Protein 8GRD (pdb70)

Secondary structure (DSSP, 8-state):
-EEEEEE--STTHHHHHHHHHHHHHHTT-SEEEEE-----B---B--HHHHHHHHHH-EEEE--------HHHHHHHHHT--EEEEEEE--TTS--S--S-EEEEEEE-S-BTTS--EEEEETTEEEEEEEEEHHHHHHHHHHHHHHHHHTT--EEEEEE-TTTSTTHHHHHHHHHHHHHHT-TTSEEEEEEHHHHHHHHTT-GGG--EEEE-HHHHHHHHHHHHHHHT-GGG-EEEEE-STT-EEEEE-S---GGGTTTT----HHHHHHHHHHHHHTT-HHHHHHHHHHHHHHHHH-TT-BGGGS--B-HHHHHHHHHHHH--/-EEEEE--STTHHHHHHHHHHHHHHHT---EEEE---TT----HHHHHHHHHHHHHHH-EEEE-------HHHHHHHHTT--EEEEEEE--TTS--SS-S-EEEEEEE-SSBGGG--EEEEETTEEEEEEEEEHHHHHHHHHHHHHHHHHTT--EEEEEE-TTTSTTHHHHHHHHHHHHHHT-TTSEEEEEEHHHHHHHHHH-GGG-SEEEE-HHHHHHHHHHHHHHTT-TTT-EEEEE-SS-EEEEESS----GGGTTSS----HHHHHHHHHHHHHTT-HHHHHHHHHHHHHHHHH-SS--GGGT----HHHHHHHHHHHHHTT-

Organism: Homo sapiens (NCBI:txid9606)

Solvent-accessible surface area: 25840 Å² total; per-residue (Å²): 151,78,34,0,0,2,3,18,21,53,29,8,0,67,43,0,1,24,5,0,56,122,0,2,114,19,0,143,14,36,20,93,49,32,108,72,94,3,70,25,88,122,108,152,92,9,25,68,102,1,87,109,5,1,56,145,20,68,15,0,0,10,1,4,26,116,101,122,86,55,27,72,70,18,2,35,132,45,10,52,8,30,0,5,2,17,18,6,65,31,11,116,54,48,192,23,77,7,105,118,2,76,0,2,3,0,30,5,16,32,20,0,9,24,32,67,72,33,108,90,98,92,145,16,41,5,2,5,12,4,36,2,32,48,45,18,1,85,86,0,0,78,36,0,1,79,39,0,102,110,60,183,42,50,48,0,6,0,0,2,1,20,63,36,1,157,72,0,0,20,15,2,9,84,15,0,131,76,8,13,122,85,8,161,96,13,139,56,68,80,31,81,0,11,29,0,0,14,54,0,4,58,60,7,72,137,15,24,0,0,0,0,3,2,3,1,0,18,0,0,5,12,0,0,0,6,0,3,16,4,39,19,3,2,14,0,0,13,21,10,32,122,50,3,0,1,2,22,5,42,27,51,15,29,98,106,41,37,63,120,44,55,0,12,0,0,0,0,1,14,0,0,3,34,0,0,86,89,36,44,31,127,112,22,0,46,58,0,42,58,6,0,61,38,1,1,123,59,34,178,20,20,0,107,81,8,69,31,123,18,112,6,55,54,1,9,111,48,0,9,128,66,3,127,154,104,54,0,0,0,2,10,17,34,21,7,3,66,47,16,5,93,2,0,84,49,0,7,179,13,0,70,14,54,19,100,38,65,82,38,105,2,23,111,36,137,168,31,16,84,98,66,2,69,60,2,24,61,13,0,121,128,13,90,5,2,0,4,4,67,9,120,195,16,59,39,37,4,34,2,4,106,74,5,52,0,12,0,1,0,0,43,0,117,16,8,86,15,19,129,40,103,9,39,137,3,60,2,3,0,0,10,2,5,3,13,1,4,37,9,35,81,27,88,108,66,56,206,10,32,10,36,2,40,2,28,2,20,84,70,68,1,70,78,0,0,119,39,0,1,48,28,1,77,164,111,72,52,43,38,0,0,0,0,13,9,17,68,55,2,139,80,0,0,17,24,2,22,79,0,0,72,67,12,12,146,134,38,115,193,19,149,55,53,56,19,58,0,15,53,0,0,15,35,0,3,76,66,0,111,55,11,24,0,0,0,0,9,4,1,1,0,15,0,0,3,1,0,0,0,4,2,1,5,3,34,16,4,2,10,1,8,0,40,14,92,108,13,0,2,2,1,20,2,1,31,45,40,89,75,113,0,78,79,140,51,47,3,11,0,0,2,1,0,16,0,0,2,25,0,0,126,87,27,138,26,89,125,26,1,46,11,0,12,86,1,0,75,96,12,0,124,104,37,169,19,36,0,66,65,7,66,17,213,15,42,4,67,72,0,2,68,31,0,11,130,71,0,125,106,78,106

Radius of gyration: 26.09 Å; Cα contacts (8 Å, |Δi|>4): 1494; chains: 2; bounding box: 64×65×63 Å

Nearest PDB structures (foldseek):
  8grd-assembly1_B  TM=1.003E+00  e=4.036E-68  Homo sapiens
  8gru-assembly1_B  TM=1.001E+00  e=1.969E-63  Homo sapiens
  8gru-assembly2_D  TM=9.976E-01  e=2.449E-61  Homo sapiens
  6kdf-assembly1_C  TM=9.838E-01  e=1.512E-57  Homo sapiens
  6kdf-assembly3_F  TM=9.855E-01  e=1.265E-56  Homo sapiens

InterPro domains:
  IPR004434 Isocitrate dehydrogenase NAD-dependent [TIGR00175] (29-362)
  IPR019818 Isocitrate/isopropylmalate dehydrogenase, conserved site [PS00470] (253-272)
  IPR024084 Isopropylmalate dehydrogenase-like domain [PF00180] (33-358)
  IPR024084 Isopropylmalate dehydrogenase-like domain [SM01329] (33-358)

GO terms:
  GO:0000287 magnesium ion binding (F, IDA)
  GO:0004449 isocitrate dehydrogenase (NAD+) activity (F, IDA)
  GO:0004449 isocitrate dehydrogenase (NAD+) activity (F, EXP)
  GO:0045242 isocitrate dehydrogenase complex (NAD+) (C, IDA)
  GO:0005739 mitochondrion (C, HTP)
  GO:0005759 mitochondrial matrix (C, TAS)
  GO:0006099 tricarboxylic acid cycle (P, TAS)
  GO:0005515 protein binding (F, IPI)
  GO:0005739 mitochondrion (C, IDA)
  GO:0006099 tricarboxylic acid cycle (P, IDA)
  GO:0005634 nucleus (C, HDA)

Foldseek 3Di:
DAEEEEEQAFFCSVVLSVLLVLQCVLLVPPYDYDYDHFDADPCGAGDPVNLVRCLVRLHYFHEAYDDPVRSVVRVCVSFVQFWKKWWQAAQQQLDDVDHGFTEIEIEGAAFFQPPPDKDDPDPPDIDGDGDADLVSLLVSLLVLLVVCVVPVFAEEEEEFACVVVVPRSVSSVVSNVVVCVVRVRHHYYYDYLVVCVVVCVPHVNVHYYYYYYHVSRVPVSQVSNNRRQGQLQIKMKTAGPPSHIYIYRDDHSPNVCGPVQQGRNNHSNLSVLVSCVSVVNPPSSVLLVVLLSVLSNVPPADGVSSPDPHGNVVSSVSSSVSSVD/DEAEEEQAFACSVVLVVLLVLLCVLLVPPYDYDYAYAAPDDVCRVVSLVVVLVVCVVHQEYAYAYHACAGSVLVSCVSQVLQKKKWWLAAQVQQDFPDHGDTAIEIEGRNFFQRNPAKDDPDVPDIDGDGDADLVSLLVSLLVQLVVCVVVVHAEEEEEFACVPVVPRSVSSVVSNVVNCVVRVRHHYYYDYLVVLLVCCVPPVNVHYYYYYYDPSQLVCLQSSNVRRQGQLAIWMWTDDPRHIYIYTRNHDNPNVCRPVQQGRSNHSQLRVLVSCVVVVVPVSSCLLNVLSSVLSNVPPADGVSRPDDHGNVRSSVSSSVSSSVVD

Sequence (652 aa):
VQTVTLIPGDGIGPEISAAVMKIFDAAKAPIQWEERNVTAIQGWMIPSEAKESMDKNKMGLKGPLKTPPSMNLLLRKTFDLYANVRPCVSIEGYKTPYTDVNIVTIRENTEGEYSGIEHVIVDGVVASIKLITEGASKRIAEFAFEYARNNHRSNVTAVHKANIMRMSDGLFLQKCREVAESCKDIKFNEMYLDTVCLNMVQDPSQFDVLVMPNLYGDILSDLCAGLIGGLGVTPSGNIGANGVAIFESVHGTAPDIAGKDMANPTALLLSAVMMLRHMGLFDHAARIEAACFATIKDGKSLTKDLGGNAKCSDFTEEICRRVKDFPVTMLPGDGVGPELMHAVKEVFKAAAVPVEFQEHHLSEVQMASEEKLEQVLSSMKENKVAIIGKIHLASYDMRLRRKLDLFANVVHVKSLPGYMTRHNNLDLVIIREQTEGEYSSLEHESARGVIECLKIVTRAKSQRIAKFAFDYATKKGRGKVTAVHKANIMKLGDGLFLQCCEEVAELYPKIKFETMIIDNCCMQLVQNPYQFDVLVMPNLYGNIIDNLAAGLVGGAGVVPGESYSAEYAVFETGARHPFAQAVGRNIANPTAMLLSASNMLRHLNLEYHSSMIADAVKKVIKVGKVRTSDMGGYATCHDFTEEICRRVKDLD

B-factor: mean 50.15, std 11.95, range [25.27, 119.4]

Structure (mmCIF, N/CA/C/O backbone):
data_8GRD
#
_entry.id   8GRD
#
_cell.length_a   165.897
_cell.length_b   165.897
_cell.length_c   129.583
_cell.angle_alpha   90.000
_cell.angle_beta   90.000
_cell.angle_gamma   90.000
#
_symmetry.space_group_name_H-M   'I 4 2 2'
#
loop_
_entity.id
_entity.type
_entity.pdbx_description
1 polymer 'Isocitrate dehydrogenase [NAD] subunit alpha, mitochondrial'
2 polymer 'Isoform A of Isocitrate dehydrogenase [NAD] subunit beta, mitochondrial'
3 non-polymer 'MAGNESIUM ION'
4 non-polymer "ADENOSINE-5'-DIPHOSPHATE"
5 water water
#
loop_
_atom_site.group_PDB
_atom_site.id
_atom_site.type_symbol
_atom_site.label_atom_id
_atom_site.label_alt_id
_atom_site.label_comp_id
_atom_site.label_asym_id
_atom_site.label_entity_id
_atom_site.label_seq_id
_atom_site.pdbx_PDB_ins_code
_atom_site.Cartn_x
_atom_site.Cartn_y
_atom_site.Cartn_z
_atom_site.occupancy
_atom_site.B_iso_or_equiv
_atom_site.auth_seq_id
_atom_site.auth_comp_id
_atom_site.auth_asym_id
_atom_site.auth_atom_id
_atom_site.pdbx_PDB_model_num
ATOM 1 N N . VAL A 1 4 ? 65.931 25.232 8.180 1.00 51.77 4 VAL A N 1
ATOM 2 C CA . VAL A 1 4 ? 65.079 24.224 7.528 1.00 66.81 4 VAL A CA 1
ATOM 3 C C . VAL A 1 4 ? 65.565 22.796 7.793 1.00 63.57 4 VAL A C 1
ATOM 4 O O . VAL A 1 4 ? 66.721 22.491 7.547 1.00 62.12 4 VAL A O 1
ATOM 8 N N . GLN A 1 5 ? 64.682 21.911 8.262 1.00 56.28 5 GLN A N 1
ATOM 9 C CA . GLN A 1 5 ? 65.084 20.589 8.729 1.00 54.21 5 GLN A CA 1
ATOM 10 C C . GLN A 1 5 ? 64.280 19.471 8.069 1.00 54.21 5 GLN A C 1
ATOM 11 O O . GLN A 1 5 ? 63.137 19.659 7.646 1.00 59.97 5 GLN A O 1
ATOM 17 N N . THR A 1 6 ? 64.882 18.283 8.025 1.00 48.44 6 THR A N 1
ATOM 18 C CA . THR A 1 6 ? 64.341 17.141 7.296 1.00 52.22 6 THR A CA 1
ATOM 19 C C . THR A 1 6 ? 63.816 16.083 8.263 1.00 47.53 6 THR A C 1
ATOM 20 O O . THR A 1 6 ? 64.481 15.735 9.242 1.00 49.30 6 THR A O 1
ATOM 24 N N . VAL A 1 7 ? 62.640 15.552 7.964 1.00 44.77 7 VAL A N 1
ATOM 25 C CA . VAL A 1 7 ? 61.978 14.547 8.782 1.00 44.98 7 VAL A CA 1
ATOM 26 C C . VAL A 1 7 ? 61.714 13.318 7.918 1.00 49.18 7 VAL A C 1
ATOM 27 O O . VAL A 1 7 ? 61.289 13.437 6.760 1.00 43.15 7 VAL A O 1
ATOM 31 N N . THR A 1 8 ? 61.968 12.137 8.479 1.00 43.38 8 THR A N 1
ATOM 32 C CA . THR A 1 8 ? 61.639 10.914 7.773 1.00 44.68 8 THR A CA 1
ATOM 33 C C . THR A 1 8 ? 60.154 10.626 7.912 1.00 44.93 8 THR A C 1
ATOM 34 O O . THR A 1 8 ? 59.619 10.559 9.020 1.00 47.32 8 THR A O 1
ATOM 38 N N . LEU A 1 9 ? 59.487 10.467 6.776 1.00 49.65 9 LEU A N 1
ATOM 39 C CA . LEU A 1 9 ? 58.044 10.300 6.726 1.00 46.07 9 LEU A CA 1
ATOM 40 C C . LEU A 1 9 ? 57.750 8.931 6.142 1.00 45.19 9 LEU A C 1
ATOM 41 O O . LEU A 1 9 ? 58.214 8.614 5.044 1.00 45.02 9 LEU A O 1
ATOM 46 N N . ILE A 1 10 ? 57.011 8.119 6.890 1.00 41.54 10 ILE A N 1
ATOM 47 C CA . ILE A 1 10 ? 56.586 6.789 6.465 1.00 42.30 10 ILE A CA 1
ATOM 48 C C . ILE A 1 10 ? 55.069 6.797 6.312 1.00 45.96 10 ILE A C 1
ATOM 49 O O . ILE A 1 10 ? 54.367 6.548 7.301 1.00 45.12 10 ILE A O 1
ATOM 54 N N . PRO A 1 11 ? 54.517 7.063 5.117 1.00 45.56 11 PRO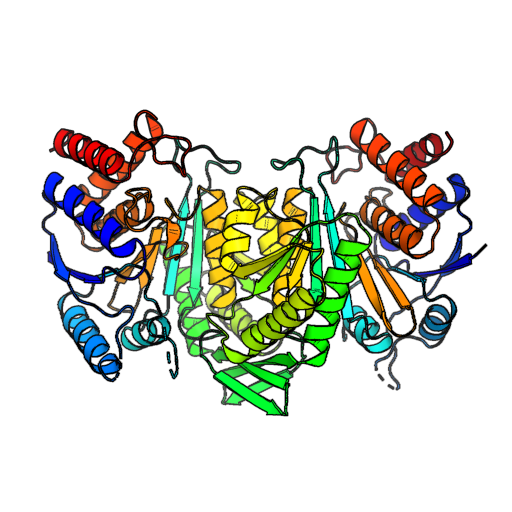 A N 1
ATOM 55 C CA . PRO A 1 11 ? 53.063 7.293 5.026 1.00 46.41 11 PRO A CA 1
ATOM 56 C C . PRO A 1 11 ? 52.244 6.109 5.502 1.00 49.38 11 PRO A C 1
ATOM 57 O O . PRO A 1 11 ? 51.223 6.291 6.175 1.00 48.09 11 PRO A O 1
ATOM 61 N N . GLY A 1 12 ? 52.674 4.892 5.189 1.00 51.45 12 GLY A N 1
ATOM 62 C CA . GLY A 1 12 ? 51.961 3.724 5.658 1.00 47.94 12 GLY A CA 1
ATOM 63 C C . GLY A 1 12 ? 50.886 3.260 4.696 1.00 53.84 12 GLY A C 1
ATOM 64 O O . GLY A 1 12 ? 50.983 3.494 3.487 1.00 58.00 12 GLY A O 1
ATOM 65 N N . ASP A 1 13 ? 49.844 2.620 5.229 1.00 52.13 13 ASP A N 1
ATOM 66 C CA . ASP A 1 13 ? 48.853 1.905 4.442 1.00 47.11 13 ASP A CA 1
ATOM 67 C C . ASP A 1 13 ? 47.447 2.431 4.729 1.00 57.10 13 ASP A C 1
ATOM 68 O O . ASP A 1 13 ? 47.195 3.070 5.758 1.00 55.31 13 ASP A O 1
ATOM 73 N N . GLY A 1 14 ? 46.528 2.163 3.797 1.00 55.00 14 GLY A N 1
ATOM 74 C CA . GLY A 1 14 ? 45.166 2.648 3.906 1.00 53.98 14 GLY A CA 1
ATOM 75 C C . GLY A 1 14 ? 45.057 4.154 3.925 1.00 56.44 14 GLY A C 1
ATOM 76 O O . GLY A 1 14 ? 45.508 4.826 2.993 1.00 57.44 14 GLY A O 1
ATOM 77 N N . ILE A 1 15 ? 44.475 4.709 4.992 1.00 54.34 15 ILE A N 1
ATOM 78 C CA . ILE A 1 15 ? 44.391 6.162 5.100 1.00 57.51 15 ILE A CA 1
ATOM 79 C C . ILE A 1 15 ? 45.740 6.830 5.306 1.00 53.07 15 ILE A C 1
ATOM 80 O O . ILE A 1 15 ? 45.806 8.060 5.345 1.00 51.40 15 ILE A O 1
ATOM 85 N N . GLY A 1 16 ? 46.817 6.060 5.448 1.00 53.32 16 GLY A N 1
ATOM 86 C CA . GLY A 1 16 ? 48.108 6.617 5.778 1.00 48.81 16 GLY A CA 1
ATOM 87 C C . GLY A 1 16 ? 48.562 7.756 4.885 1.00 48.48 16 GLY A C 1
ATOM 88 O O . GLY A 1 16 ? 48.841 8.867 5.349 1.00 44.18 16 GLY A O 1
ATOM 89 N N . PRO A 1 17 ? 48.665 7.487 3.577 1.00 53.31 17 PRO A N 1
ATOM 90 C CA . PRO A 1 17 ? 48.993 8.565 2.633 1.00 47.76 17 PRO A CA 1
ATOM 91 C C . PRO A 1 17 ? 48.125 9.790 2.818 1.00 48.76 17 PRO A C 1
ATOM 92 O O . PRO A 1 17 ? 48.651 10.902 2.920 1.00 50.14 17 PRO A O 1
ATOM 96 N N . GLU A 1 18 ? 46.802 9.611 2.893 1.00 49.12 18 GLU A N 1
ATOM 97 C CA . GLU A 1 18 ? 45.907 10.759 2.989 1.00 46.34 18 GLU A CA 1
ATOM 98 C C . GLU A 1 18 ? 46.204 11.569 4.234 1.00 48.83 18 GLU A C 1
ATOM 99 O O . GLU A 1 18 ? 46.318 12.802 4.174 1.00 50.92 18 GLU A O 1
AT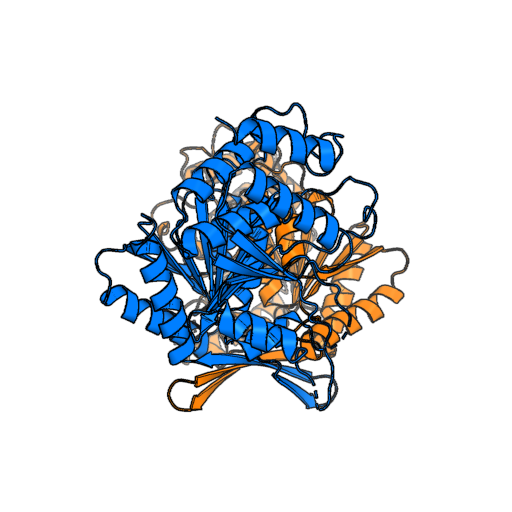OM 105 N N . ILE A 1 19 ? 46.343 10.898 5.378 1.00 46.40 19 ILE A N 1
ATOM 106 C CA . ILE A 1 19 ? 46.557 11.691 6.579 1.00 48.28 19 ILE A CA 1
ATOM 107 C C . ILE A 1 19 ? 47.992 12.213 6.634 1.00 48.38 19 ILE A C 1
ATOM 108 O O . ILE A 1 19 ? 48.234 13.297 7.172 1.00 46.95 19 ILE A O 1
ATOM 113 N N . SER A 1 20 ? 48.959 11.507 6.043 1.00 47.47 20 SER A N 1
ATOM 114 C CA . SER A 1 20 ? 50.293 12.091 5.945 1.00 46.80 20 SER A CA 1
ATOM 115 C C . SER A 1 20 ? 50.250 13.364 5.120 1.00 48.87 20 SER A C 1
ATOM 116 O O . SER A 1 20 ? 50.738 14.413 5.555 1.00 49.69 20 SER A O 1
ATOM 119 N N . ALA A 1 21 ? 49.633 13.299 3.935 1.00 50.02 21 ALA A N 1
ATOM 120 C CA . ALA A 1 21 ? 49.544 14.476 3.072 1.00 53.37 21 ALA A CA 1
ATOM 121 C C . ALA A 1 21 ? 48.812 15.612 3.772 1.00 53.99 21 ALA A C 1
ATOM 122 O O . ALA A 1 21 ? 49.190 16.785 3.638 1.00 52.09 21 ALA A O 1
ATOM 124 N N . ALA A 1 22 ? 47.781 15.279 4.552 1.00 50.92 22 ALA A N 1
ATOM 125 C CA . ALA A 1 22 ? 47.083 16.304 5.322 1.00 50.91 22 ALA A CA 1
ATOM 126 C C . ALA A 1 22 ? 48.013 16.980 6.321 1.00 50.82 22 ALA A C 1
ATOM 127 O O . ALA A 1 22 ? 47.952 18.202 6.508 1.00 57.04 22 ALA A O 1
ATOM 129 N N . VAL A 1 23 ? 48.869 16.205 6.991 1.00 50.89 23 VAL A N 1
ATOM 130 C CA . VAL A 1 23 ? 49.811 16.807 7.929 1.00 49.93 23 VAL A CA 1
ATOM 131 C C . VAL A 1 23 ? 50.834 17.644 7.172 1.00 47.33 23 VAL A C 1
ATOM 132 O O . VAL A 1 23 ? 51.230 18.725 7.623 1.00 48.45 23 VAL A O 1
ATOM 136 N N . MET A 1 24 ? 51.245 17.179 5.992 1.00 48.71 24 MET A N 1
ATOM 137 C CA . MET A 1 24 ? 52.166 17.953 5.166 1.00 50.58 24 MET A CA 1
ATOM 138 C C . MET A 1 24 ? 51.577 19.320 4.823 1.00 55.19 24 MET A C 1
ATOM 139 O O . MET A 1 24 ? 52.231 20.353 5.013 1.00 54.28 24 MET A O 1
ATOM 144 N N . LYS A 1 25 ? 50.323 19.345 4.341 1.00 56.65 25 LYS A N 1
ATOM 145 C CA . LYS A 1 25 ? 49.704 20.609 3.953 1.00 51.84 25 LYS A CA 1
ATOM 146 C C . LYS A 1 25 ? 49.547 21.542 5.145 1.00 53.60 25 LYS A C 1
ATOM 147 O O . LYS A 1 25 ? 49.716 22.762 5.015 1.00 57.82 25 LYS A O 1
ATOM 153 N N . ILE A 1 26 ? 49.226 20.999 6.314 1.00 46.97 26 ILE A N 1
ATOM 154 C CA . ILE A 1 26 ? 49.105 21.859 7.487 1.00 50.62 26 ILE A CA 1
ATOM 155 C C . ILE A 1 26 ? 50.459 22.451 7.872 1.00 53.15 26 ILE A C 1
ATOM 156 O O . ILE A 1 26 ? 50.561 23.641 8.200 1.00 53.99 26 ILE A O 1
ATOM 161 N N . PHE A 1 27 ? 51.521 21.641 7.831 1.00 52.89 27 PHE A N 1
ATOM 162 C CA . PHE A 1 27 ? 52.843 22.153 8.176 1.00 51.21 27 PHE A CA 1
ATOM 163 C C . PHE A 1 27 ? 53.270 23.257 7.225 1.00 52.23 27 PHE A C 1
ATOM 164 O O . PHE A 1 27 ? 53.820 24.281 7.650 1.00 52.31 27 PHE A O 1
ATOM 172 N N . ASP A 1 28 ? 53.026 23.066 5.931 1.00 53.90 28 ASP A N 1
ATOM 173 C CA . ASP A 1 28 ? 53.418 24.070 4.951 1.00 58.34 28 ASP A CA 1
ATOM 174 C C . ASP A 1 28 ? 52.611 25.346 5.133 1.00 58.54 28 ASP A C 1
ATOM 175 O O . ASP A 1 28 ? 53.171 26.453 5.130 1.00 61.23 28 ASP A O 1
ATOM 180 N N . ALA A 1 29 ? 51.298 25.206 5.314 1.00 53.75 29 ALA A N 1
ATOM 181 C CA . ALA A 1 29 ? 50.464 26.367 5.574 1.00 57.42 29 ALA A CA 1
ATOM 182 C C . ALA A 1 29 ? 50.976 27.138 6.777 1.00 59.03 29 ALA A C 1
ATOM 183 O O . ALA A 1 29 ? 51.106 28.366 6.731 1.00 62.30 29 ALA A O 1
ATOM 185 N N . ALA A 1 30 ? 51.314 26.438 7.835 1.00 57.73 30 ALA A N 1
ATOM 186 C CA . ALA A 1 30 ? 51.853 27.076 9.025 1.00 59.30 30 ALA A CA 1
ATOM 187 C C . ALA A 1 30 ? 53.308 27.606 8.831 1.00 56.38 30 ALA A C 1
ATOM 188 O O . ALA A 1 30 ? 53.857 28.089 9.837 1.00 52.25 30 ALA A O 1
ATOM 190 N N . LYS A 1 31 ? 53.858 27.512 7.611 1.00 54.03 31 LYS A N 1
ATOM 191 C CA . LYS A 1 31 ? 55.253 27.867 7.304 1.00 57.80 31 LYS A CA 1
ATOM 192 C C . LYS A 1 31 ? 56.240 27.172 8.258 1.00 61.32 31 LYS A C 1
ATOM 193 O O . LYS A 1 31 ? 57.244 27.744 8.693 1.00 59.08 31 LYS A O 1
ATOM 199 N N . ALA A 1 32 ? 55.977 25.898 8.554 1.00 58.55 32 ALA A N 1
ATOM 200 C CA . ALA A 1 32 ? 56.904 25.122 9.377 1.00 53.81 32 ALA A CA 1
ATOM 201 C C . ALA A 1 32 ? 58.184 24.852 8.599 1.00 49.04 32 ALA A C 1
ATOM 202 O O . ALA A 1 32 ? 58.122 24.493 7.423 1.00 50.25 32 ALA A O 1
ATOM 204 N N . PRO A 1 33 ? 59.335 25.012 9.197 1.00 51.62 33 PRO A N 1
ATOM 205 C CA . PRO A 1 33 ? 60.609 24.775 8.503 1.00 51.67 33 PRO A CA 1
ATOM 206 C C . PRO A 1 33 ? 60.964 23.294 8.369 1.00 59.79 33 PRO A C 1
ATOM 207 O O . PRO A 1 33 ? 62.076 22.868 8.697 1.00 60.49 33 PRO A O 1
ATOM 211 N N . ILE A 1 34 ? 60.021 22.509 7.851 1.00 54.04 34 ILE A N 1
ATOM 212 C CA . ILE A 1 34 ? 60.135 21.058 7.808 1.00 49.83 34 ILE A CA 1
ATOM 213 C C . ILE A 1 34 ? 60.025 20.596 6.365 1.00 53.44 34 ILE A C 1
ATOM 214 O O . ILE A 1 34 ? 59.052 20.932 5.682 1.00 52.57 34 ILE A O 1
ATOM 219 N N . GLN A 1 35 ? 61.008 19.827 5.908 1.00 54.56 35 GLN A N 1
ATOM 220 C CA . GLN A 1 35 ? 60.940 19.082 4.662 1.00 56.16 35 GLN A CA 1
ATOM 221 C C . GLN A 1 35 ? 60.770 17.594 4.998 1.00 55.32 35 GLN A C 1
ATOM 222 O O . GLN A 1 35 ? 61.067 17.161 6.118 1.00 52.82 35 GLN A O 1
ATOM 228 N N . TRP A 1 36 ? 60.226 16.825 4.044 1.00 46.43 36 TRP A N 1
ATOM 229 C CA . TRP A 1 36 ? 59.885 15.425 4.262 1.00 47.23 36 TRP A CA 1
ATOM 230 C C . TRP A 1 36 ? 60.661 14.519 3.323 1.00 52.44 36 TRP A C 1
ATOM 231 O O . TRP A 1 36 ? 60.721 14.775 2.117 1.00 53.04 36 TRP A O 1
ATOM 242 N N . GLU A 1 37 ? 61.230 13.434 3.886 1.00 51.93 37 GLU A N 1
ATOM 243 C CA . GLU A 1 37 ? 61.876 12.354 3.133 1.00 50.00 37 GLU A CA 1
ATOM 244 C C . GLU A 1 37 ? 60.967 11.134 3.231 1.00 53.71 37 GLU A C 1
ATOM 245 O O . GLU A 1 37 ? 60.898 10.487 4.284 1.00 48.39 37 GLU A O 1
ATOM 251 N N . GLU A 1 38 ? 60.258 10.829 2.147 1.00 49.68 38 GLU A N 1
ATOM 252 C CA . GLU A 1 38 ? 59.308 9.732 2.183 1.00 50.59 38 GLU A CA 1
ATOM 253 C C . GLU A 1 38 ? 60.040 8.395 2.091 1.00 52.27 38 GLU A C 1
ATOM 254 O O . GLU A 1 38 ? 60.980 8.240 1.306 1.00 55.09 38 GLU A O 1
ATOM 260 N N . ARG A 1 39 ? 59.618 7.430 2.912 1.00 47.38 39 ARG A N 1
ATOM 261 C CA . ARG A 1 39 ? 60.314 6.154 2.989 1.00 49.43 39 ARG A CA 1
ATOM 262 C C . ARG A 1 39 ? 59.325 5.035 3.263 1.00 45.82 39 ARG A C 1
ATOM 263 O O . ARG A 1 39 ? 58.281 5.244 3.875 1.00 44.70 39 ARG A O 1
ATOM 271 N N . ASN A 1 40 ? 59.684 3.839 2.816 1.00 41.81 40 ASN A N 1
ATOM 272 C CA . ASN A 1 40 ? 58.854 2.646 2.931 1.00 44.90 40 ASN A CA 1
ATOM 273 C C . ASN A 1 40 ? 59.605 1.615 3.763 1.00 52.05 40 ASN A C 1
ATOM 274 O O . ASN A 1 40 ? 60.775 1.330 3.488 1.00 53.11 40 ASN A O 1
ATOM 279 N N . VAL A 1 41 ? 58.940 1.041 4.761 1.00 52.80 41 VAL A N 1
ATOM 280 C CA . VAL A 1 41 ? 59.613 0.149 5.700 1.00 49.41 41 VAL A CA 1
ATOM 281 C C . VAL A 1 41 ? 59.119 -1.296 5.591 1.00 52.47 41 VAL A C 1
ATOM 282 O O . VAL A 1 41 ? 59.238 -2.047 6.549 1.00 52.07 41 VAL A O 1
ATOM 286 N N . THR A 1 42 ? 58.587 -1.723 4.446 1.00 54.04 42 THR A N 1
ATOM 287 C CA . THR A 1 42 ? 58.153 -3.113 4.356 1.00 61.12 42 THR A CA 1
ATOM 288 C C . THR A 1 42 ? 59.384 -4.018 4.329 1.00 58.11 42 THR A C 1
ATOM 289 O O . THR A 1 42 ? 60.318 -3.797 3.553 1.00 57.83 42 THR A O 1
ATOM 293 N N . ALA A 1 43 ? 59.398 -5.016 5.205 1.00 58.07 43 ALA A N 1
ATOM 294 C CA . ALA A 1 43 ? 60.647 -5.686 5.553 1.00 60.72 43 ALA A CA 1
ATOM 295 C C . ALA A 1 43 ? 61.166 -6.604 4.444 1.00 61.65 43 ALA A C 1
ATOM 296 O O . ALA A 1 43 ? 60.400 -7.310 3.778 1.00 63.04 43 ALA A O 1
ATOM 298 N N . ILE A 1 44 ? 62.486 -6.591 4.266 1.00 60.50 44 ILE A N 1
ATOM 299 C CA . ILE A 1 44 ? 63.197 -7.533 3.410 1.00 63.26 44 ILE A CA 1
ATOM 300 C C . ILE A 1 44 ? 63.997 -8.473 4.317 1.00 62.75 44 ILE A C 1
ATOM 301 O O . ILE A 1 44 ? 64.133 -8.238 5.516 1.00 61.82 44 ILE A O 1
ATOM 306 N N . GLN A 1 45 ? 64.547 -9.545 3.740 1.00 65.24 45 GLN A N 1
ATOM 307 C CA . GLN A 1 45 ? 65.414 -10.423 4.522 1.00 67.53 45 GLN A CA 1
ATOM 308 C C . GLN A 1 45 ? 66.742 -10.655 3.814 1.00 71.56 45 GLN A C 1
ATOM 309 O O . GLN A 1 45 ? 66.859 -10.490 2.598 1.00 71.76 45 GLN A O 1
ATOM 315 N N . GLY A 1 46 ? 67.746 -11.048 4.605 1.00 76.26 46 GLY A N 1
ATOM 316 C CA . GLY A 1 46 ? 69.096 -11.275 4.105 1.00 72.27 46 GLY A CA 1
ATOM 317 C C . GLY A 1 46 ? 69.670 -12.649 4.413 1.00 77.80 46 GLY A C 1
ATOM 318 O O . GLY A 1 46 ? 69.481 -13.205 5.503 1.00 80.12 46 GLY A O 1
ATOM 319 N N . TRP A 1 51 ? 65.597 -10.646 8.918 1.00 49.14 51 TRP A N 1
ATOM 320 C CA . TRP A 1 51 ? 64.589 -9.605 8.682 1.00 54.10 51 TRP A CA 1
ATOM 321 C C . TRP A 1 51 ? 65.019 -8.244 9.259 1.00 55.44 51 TRP A C 1
ATOM 322 O O . TRP A 1 51 ? 65.458 -8.128 10.418 1.00 49.74 51 TRP A O 1
ATOM 333 N N . MET A 1 52 ? 64.838 -7.206 8.447 1.00 55.35 52 MET A N 1
ATOM 334 C CA . MET A 1 52 ? 65.372 -5.880 8.722 1.00 56.59 52 MET A CA 1
ATOM 335 C C . MET A 1 52 ? 64.631 -4.882 7.845 1.00 50.74 52 MET A C 1
ATOM 336 O O . MET A 1 52 ? 63.916 -5.258 6.917 1.00 50.06 52 MET A O 1
ATOM 341 N N . ILE A 1 53 ? 64.812 -3.599 8.133 1.00 49.91 53 ILE A N 1
ATOM 342 C CA . ILE A 1 53 ? 64.098 -2.626 7.313 1.00 50.76 53 ILE A CA 1
ATOM 343 C C . ILE A 1 53 ? 64.987 -2.261 6.126 1.00 49.55 53 ILE A C 1
ATOM 344 O O . ILE A 1 53 ? 66.180 -2.598 6.130 1.00 51.11 53 ILE A O 1
ATOM 349 N N . PRO A 1 54 ? 64.446 -1.654 5.063 1.00 50.66 54 PRO A N 1
ATOM 350 C CA . PRO A 1 54 ? 65.281 -1.342 3.898 1.00 47.65 54 PRO A CA 1
ATOM 351 C C . PRO A 1 54 ? 66.371 -0.347 4.249 1.00 46.46 54 PRO A C 1
ATOM 352 O O . PRO A 1 54 ? 66.183 0.548 5.067 1.00 45.75 54 PRO A O 1
ATOM 356 N N . SER A 1 55 ? 67.514 -0.493 3.582 1.00 54.16 55 SER A N 1
ATOM 357 C CA . SER A 1 55 ? 68.682 0.309 3.922 1.00 54.99 55 SER A CA 1
ATOM 358 C C . SER A 1 55 ? 68.383 1.809 3.868 1.00 53.06 55 SER A C 1
ATOM 359 O O . SER A 1 55 ? 68.761 2.549 4.784 1.00 46.16 55 SER A O 1
ATOM 362 N N . GLU A 1 56 ? 67.682 2.275 2.820 1.00 50.06 56 GLU A N 1
ATOM 363 C CA . GLU A 1 56 ? 67.384 3.705 2.712 1.00 50.91 56 GLU A CA 1
ATOM 364 C C . GLU A 1 56 ? 66.480 4.202 3.839 1.00 50.17 56 GLU A C 1
ATOM 365 O O . GLU A 1 56 ? 66.534 5.386 4.184 1.00 51.36 56 GLU A O 1
ATOM 371 N N . ALA A 1 57 ? 65.639 3.338 4.410 1.00 48.66 57 ALA A N 1
ATOM 372 C CA . ALA A 1 57 ? 64.864 3.740 5.578 1.00 45.10 57 ALA A CA 1
ATOM 373 C C . ALA A 1 57 ? 65.779 3.994 6.768 1.00 49.19 57 ALA A C 1
ATOM 374 O O . ALA A 1 57 ? 65.756 5.079 7.366 1.00 48.68 57 ALA A O 1
ATOM 376 N N . LYS A 1 58 ? 66.601 2.997 7.126 1.00 50.63 58 LYS A N 1
ATOM 377 C CA . LYS A 1 58 ? 67.528 3.172 8.238 1.00 47.86 58 LYS A CA 1
ATOM 378 C C . LYS A 1 58 ? 68.448 4.365 8.002 1.00 47.17 58 LYS A C 1
ATOM 379 O O . LYS A 1 58 ? 68.591 5.220 8.883 1.00 48.76 58 LYS A O 1
ATOM 385 N N . GLU A 1 59 ? 69.071 4.449 6.811 1.00 49.99 59 GLU A N 1
ATOM 386 C CA . GLU A 1 59 ? 69.985 5.563 6.539 1.00 47.76 59 GLU A CA 1
ATOM 387 C C . GLU A 1 59 ? 69.287 6.896 6.716 1.00 50.17 59 GLU A C 1
ATOM 388 O O . GLU A 1 59 ? 69.865 7.837 7.268 1.00 49.86 59 GLU A O 1
ATOM 394 N N . SER A 1 60 ? 68.036 6.990 6.275 1.00 52.24 60 SER A N 1
ATOM 395 C CA . SER A 1 60 ? 67.291 8.229 6.437 1.00 49.54 60 SER A CA 1
ATOM 396 C C . SER A 1 60 ? 67.095 8.550 7.908 1.00 46.51 60 SER A C 1
ATOM 397 O O . SER A 1 60 ? 67.404 9.659 8.369 1.00 45.15 60 SER A O 1
ATOM 400 N N . MET A 1 61 ? 66.614 7.566 8.668 1.00 48.08 61 MET A N 1
ATOM 401 C CA . MET A 1 61 ? 66.311 7.799 10.075 1.00 49.92 61 MET A CA 1
ATOM 402 C C . MET A 1 61 ? 67.572 8.085 10.889 1.00 46.73 61 MET A C 1
ATOM 403 O O . MET A 1 61 ? 67.561 8.960 11.765 1.00 44.67 61 MET A O 1
ATOM 408 N N . ASP A 1 62 ? 68.665 7.363 10.621 1.00 45.04 62 ASP A N 1
ATOM 409 C CA . ASP A 1 62 ? 69.912 7.633 11.327 1.00 42.69 62 ASP A CA 1
ATOM 410 C C . ASP A 1 62 ? 70.377 9.065 11.098 1.00 45.27 62 ASP A C 1
ATOM 411 O O . ASP A 1 62 ? 70.986 9.670 11.984 1.00 45.33 62 ASP A O 1
ATOM 416 N N . LYS A 1 63 ? 70.088 9.630 9.927 1.00 48.21 63 LYS A N 1
ATOM 417 C CA . LYS A 1 63 ? 70.532 10.978 9.604 1.00 46.86 63 LYS A CA 1
ATOM 418 C C . LYS A 1 63 ? 69.579 12.039 10.144 1.00 46.10 63 LYS A C 1
ATOM 419 O O . LYS A 1 63 ? 70.032 13.032 10.717 1.00 45.17 63 LYS A O 1
ATOM 425 N N . ASN A 1 64 ? 68.263 11.852 9.969 1.00 47.45 64 ASN A N 1
ATOM 426 C CA . ASN A 1 64 ? 67.311 12.887 10.382 1.00 43.71 64 ASN A CA 1
ATOM 427 C C . ASN A 1 64 ? 66.908 12.788 11.854 1.00 46.66 64 ASN A C 1
ATOM 428 O O . ASN A 1 64 ? 66.448 13.782 12.429 1.00 47.36 64 ASN A O 1
ATOM 433 N N . LYS A 1 65 ? 66.990 11.598 12.453 1.00 47.49 65 LYS A N 1
ATOM 434 C CA . LYS A 1 65 ? 66.603 11.367 13.843 1.00 43.54 65 LYS A CA 1
ATOM 435 C C . LYS A 1 65 ? 65.091 11.475 14.066 1.00 45.72 65 LYS A C 1
ATOM 436 O O . LYS A 1 65 ? 64.519 10.690 14.832 1.00 46.17 65 LYS A O 1
ATOM 442 N N . MET A 1 66 ? 64.418 12.420 13.410 1.00 44.74 66 MET A N 1
ATOM 443 C CA . MET A 1 66 ? 62.971 12.573 13.572 1.00 44.72 66 MET A CA 1
ATOM 444 C C . MET A 1 66 ? 62.220 11.805 12.488 1.00 43.37 66 MET A C 1
ATOM 445 O O . MET A 1 66 ? 62.512 11.950 11.297 1.00 46.16 66 MET A O 1
ATOM 450 N N . GLY A 1 67 ? 61.243 11.021 12.902 1.00 40.04 67 GLY A N 1
ATOM 451 C CA . GLY A 1 67 ? 60.405 10.286 11.969 1.00 44.21 67 GLY A CA 1
ATOM 452 C C . GLY A 1 67 ? 58.935 10.396 12.314 1.00 40.88 67 GLY A C 1
ATOM 453 O O . GLY A 1 67 ? 58.558 10.399 13.483 1.00 42.78 67 GLY A O 1
ATOM 454 N N . LEU A 1 68 ? 58.110 10.497 11.283 1.00 36.35 68 LEU A N 1
ATOM 455 C CA . LEU A 1 68 ? 56.666 10.539 11.441 1.00 39.93 68 LEU A CA 1
ATOM 456 C C . LEU A 1 68 ? 56.099 9.350 10.686 1.00 41.20 68 LEU A C 1
ATOM 457 O O . LEU A 1 68 ? 56.408 9.172 9.503 1.00 45.19 68 LEU A O 1
ATOM 462 N N . LYS A 1 69 ? 55.287 8.536 11.366 1.00 32.28 69 LYS A N 1
ATOM 463 C CA . LYS A 1 69 ? 54.902 7.216 10.875 1.00 41.75 69 LYS A CA 1
ATOM 464 C C . LYS A 1 69 ? 53.392 7.014 10.974 1.00 41.71 69 LYS A C 1
ATOM 465 O O . LYS A 1 69 ? 52.810 7.171 12.051 1.00 44.50 69 LYS A O 1
ATOM 471 N N . GLY A 1 70 ? 52.764 6.662 9.854 1.00 39.42 70 GLY A N 1
ATOM 472 C CA . GLY A 1 70 ? 51.338 6.434 9.808 1.00 41.52 70 GLY A CA 1
ATOM 473 C C . GLY A 1 70 ? 50.975 4.997 10.141 1.00 48.12 70 GLY A C 1
ATOM 474 O O . GLY A 1 70 ? 51.839 4.184 10.489 1.00 48.74 70 GLY A O 1
ATOM 475 N N . PRO A 1 71 ? 49.689 4.654 10.037 1.00 42.88 71 PRO A N 1
ATOM 476 C CA . PRO A 1 71 ? 49.268 3.294 10.379 1.00 43.16 71 PRO A CA 1
ATOM 477 C C . PRO A 1 71 ? 49.897 2.300 9.421 1.00 47.06 71 PRO A C 1
ATOM 478 O O . PRO A 1 71 ? 49.907 2.514 8.208 1.00 46.72 71 PRO A O 1
ATOM 482 N N . LEU A 1 72 ? 50.405 1.197 9.961 1.00 48.65 72 LEU A N 1
ATOM 483 C CA . LEU A 1 72 ? 50.930 0.145 9.109 1.00 53.74 72 LEU A CA 1
ATOM 484 C C . LEU A 1 72 ? 50.016 -1.077 9.130 1.00 64.21 72 LEU A C 1
ATOM 485 O O . LEU A 1 72 ? 49.235 -1.286 10.068 1.00 60.39 72 LEU A O 1
ATOM 490 N N . LYS A 1 73 ? 50.095 -1.856 8.054 1.00 71.09 73 LYS A N 1
ATOM 491 C CA . LYS A 1 73 ? 49.379 -3.118 7.955 1.00 70.99 73 LYS A CA 1
ATOM 492 C C . LYS A 1 73 ? 50.127 -4.194 8.732 1.00 73.26 73 LYS A C 1
ATOM 493 O O . LYS A 1 73 ? 51.359 -4.178 8.826 1.00 69.69 73 LYS A O 1
ATOM 499 N N . THR A 1 74 ? 49.364 -5.127 9.305 1.00 83.11 74 THR A N 1
ATOM 500 C CA . THR A 1 74 ? 49.918 -6.233 10.078 1.00 88.91 74 THR A CA 1
ATOM 501 C C . THR A 1 74 ? 49.922 -7.504 9.231 1.00 93.38 74 THR A C 1
ATOM 502 O O . THR A 1 74 ? 48.841 -8.026 8.915 1.00 94.20 74 THR A O 1
ATOM 506 N N . PRO A 1 75 ? 51.096 -8.043 8.838 1.00 97.18 75 PRO A N 1
ATOM 507 C CA . PRO A 1 75 ? 51.273 -9.244 7.998 1.00 103.77 75 PRO A CA 1
ATOM 508 C C . PRO A 1 75 ? 50.582 -10.506 8.535 1.00 103.59 75 PRO A C 1
ATOM 509 O O . PRO A 1 75 ? 50.988 -11.626 8.196 1.00 101.82 75 PRO A O 1
ATOM 513 N N . PRO A 1 81 ? 56.926 -11.181 10.953 1.00 71.03 81 PRO A N 1
ATOM 514 C CA . PRO A 1 81 ? 57.598 -10.258 11.884 1.00 69.53 81 PRO A CA 1
ATOM 515 C C . PRO A 1 81 ? 57.048 -8.838 11.767 1.00 73.36 81 PRO A C 1
ATOM 516 O O . PRO A 1 81 ? 57.058 -8.303 10.654 1.00 79.72 81 PRO A O 1
ATOM 520 N N . SER A 1 82 ? 56.575 -8.241 12.865 1.00 64.06 82 SER A N 1
ATOM 521 C CA . SER A 1 82 ? 55.894 -6.953 12.779 1.00 62.00 82 SER A CA 1
ATOM 522 C C . SER A 1 82 ? 56.901 -5.837 12.541 1.00 61.75 82 SER A C 1
ATOM 523 O O . SER A 1 82 ? 57.972 -5.804 13.152 1.00 66.76 82 SER A O 1
ATOM 526 N N . MET A 1 83 ? 56.558 -4.924 11.631 1.00 65.53 83 MET A N 1
ATOM 527 C CA . MET A 1 83 ? 57.469 -3.834 11.299 1.00 66.22 83 MET A CA 1
ATOM 528 C C . MET A 1 83 ? 57.676 -2.887 12.470 1.00 64.17 83 MET A C 1
ATOM 529 O O . MET A 1 83 ? 58.657 -2.139 12.477 1.00 66.38 83 MET A O 1
ATOM 534 N N . ASN A 1 84 ? 56.792 -2.916 13.468 1.00 61.22 84 ASN A N 1
ATOM 535 C CA . ASN A 1 84 ? 56.981 -2.047 14.621 1.00 60.53 84 ASN A CA 1
ATOM 536 C C . ASN A 1 84 ? 57.939 -2.677 15.638 1.00 59.79 84 ASN A C 1
ATOM 537 O O . ASN A 1 84 ? 58.770 -1.973 16.233 1.00 56.02 84 ASN A O 1
ATOM 542 N N . LEU A 1 85 ? 57.881 -4.001 15.830 1.00 59.91 85 LEU A N 1
ATOM 543 C CA . LEU A 1 85 ? 58.915 -4.659 16.628 1.00 57.10 85 LEU A CA 1
ATOM 544 C C . LEU A 1 85 ? 60.290 -4.496 15.978 1.00 60.76 85 LEU A C 1
ATOM 545 O O . LEU A 1 85 ? 61.307 -4.350 16.672 1.00 57.17 85 LEU A O 1
ATOM 550 N N . LEU A 1 86 ? 60.335 -4.508 14.640 1.00 59.64 86 LEU A N 1
ATOM 551 C CA . LEU A 1 86 ? 61.585 -4.287 13.915 1.00 56.74 86 LEU A CA 1
ATOM 552 C C . LEU A 1 86 ? 62.110 -2.876 14.130 1.00 50.55 86 LEU A C 1
ATOM 553 O O . LEU A 1 86 ? 63.301 -2.673 14.406 1.00 44.04 86 LEU A O 1
ATOM 558 N N . LEU A 1 87 ? 61.235 -1.880 13.970 1.00 52.47 87 LEU A N 1
ATOM 559 C CA . LEU A 1 87 ? 61.643 -0.505 14.218 1.00 51.47 87 LEU A CA 1
ATOM 560 C C . LEU A 1 87 ? 62.152 -0.340 15.646 1.00 48.45 87 LEU A C 1
ATOM 561 O O . LEU A 1 87 ? 63.137 0.369 15.889 1.00 48.52 87 LEU A O 1
ATOM 566 N N . ARG A 1 88 ? 61.523 -1.030 16.597 1.00 49.90 88 ARG A N 1
ATOM 567 C CA . ARG A 1 88 ? 61.909 -0.868 17.992 1.00 50.92 88 ARG A CA 1
ATOM 568 C C . ARG A 1 88 ? 63.314 -1.399 18.247 1.00 47.79 88 ARG A C 1
ATOM 569 O O . ARG A 1 88 ? 64.129 -0.738 18.898 1.00 47.67 88 ARG A O 1
ATOM 577 N N . LYS A 1 89 ? 63.618 -2.597 17.756 1.00 49.84 89 LYS A N 1
ATOM 578 C CA . LYS A 1 89 ? 64.978 -3.105 17.910 1.00 46.69 89 LYS A CA 1
ATOM 579 C C . LYS A 1 89 ? 65.984 -2.285 17.098 1.00 42.08 89 LYS A C 1
ATOM 580 O O . LYS A 1 89 ? 67.097 -2.040 17.564 1.00 40.95 89 LYS A O 1
ATOM 586 N N . THR A 1 90 ? 65.605 -1.814 15.904 1.00 40.88 90 THR A N 1
ATOM 587 C CA . THR A 1 90 ? 66.573 -1.161 15.029 1.00 39.10 90 THR A CA 1
ATOM 588 C C . THR A 1 90 ? 67.091 0.148 15.616 1.00 43.79 90 THR A C 1
ATOM 589 O O . THR A 1 90 ? 68.254 0.509 15.385 1.00 46.64 90 THR A O 1
ATOM 593 N N . PHE A 1 91 ? 66.267 0.855 16.403 1.00 47.39 91 PHE A N 1
ATOM 594 C CA . PHE A 1 91 ? 66.638 2.158 16.960 1.00 44.91 91 PHE A CA 1
ATOM 595 C C . PHE A 1 91 ? 66.539 2.208 18.479 1.00 42.51 91 PHE A C 1
ATOM 596 O O . PHE A 1 91 ? 66.615 3.299 19.062 1.00 39.04 91 PHE A O 1
ATOM 604 N N . ASP A 1 92 ? 66.374 1.050 19.119 1.00 42.71 92 ASP A N 1
ATOM 605 C CA . ASP A 1 92 ? 66.281 0.898 20.566 1.00 41.54 92 ASP A CA 1
ATOM 606 C C . ASP A 1 92 ? 65.270 1.882 21.135 1.00 43.09 92 ASP A C 1
ATOM 607 O O . ASP A 1 92 ? 65.565 2.700 22.008 1.00 45.89 92 ASP A O 1
ATOM 612 N N . LEU A 1 93 ? 64.066 1.815 20.592 1.00 42.86 93 LEU A N 1
ATOM 613 C CA . LEU A 1 93 ? 62.992 2.693 21.040 1.00 46.08 93 LEU A CA 1
ATOM 614 C C . LEU A 1 93 ? 62.494 2.151 22.370 1.00 43.82 93 LEU A C 1
ATOM 615 O O . LEU A 1 93 ? 61.691 1.217 22.412 1.00 41.88 93 LEU A O 1
ATOM 620 N N . TYR A 1 94 ? 62.976 2.730 23.465 1.00 42.80 94 TYR A N 1
ATOM 621 C CA . TYR A 1 94 ? 62.740 2.152 24.772 1.00 38.01 94 TYR A CA 1
ATOM 622 C C . TYR A 1 94 ? 61.634 2.856 25.531 1.00 35.58 94 TYR A C 1
ATOM 623 O O . TYR A 1 94 ? 61.096 2.277 26.480 1.00 40.73 94 TYR A O 1
ATOM 632 N N . ALA A 1 95 ? 61.270 4.069 25.120 1.00 36.78 95 ALA A N 1
ATOM 633 C CA . ALA A 1 95 ? 60.301 4.903 25.826 1.00 40.19 95 ALA A CA 1
ATOM 634 C C . ALA A 1 95 ? 59.133 5.222 24.901 1.00 36.99 95 ALA A C 1
ATOM 635 O O . ALA A 1 95 ? 59.321 5.873 23.870 1.00 39.89 95 ALA A O 1
ATOM 637 N N . ASN A 1 96 ? 57.935 4.758 25.268 1.00 37.26 96 ASN A N 1
ATOM 638 C CA . ASN A 1 96 ? 56.690 5.036 24.549 1.00 41.96 96 ASN A CA 1
ATOM 639 C C . ASN A 1 96 ? 55.890 6.063 25.351 1.00 40.59 96 ASN A C 1
ATOM 640 O O . ASN A 1 96 ? 55.365 5.749 26.428 1.00 42.34 96 ASN A O 1
ATOM 645 N N . VAL A 1 97 ? 55.808 7.285 24.835 1.00 37.68 97 VAL A N 1
ATOM 646 C CA . VAL A 1 97 ? 55.111 8.387 25.497 1.00 39.48 97 VAL A CA 1
ATOM 647 C C . VAL A 1 97 ? 53.737 8.523 24.871 1.00 38.83 97 VAL A C 1
ATOM 648 O O . VAL A 1 97 ? 53.607 8.703 23.654 1.00 41.08 97 VAL A O 1
ATOM 652 N N . ARG A 1 98 ? 52.698 8.459 25.688 1.00 36.54 98 ARG A N 1
ATOM 653 C CA . ARG A 1 98 ? 51.348 8.618 25.164 1.00 37.49 98 ARG A CA 1
ATOM 654 C C . ARG A 1 98 ? 50.569 9.593 26.027 1.00 37.12 98 ARG A C 1
ATOM 655 O O . ARG A 1 98 ? 50.021 9.204 27.075 1.00 36.20 98 ARG A O 1
ATOM 663 N N . PRO A 1 99 ? 50.537 10.868 25.645 1.00 35.93 99 PRO A N 1
ATOM 664 C CA . PRO A 1 99 ? 49.695 11.825 26.365 1.00 41.03 99 PRO A CA 1
ATOM 665 C C . PRO A 1 99 ? 48.234 11.582 26.026 1.00 41.97 99 PRO A C 1
ATOM 666 O O . PRO A 1 99 ? 47.869 11.325 24.873 1.00 39.49 99 PRO A O 1
ATOM 670 N N . CYS A 1 100 ? 47.407 11.651 27.056 1.00 34.99 100 CYS A N 1
ATOM 671 C CA . CYS A 1 100 ? 45.973 11.455 26.947 1.00 40.52 100 CYS A CA 1
ATOM 672 C C . CYS A 1 100 ? 45.310 12.720 27.494 1.00 40.76 100 CYS A C 1
ATOM 673 O O . CYS A 1 100 ? 45.389 12.996 28.700 1.00 37.12 100 CYS A O 1
ATOM 676 N N . VAL A 1 101 ? 44.704 13.514 26.604 1.00 38.75 101 VAL A N 1
ATOM 677 C CA . VAL A 1 101 ? 44.183 14.840 26.948 1.00 42.27 101 VAL A CA 1
ATOM 678 C C . VAL A 1 101 ? 42.766 14.999 26.411 1.00 42.51 101 VAL A C 1
ATOM 679 O O . VAL A 1 101 ? 42.509 14.744 25.228 1.00 41.64 101 VAL A O 1
ATOM 683 N N . SER A 1 102 ? 41.855 15.448 27.278 1.00 47.58 102 SER A N 1
ATOM 684 C CA . SER A 1 102 ? 40.493 15.782 26.859 1.00 46.18 102 SER A CA 1
ATOM 685 C C . SER A 1 102 ? 40.511 16.831 25.751 1.00 48.45 102 SER A C 1
ATOM 686 O O . SER A 1 102 ? 41.237 17.831 25.823 1.00 43.54 102 SER A O 1
ATOM 689 N N . ILE A 1 103 ? 39.739 16.583 24.701 1.00 49.15 103 ILE A N 1
ATOM 690 C CA . ILE A 1 103 ? 39.682 17.497 23.565 1.00 53.42 103 ILE A CA 1
ATOM 691 C C . ILE A 1 103 ? 38.562 18.501 23.842 1.00 57.17 103 ILE A C 1
ATOM 692 O O . ILE A 1 103 ? 37.383 18.130 23.908 1.00 56.10 103 ILE A O 1
ATOM 697 N N . GLU A 1 104 ? 38.925 19.773 24.017 1.00 58.14 104 GLU A N 1
ATOM 698 C CA . GLU A 1 104 ? 37.929 20.793 24.347 1.00 61.07 104 GLU A CA 1
ATOM 699 C C . GLU A 1 104 ? 36.887 20.862 23.238 1.00 60.47 104 GLU A C 1
ATOM 700 O O . GLU A 1 104 ? 37.218 21.183 22.094 1.00 61.94 104 GLU A O 1
ATOM 706 N N . GLY A 1 105 ? 35.637 20.527 23.553 1.00 57.38 105 GLY A N 1
ATOM 707 C CA . GLY A 1 105 ? 34.576 20.576 22.574 1.00 58.82 105 GLY A CA 1
ATOM 708 C C . GLY A 1 105 ? 34.338 19.300 21.804 1.00 64.88 105 GLY A C 1
ATOM 709 O O . GLY A 1 105 ? 33.616 19.329 20.797 1.00 65.04 105 GLY A O 1
ATOM 710 N N . TYR A 1 106 ? 34.934 18.186 22.224 1.00 67.00 106 TYR A N 1
ATOM 711 C CA . TYR A 1 106 ? 34.571 16.854 21.741 1.00 60.74 106 TYR A CA 1
ATOM 712 C C . TYR A 1 106 ? 34.104 16.087 22.979 1.00 60.12 106 TYR A C 1
ATOM 713 O O . TYR A 1 106 ? 34.915 15.557 23.743 1.00 61.38 106 TYR A O 1
ATOM 722 N N . LYS A 1 107 ? 32.793 16.057 23.191 1.00 58.99 107 LYS A N 1
ATOM 723 C CA . LYS A 1 107 ? 32.254 15.597 24.463 1.00 60.83 107 LYS A CA 1
ATOM 724 C C . LYS A 1 107 ? 32.403 14.085 24.584 1.00 56.72 107 LYS A C 1
ATOM 725 O O . LYS A 1 107 ? 31.955 13.335 23.711 1.00 58.27 107 LYS A O 1
ATOM 731 N N . THR A 1 108 ? 33.058 13.647 25.658 1.00 51.12 108 THR A N 1
ATOM 732 C CA . THR A 1 108 ? 32.976 12.268 26.124 1.00 48.84 108 THR A CA 1
ATOM 733 C C . THR A 1 108 ? 32.387 12.365 27.523 1.00 46.99 108 THR A C 1
ATOM 734 O O . THR A 1 108 ? 32.181 13.480 28.029 1.00 44.65 108 THR A O 1
ATOM 738 N N . PRO A 1 109 ? 32.077 11.245 28.181 1.00 47.23 109 PRO A N 1
ATOM 739 C CA . PRO A 1 109 ? 31.669 11.328 29.595 1.00 43.82 109 PRO A CA 1
ATOM 740 C C . PRO A 1 109 ? 32.779 11.800 30.542 1.00 44.87 109 PRO A C 1
ATOM 741 O O . PRO A 1 109 ? 32.500 11.988 31.735 1.00 42.92 109 PRO A O 1
ATOM 745 N N . TYR A 1 110 ? 34.013 11.992 30.067 1.00 42.82 110 TYR A N 1
ATOM 746 C CA . TYR A 1 110 ? 35.122 12.402 30.918 1.00 42.96 110 TYR A CA 1
ATOM 747 C C . TYR A 1 110 ? 35.650 13.757 30.477 1.00 42.48 110 TYR A C 1
ATOM 748 O O . TYR A 1 110 ? 35.834 14.010 29.280 1.00 48.81 110 TYR A O 1
ATOM 757 N N . THR A 1 111 ? 35.922 14.616 31.450 1.00 40.13 111 THR A N 1
ATOM 758 C CA . THR A 1 111 ? 36.399 15.961 31.167 1.00 51.72 111 THR A CA 1
ATOM 759 C C . THR A 1 111 ? 37.628 16.276 32.014 1.00 54.19 111 THR A C 1
ATOM 760 O O . THR A 1 111 ? 37.814 15.734 33.114 1.00 46.46 111 THR A O 1
ATOM 764 N N . ASP A 1 112 ? 38.454 17.187 31.492 1.00 54.69 112 ASP A N 1
ATOM 765 C CA . ASP A 1 112 ? 39.689 17.612 32.160 1.00 61.08 112 ASP A CA 1
ATOM 766 C C . ASP A 1 112 ? 40.540 16.398 32.530 1.00 60.60 112 ASP A C 1
ATOM 767 O O . ASP A 1 112 ? 40.959 16.198 33.680 1.00 57.62 112 ASP A O 1
ATOM 772 N N . VAL A 1 113 ? 40.737 15.551 31.531 1.00 53.91 113 VAL A N 1
ATOM 773 C CA . VAL A 1 113 ? 41.725 14.493 31.584 1.00 45.03 113 VAL A CA 1
ATOM 774 C C . VAL A 1 113 ? 43.034 15.070 31.080 1.00 45.98 113 VAL A C 1
ATOM 775 O O . VAL A 1 113 ? 43.068 15.717 30.020 1.00 42.21 113 VAL A O 1
ATOM 779 N N . ASN A 1 114 ? 44.116 14.847 31.849 1.00 44.86 114 ASN A N 1
ATOM 780 C CA . ASN A 1 114 ? 45.469 15.243 31.437 1.00 42.85 114 ASN A CA 1
ATOM 781 C C . ASN A 1 114 ? 46.470 14.259 32.046 1.00 41.19 114 ASN A C 1
ATOM 782 O O . ASN A 1 114 ? 47.093 14.505 33.084 1.00 44.02 114 ASN A O 1
ATOM 787 N N . ILE A 1 115 ? 46.643 13.135 31.369 1.00 40.42 115 ILE A N 1
ATOM 788 C CA . ILE A 1 115 ? 47.488 12.045 31.842 1.00 42.92 115 ILE A CA 1
ATOM 789 C C . ILE A 1 115 ? 48.546 11.766 30.793 1.00 41.13 115 ILE A C 1
ATOM 790 O O . ILE A 1 115 ? 48.266 11.834 29.590 1.00 43.91 115 ILE A O 1
ATOM 795 N N . VAL A 1 116 ? 49.755 11.451 31.240 1.00 37.08 116 VAL A N 1
ATOM 796 C CA . VAL A 1 116 ? 50.800 11.000 30.335 1.00 40.40 116 VAL A CA 1
ATOM 797 C C . VAL A 1 116 ? 51.244 9.629 30.798 1.00 42.20 116 VAL A C 1
ATOM 798 O O . VAL A 1 116 ? 51.684 9.465 31.947 1.00 44.66 116 VAL A O 1
ATOM 802 N N . THR A 1 117 ? 51.143 8.657 29.904 1.00 32.49 117 THR A N 1
ATOM 803 C CA . THR A 1 117 ? 51.591 7.310 30.173 1.00 36.88 117 THR A CA 1
ATOM 804 C C . THR A 1 117 ? 52.980 7.107 29.573 1.00 39.57 117 THR A C 1
ATOM 805 O O . THR A 1 117 ? 53.200 7.387 28.387 1.00 40.49 117 THR A O 1
ATOM 809 N N . ILE A 1 118 ? 53.919 6.666 30.410 1.00 36.60 118 ILE A N 1
ATOM 810 C CA . ILE A 1 118 ? 55.291 6.374 30.013 1.00 35.99 118 ILE A CA 1
ATOM 811 C C . ILE A 1 118 ? 55.453 4.871 30.110 1.00 37.59 118 ILE A C 1
ATOM 812 O O . ILE A 1 118 ? 55.447 4.313 31.216 1.00 37.95 118 ILE A O 1
ATOM 817 N N . ARG A 1 119 ? 55.592 4.211 28.964 1.00 36.74 119 ARG A N 1
ATOM 818 C CA . ARG A 1 119 ? 55.563 2.760 28.891 1.00 32.98 119 ARG A CA 1
ATOM 819 C C . ARG A 1 119 ? 56.931 2.240 28.461 1.00 42.80 119 ARG A C 1
ATOM 820 O O . ARG A 1 119 ? 57.461 2.653 27.414 1.00 36.79 119 ARG A O 1
ATOM 828 N N . GLU A 1 120 ? 57.504 1.353 29.286 1.00 38.75 120 GLU A N 1
ATOM 829 C CA . GLU A 1 120 ? 58.744 0.677 28.928 1.00 37.16 120 GLU A CA 1
ATOM 830 C C . GLU A 1 120 ? 58.517 -0.175 27.689 1.00 40.08 120 GLU A C 1
ATOM 831 O O . GLU A 1 120 ? 57.607 -1.011 27.645 1.00 38.91 120 GLU A O 1
ATOM 837 N N . ASN A 1 121 ? 59.360 0.013 26.685 1.00 39.09 121 ASN A N 1
ATOM 838 C CA . ASN A 1 121 ? 59.022 -0.498 25.375 1.00 43.26 121 ASN A CA 1
ATOM 839 C C . ASN A 1 121 ? 59.853 -1.683 24.911 1.00 45.21 121 ASN A C 1
ATOM 840 O O . ASN A 1 121 ? 59.644 -2.138 23.784 1.00 50.84 121 ASN A O 1
ATOM 845 N N . THR A 1 122 ? 60.756 -2.227 25.743 1.00 48.77 122 THR A N 1
ATOM 846 C CA . THR A 1 122 ? 61.722 -3.230 25.290 1.00 43.05 122 THR A CA 1
ATOM 847 C C . THR A 1 122 ? 61.574 -4.608 25.913 1.00 43.79 122 THR A C 1
ATOM 848 O O . THR A 1 122 ? 62.168 -5.556 25.396 1.00 46.32 122 THR A O 1
ATOM 852 N N . GLU A 1 123 ? 60.817 -4.753 26.994 1.00 42.91 123 GLU A N 1
ATOM 853 C CA . GLU A 1 123 ? 60.990 -5.871 27.914 1.00 41.69 123 GLU A CA 1
ATOM 854 C C . GLU A 1 123 ? 59.675 -6.512 28.311 1.00 43.41 123 GLU A C 1
ATOM 855 O O . GLU A 1 123 ? 58.694 -6.453 27.573 1.00 45.56 123 GLU A O 1
ATOM 861 N N . GLY A 1 124 ? 59.639 -7.072 29.516 1.00 44.71 124 GLY A N 1
ATOM 862 C CA . GLY A 1 124 ? 58.375 -7.462 30.103 1.00 39.76 124 GLY A CA 1
ATOM 863 C C . GLY A 1 124 ? 57.871 -8.724 29.451 1.00 45.55 124 GLY A C 1
ATOM 864 O O . GLY A 1 124 ? 58.649 -9.597 29.053 1.00 47.25 124 GLY A O 1
ATOM 865 N N . GLU A 1 125 ? 56.546 -8.825 29.319 1.00 56.20 125 GLU A N 1
ATOM 866 C CA . GLU A 1 125 ? 55.991 -10.007 28.678 1.00 53.29 125 GLU A CA 1
ATOM 867 C C . GLU A 1 125 ? 56.195 -9.996 27.154 1.00 53.91 125 GLU A C 1
ATOM 868 O O . GLU A 1 125 ? 55.836 -10.979 26.497 1.00 57.84 125 GLU A O 1
ATOM 874 N N . TYR A 1 126 ? 56.814 -8.944 26.601 1.00 45.59 126 TYR A N 1
ATOM 875 C CA . TYR A 1 126 ? 57.023 -8.766 25.166 1.00 51.68 126 TYR A CA 1
ATOM 876 C C . TYR A 1 126 ? 58.374 -9.282 24.713 1.00 56.79 126 TYR A C 1
ATOM 877 O O . TYR A 1 126 ? 58.879 -8.856 23.662 1.00 57.27 126 TYR A O 1
ATOM 886 N N . SER A 1 127 ? 58.972 -10.179 25.494 1.00 59.76 127 SER A N 1
ATOM 887 C CA . SER A 1 127 ? 60.320 -10.662 25.214 1.00 57.80 127 SER A CA 1
ATOM 888 C C . SER A 1 127 ? 60.404 -11.473 23.930 1.00 55.39 127 SER A C 1
ATOM 889 O O . SER A 1 127 ? 61.507 -11.658 23.400 1.00 58.01 127 SER A O 1
ATOM 892 N N . GLY A 1 128 ? 59.275 -11.986 23.440 1.00 50.34 128 GLY A N 1
ATOM 893 C CA . GLY A 1 128 ? 59.308 -12.937 22.354 1.00 42.99 128 GLY A CA 1
ATOM 894 C C . GLY A 1 128 ? 59.717 -14.334 22.772 1.00 47.98 128 GLY A C 1
ATOM 895 O O . GLY A 1 128 ? 59.984 -15.172 21.908 1.00 49.11 128 GLY A O 1
ATOM 896 N N . ILE A 1 129 ? 59.741 -14.624 24.072 1.00 36.45 129 ILE A N 1
ATOM 897 C CA . ILE A 1 129 ? 60.317 -15.850 24.590 1.00 35.58 129 ILE A CA 1
ATOM 898 C C . ILE A 1 129 ? 59.219 -16.703 25.211 1.00 38.03 129 ILE A C 1
ATOM 899 O O . ILE A 1 129 ? 58.692 -16.375 26.283 1.00 34.99 129 ILE A O 1
ATOM 904 N N . GLU A 1 130 ? 58.901 -17.822 24.560 1.00 39.06 130 GLU A N 1
ATOM 905 C CA . GLU A 1 130 ? 57.959 -18.795 25.097 1.00 42.33 130 GLU A CA 1
ATOM 906 C C . GLU A 1 130 ? 58.484 -20.204 24.843 1.00 40.71 130 GLU A C 1
ATOM 907 O O . GLU A 1 130 ? 59.240 -20.436 23.899 1.00 41.70 130 GLU A O 1
ATOM 913 N N . HIS A 1 131 ? 58.055 -21.153 25.677 1.00 39.61 131 HIS A N 1
ATOM 914 C CA . HIS A 1 131 ? 58.423 -22.551 25.507 1.00 37.69 131 HIS A CA 1
ATOM 915 C C . HIS A 1 131 ? 57.213 -23.454 25.686 1.00 41.25 131 HIS A C 1
ATOM 916 O O . HIS A 1 131 ? 56.356 -23.205 26.544 1.00 40.26 131 HIS A O 1
ATOM 923 N N . VAL A 1 132 ? 57.147 -24.502 24.870 1.00 41.16 132 VAL A N 1
ATOM 924 C CA . VAL A 1 132 ? 56.272 -25.634 25.135 1.00 36.47 132 VAL A CA 1
ATOM 925 C C . VAL A 1 132 ? 57.041 -26.554 26.077 1.00 40.08 132 VAL A C 1
ATOM 926 O O . VAL A 1 132 ? 58.015 -27.194 25.678 1.00 40.53 132 VAL A O 1
ATOM 930 N N . ILE A 1 133 ? 56.623 -26.583 27.342 1.00 42.00 133 ILE A N 1
ATOM 931 C CA . ILE A 1 133 ? 57.360 -27.305 28.374 1.00 39.57 133 ILE A CA 1
ATOM 932 C C . ILE A 1 133 ? 57.156 -28.806 28.221 1.00 44.39 133 ILE A C 1
ATOM 933 O O . ILE A 1 133 ? 58.114 -29.591 28.237 1.00 49.61 133 ILE A O 1
ATOM 938 N N . VAL A 1 134 ? 55.889 -29.220 28.167 1.00 45.66 134 VAL A N 1
ATOM 939 C CA . VAL A 1 134 ? 55.419 -30.554 27.820 1.00 42.14 134 VAL A CA 1
ATOM 940 C C . VAL A 1 134 ? 54.101 -30.340 27.087 1.00 45.51 134 VAL A C 1
ATOM 941 O O . VAL A 1 134 ? 53.564 -29.231 27.056 1.00 44.65 134 VAL A O 1
ATOM 945 N N . ASP A 1 135 ? 53.569 -31.394 26.481 1.00 44.56 135 ASP A N 1
ATOM 946 C CA . ASP A 1 135 ? 52.456 -31.176 25.557 1.00 45.64 135 ASP A CA 1
ATOM 947 C C . ASP A 1 135 ? 51.275 -30.549 26.293 1.00 50.59 135 ASP A C 1
ATOM 948 O O . ASP A 1 135 ? 50.852 -31.042 27.350 1.00 49.31 135 ASP A O 1
ATOM 953 N N . GLY A 1 136 ? 50.767 -29.448 25.747 1.00 46.43 136 GLY A N 1
ATOM 954 C CA . GLY A 1 136 ? 49.649 -28.763 26.351 1.00 43.54 136 GLY A CA 1
ATOM 955 C C . GLY A 1 136 ? 49.998 -27.837 27.492 1.00 48.02 136 GLY A C 1
ATOM 956 O O . GLY A 1 136 ? 49.088 -27.385 28.194 1.00 48.04 136 GLY A O 1
ATOM 957 N N . VAL A 1 137 ? 51.278 -27.526 27.698 1.00 42.84 137 VAL A N 1
ATOM 958 C CA . VAL A 1 137 ? 51.689 -26.685 28.816 1.00 41.45 137 VAL A CA 1
ATOM 959 C C . VAL A 1 137 ? 52.698 -25.686 28.288 1.00 41.90 137 VAL A C 1
ATOM 960 O O . VAL A 1 137 ? 53.812 -26.072 27.917 1.00 46.67 137 VAL A O 1
ATOM 964 N N . VAL A 1 138 ? 52.325 -24.407 28.262 1.00 39.89 138 VAL A N 1
ATOM 965 C CA . VAL A 1 138 ? 53.192 -23.344 27.774 1.00 39.47 138 VAL A CA 1
ATOM 966 C C . VAL A 1 138 ? 53.604 -22.446 28.928 1.00 43.18 138 VAL A C 1
ATOM 967 O O . VAL A 1 138 ? 52.783 -22.101 29.789 1.00 42.08 138 VAL A O 1
ATOM 971 N N . ALA A 1 139 ? 54.872 -22.048 28.923 1.00 42.45 139 ALA A N 1
ATOM 972 C CA . ALA A 1 139 ? 55.376 -21.003 29.796 1.00 37.62 139 ALA A CA 1
ATOM 973 C C . ALA A 1 139 ? 55.817 -19.824 28.941 1.00 37.26 139 ALA A C 1
ATOM 974 O O . ALA A 1 139 ? 56.600 -19.998 27.997 1.00 40.29 139 ALA A O 1
ATOM 976 N N . SER A 1 140 ? 55.289 -18.641 29.241 1.00 32.18 140 SER A N 1
ATOM 977 C CA . SER A 1 140 ? 55.693 -17.419 28.562 1.00 34.79 140 SER A CA 1
ATOM 978 C C . SER A 1 140 ? 56.579 -16.614 29.505 1.00 40.33 140 SER A C 1
ATOM 979 O O . SER A 1 140 ? 56.299 -16.519 30.705 1.00 41.90 140 SER A O 1
ATOM 982 N N . ILE A 1 141 ? 57.640 -16.034 28.969 1.00 38.52 141 ILE A N 1
ATOM 983 C CA . ILE A 1 141 ? 58.729 -15.503 29.772 1.00 39.78 141 ILE A CA 1
ATOM 984 C C . ILE A 1 141 ? 58.577 -14.002 29.864 1.00 38.60 141 ILE A C 1
ATOM 985 O O . ILE A 1 141 ? 58.815 -13.289 28.883 1.00 43.72 141 ILE A O 1
ATOM 990 N N . LYS A 1 142 ? 58.229 -13.516 31.051 1.00 38.43 142 LYS A N 1
ATOM 991 C CA . LYS A 1 142 ? 58.303 -12.093 31.352 1.00 39.54 142 LYS A CA 1
ATOM 992 C C . LYS A 1 142 ? 59.695 -11.768 31.896 1.00 39.38 142 LYS A C 1
ATOM 993 O O . LYS A 1 142 ? 60.205 -12.475 32.774 1.00 39.82 142 LYS A O 1
ATOM 999 N N . LEU A 1 143 ? 60.296 -10.693 31.384 1.00 36.47 143 LEU A N 1
ATOM 1000 C CA . LEU A 1 143 ? 61.672 -10.306 31.693 1.00 40.57 143 LEU A CA 1
ATOM 1001 C C . LEU A 1 143 ? 61.719 -8.864 32.183 1.00 42.73 143 LEU A C 1
ATOM 1002 O O . LEU A 1 143 ? 61.320 -7.951 31.447 1.00 42.46 143 LEU A O 1
ATOM 1007 N N . ILE A 1 144 ? 62.242 -8.644 33.393 1.00 38.83 144 ILE A N 1
ATOM 1008 C CA . ILE A 1 144 ? 62.417 -7.296 33.932 1.00 39.66 144 ILE A CA 1
ATOM 1009 C C . ILE A 1 144 ? 63.880 -7.119 34.298 1.00 40.41 144 ILE A C 1
ATOM 1010 O O . ILE A 1 144 ? 64.435 -7.943 35.036 1.00 40.04 144 ILE A O 1
ATOM 1015 N N . THR A 1 145 ? 64.513 -6.053 33.788 1.00 38.85 145 THR A N 1
ATOM 1016 C CA . THR A 1 145 ? 65.918 -5.834 34.101 1.00 37.04 145 THR A CA 1
ATOM 1017 C C . THR A 1 145 ? 66.158 -4.516 34.816 1.00 39.65 145 THR A C 1
ATOM 1018 O O . THR A 1 145 ? 65.346 -3.586 34.776 1.00 40.67 145 THR A O 1
ATOM 1022 N N . GLU A 1 146 ? 67.321 -4.482 35.468 1.00 43.35 146 GLU A N 1
ATOM 1023 C CA . GLU A 1 146 ? 67.755 -3.338 36.260 1.00 42.60 146 GLU A CA 1
ATOM 1024 C C . GLU A 1 146 ? 67.919 -2.096 35.397 1.00 44.78 146 GLU A C 1
ATOM 1025 O O . GLU A 1 146 ? 67.489 -1.004 35.781 1.00 44.08 146 GLU A O 1
ATOM 1031 N N . GLY A 1 147 ? 68.550 -2.244 34.234 1.00 42.65 147 GLY A N 1
ATOM 1032 C CA . GLY A 1 147 ? 68.888 -1.130 33.387 1.00 34.54 147 GLY A CA 1
ATOM 1033 C C . GLY A 1 147 ? 67.679 -0.585 32.671 1.00 39.97 147 GLY A C 1
ATOM 1034 O O . GLY A 1 147 ? 67.458 0.632 32.651 1.00 45.57 147 GLY A O 1
ATOM 1035 N N . ALA A 1 148 ? 66.880 -1.470 32.080 1.00 38.89 148 ALA A N 1
ATOM 1036 C CA . ALA A 1 148 ? 65.670 -1.009 31.407 1.00 39.39 148 ALA A CA 1
ATOM 1037 C C . ALA A 1 148 ? 64.762 -0.257 32.378 1.00 39.18 148 ALA A C 1
ATOM 1038 O O . ALA A 1 148 ? 64.266 0.828 32.061 1.00 36.45 148 ALA A O 1
ATOM 1040 N N . SER A 1 149 ? 64.593 -0.787 33.590 1.00 38.60 149 SER A N 1
ATOM 1041 C CA . SER A 1 149 ? 63.753 -0.125 34.582 1.00 37.01 149 SER A CA 1
ATOM 1042 C C . SER A 1 149 ? 64.299 1.248 34.961 1.00 40.88 149 SER A C 1
ATOM 1043 O O . SER A 1 149 ? 63.553 2.235 34.978 1.00 41.07 149 SER A O 1
ATOM 1046 N N . LYS A 1 150 ? 65.592 1.328 35.298 1.00 40.10 150 LYS A N 1
ATOM 1047 C CA . LYS A 1 150 ? 66.189 2.616 35.648 1.00 37.75 150 LYS A CA 1
ATOM 1048 C C . LYS A 1 150 ? 66.059 3.594 34.492 1.00 40.98 150 LYS A C 1
ATOM 1049 O O . LYS A 1 150 ? 65.758 4.777 34.689 1.00 38.31 150 LYS A O 1
ATOM 1055 N N . ARG A 1 151 ? 66.246 3.099 33.271 1.00 38.89 151 ARG A N 1
ATOM 1056 C CA . ARG A 1 151 ? 66.163 3.955 32.101 1.00 35.02 151 ARG A CA 1
ATOM 1057 C C . ARG A 1 151 ? 64.761 4.541 31.943 1.00 41.88 151 ARG A C 1
ATOM 1058 O O . ARG A 1 151 ? 64.604 5.759 31.771 1.00 40.97 151 ARG A O 1
ATOM 1066 N N . ILE A 1 152 ? 63.722 3.695 32.008 1.00 36.60 152 ILE A N 1
ATOM 1067 C CA . ILE A 1 152 ? 62.380 4.226 31.791 1.00 37.02 152 ILE A CA 1
ATOM 1068 C C . ILE A 1 152 ? 61.997 5.181 32.918 1.00 40.41 152 ILE A C 1
ATOM 1069 O O . ILE A 1 152 ? 61.403 6.239 32.679 1.00 39.72 152 ILE A O 1
ATOM 1074 N N . ALA A 1 153 ? 62.396 4.869 34.146 1.00 39.47 153 ALA A N 1
ATOM 1075 C CA . ALA A 1 153 ? 62.062 5.745 35.258 1.00 37.36 153 ALA A CA 1
ATOM 1076 C C . ALA A 1 153 ? 62.806 7.064 35.158 1.00 38.05 153 ALA A C 1
ATOM 1077 O O . ALA A 1 153 ? 62.246 8.123 35.463 1.00 39.29 153 ALA A O 1
ATOM 1079 N N . GLU A 1 154 ? 64.068 7.028 34.733 1.00 42.70 154 GLU A N 1
ATOM 1080 C CA . GLU A 1 154 ? 64.765 8.282 34.477 1.00 39.63 154 GLU A CA 1
ATOM 1081 C C . GLU A 1 154 ? 64.078 9.061 33.372 1.00 41.89 154 GLU A C 1
ATOM 1082 O O . GLU A 1 154 ? 64.081 10.295 33.393 1.00 41.52 154 GLU A O 1
ATOM 1088 N N . PHE A 1 155 ? 63.447 8.362 32.418 1.00 41.85 155 PHE A N 1
ATOM 1089 C CA . PHE A 1 155 ? 62.758 9.071 31.349 1.00 39.06 155 PHE A CA 1
ATOM 1090 C C . PHE A 1 155 ? 61.487 9.725 31.865 1.00 41.96 155 PHE A C 1
ATOM 1091 O O . PHE A 1 155 ? 61.174 10.864 31.498 1.00 39.23 155 PHE A O 1
ATOM 1099 N N . ALA A 1 156 ? 60.737 9.015 32.706 1.00 37.81 156 ALA A N 1
ATOM 1100 C CA . ALA A 1 156 ? 59.481 9.566 33.179 1.00 36.61 156 ALA A CA 1
ATOM 1101 C C . ALA A 1 156 ? 59.724 10.753 34.093 1.00 39.67 156 ALA A C 1
ATOM 1102 O O . ALA A 1 156 ? 58.931 11.700 34.106 1.00 40.54 156 ALA A O 1
ATOM 1104 N N . PHE A 1 157 ? 60.822 10.737 34.844 1.00 41.60 157 PHE A N 1
ATOM 1105 C CA . PHE A 1 157 ? 61.121 11.871 35.707 1.00 41.41 157 PHE A CA 1
ATOM 1106 C C . PHE A 1 157 ? 61.728 13.041 34.937 1.00 45.18 157 PHE A C 1
ATOM 1107 O O . PHE A 1 157 ? 61.506 14.199 35.313 1.00 39.25 157 PHE A O 1
ATOM 1115 N N . GLU A 1 158 ? 62.486 12.786 33.865 1.00 41.29 158 GLU A N 1
ATOM 1116 C CA . GLU A 1 158 ? 62.883 13.910 33.024 1.00 46.33 158 GLU A CA 1
ATOM 1117 C C . GLU A 1 158 ? 61.668 14.518 32.341 1.00 44.09 158 GLU A C 1
ATOM 1118 O O . GLU A 1 158 ? 61.500 15.738 32.343 1.00 42.46 158 GLU A O 1
ATOM 1124 N N . TYR A 1 159 ? 60.793 13.676 31.779 1.00 40.99 159 TYR A N 1
ATOM 1125 C CA . TYR A 1 159 ? 59.579 14.179 31.150 1.00 40.99 159 TYR A CA 1
ATOM 1126 C C . TYR A 1 159 ? 58.766 15.024 32.124 1.00 44.63 159 TYR A C 1
ATOM 1127 O O . TYR A 1 159 ? 58.252 16.088 31.762 1.00 42.71 159 TYR A O 1
ATOM 1136 N N . ALA A 1 160 ? 58.630 14.574 33.367 1.00 39.97 160 ALA A N 1
ATOM 1137 C CA . ALA A 1 160 ? 57.850 15.382 34.292 1.00 42.53 160 ALA A CA 1
ATOM 1138 C C . ALA A 1 160 ? 58.543 16.715 34.568 1.00 44.37 160 ALA A C 1
ATOM 1139 O O . ALA A 1 160 ? 57.886 17.758 34.609 1.00 51.41 160 ALA A O 1
ATOM 1141 N N . ARG A 1 161 ? 59.868 16.713 34.724 1.00 44.00 161 ARG A N 1
ATOM 1142 C CA . ARG A 1 161 ? 60.579 17.958 34.994 1.00 44.00 161 ARG A CA 1
ATOM 1143 C C . ARG A 1 161 ? 60.467 18.955 33.843 1.00 48.56 161 ARG A C 1
ATOM 1144 O O . ARG A 1 161 ? 60.427 20.169 34.084 1.00 49.23 161 ARG A O 1
ATOM 1152 N N . ASN A 1 162 ? 60.420 18.474 32.595 1.00 46.22 162 ASN A N 1
ATOM 1153 C CA . ASN A 1 162 ? 60.451 19.324 31.405 1.00 45.49 162 ASN A CA 1
ATOM 1154 C C . ASN A 1 162 ? 59.073 19.757 30.930 1.00 49.30 162 ASN A C 1
ATOM 1155 O O . ASN A 1 162 ? 58.980 20.538 29.976 1.00 49.52 162 ASN A O 1
ATOM 1160 N N . ASN A 1 163 ? 58.008 19.250 31.535 1.00 51.11 163 ASN A N 1
ATOM 1161 C CA . ASN A 1 163 ? 56.661 19.489 31.041 1.00 47.95 163 ASN A CA 1
ATOM 1162 C C . ASN A 1 163 ? 55.731 19.914 32.170 1.00 51.65 163 ASN A C 1
ATOM 1163 O O . ASN A 1 163 ? 54.520 19.670 32.105 1.00 53.73 163 ASN A O 1
ATOM 1168 N N . HIS A 1 164 ? 56.274 20.542 33.215 1.00 49.68 164 HIS A N 1
ATOM 1169 C CA . HIS A 1 164 ? 55.474 21.121 34.293 1.00 58.44 164 HIS A CA 1
ATOM 1170 C C . HIS A 1 164 ? 54.674 20.081 35.073 1.00 52.76 164 HIS A C 1
ATOM 1171 O O . HIS A 1 164 ? 53.801 20.451 35.871 1.00 57.49 164 HIS A O 1
ATOM 1178 N N . ARG A 1 165 ? 54.901 18.794 34.854 1.00 46.87 165 ARG A N 1
ATOM 1179 C CA . ARG A 1 165 ? 54.135 17.807 35.601 1.00 45.67 165 ARG A CA 1
ATOM 1180 C C . ARG A 1 165 ? 54.681 17.721 37.014 1.00 41.95 165 ARG A C 1
ATOM 1181 O O . ARG A 1 165 ? 55.870 17.931 37.249 1.00 43.06 165 ARG A O 1
ATOM 1189 N N . SER A 1 166 ? 53.811 17.425 37.971 1.00 39.56 166 SER A N 1
ATOM 1190 C CA . SER A 1 166 ? 54.250 17.443 39.361 1.00 43.15 166 SER A CA 1
ATOM 1191 C C . SER A 1 166 ? 54.358 16.080 40.013 1.00 44.15 166 SER A C 1
ATOM 1192 O O . SER A 1 166 ? 55.085 15.958 41.011 1.00 44.32 166 SER A O 1
ATOM 1195 N N . ASN A 1 167 ? 53.671 15.061 39.475 1.00 45.03 167 ASN A N 1
ATOM 1196 C CA . ASN A 1 167 ? 53.547 13.739 40.098 1.00 44.49 167 ASN A CA 1
ATOM 1197 C C . ASN A 1 167 ? 53.831 12.638 39.089 1.00 43.31 167 ASN A C 1
ATOM 1198 O O . ASN A 1 167 ? 53.252 12.628 37.999 1.00 42.62 167 ASN A O 1
ATOM 1203 N N . VAL A 1 168 ? 54.711 11.714 39.470 1.00 40.08 168 VAL A N 1
ATOM 1204 C CA . VAL A 1 168 ? 54.956 10.479 38.737 1.00 34.96 168 VAL A CA 1
ATOM 1205 C C . VAL A 1 168 ? 54.404 9.345 39.594 1.00 36.91 168 VAL A C 1
ATOM 1206 O O . VAL A 1 168 ? 54.717 9.253 40.791 1.00 37.56 168 VAL A O 1
ATOM 1210 N N . THR A 1 169 ? 53.540 8.520 39.007 1.00 34.10 169 THR A N 1
ATOM 1211 C CA . THR A 1 169 ? 53.068 7.311 39.665 1.00 36.75 169 THR A CA 1
ATOM 1212 C C . THR A 1 169 ? 53.680 6.099 38.973 1.00 38.94 169 THR A C 1
ATOM 1213 O O . THR A 1 169 ? 53.669 6.011 37.738 1.00 39.02 169 THR A O 1
ATOM 1217 N N . ALA A 1 170 ? 54.215 5.166 39.760 1.00 35.57 170 ALA A N 1
ATOM 1218 C CA . ALA A 1 170 ? 54.717 3.909 39.220 1.00 34.19 170 ALA A CA 1
ATOM 1219 C C . ALA A 1 170 ? 53.614 2.875 39.382 1.00 38.03 170 ALA A C 1
ATOM 1220 O O . ALA A 1 170 ? 53.088 2.694 40.496 1.00 36.59 170 ALA A O 1
ATOM 1222 N N . VAL A 1 171 ? 53.231 2.241 38.267 1.00 33.67 171 VAL A N 1
ATOM 1223 C CA . VAL A 1 171 ? 52.100 1.315 38.218 1.00 35.18 171 VAL A CA 1
ATOM 1224 C C . VAL A 1 171 ? 52.655 -0.100 38.074 1.00 36.02 171 VAL A C 1
ATOM 1225 O O . VAL A 1 171 ? 53.442 -0.373 37.160 1.00 34.39 171 VAL A O 1
ATOM 1229 N N . HIS A 1 172 ? 52.241 -1.001 38.960 1.00 31.67 172 HIS A N 1
ATOM 1230 C CA . HIS A 1 172 ? 52.936 -2.270 39.077 1.00 37.68 172 HIS A CA 1
ATOM 1231 C C . HIS A 1 172 ? 52.000 -3.295 39.692 1.00 40.06 172 HIS A C 1
ATOM 1232 O O . HIS A 1 172 ? 50.899 -2.965 40.137 1.00 37.66 172 HIS A O 1
ATOM 1239 N N . LYS A 1 173 ? 52.474 -4.543 39.748 1.00 37.22 173 LYS A N 1
ATOM 1240 C CA . LYS A 1 173 ? 51.799 -5.623 40.460 1.00 36.82 173 LYS A CA 1
ATOM 1241 C C . LYS A 1 173 ? 52.804 -6.393 41.323 1.00 39.05 173 LYS A C 1
ATOM 1242 O O . LYS A 1 173 ? 52.829 -7.630 41.372 1.00 37.97 173 LYS A O 1
ATOM 1248 N N . ALA A 1 174 ? 53.649 -5.649 42.042 1.00 36.67 174 ALA A N 1
ATOM 1249 C CA . ALA A 1 174 ? 54.671 -6.289 42.859 1.00 38.59 174 ALA A CA 1
ATOM 1250 C C . ALA A 1 174 ? 54.087 -7.190 43.942 1.00 39.91 174 ALA A C 1
ATOM 1251 O O . ALA A 1 174 ? 54.830 -8.008 44.504 1.00 42.36 174 ALA A O 1
ATOM 1253 N N . ASN A 1 175 ? 52.790 -7.076 44.243 1.00 37.12 175 ASN A N 1
ATOM 1254 C CA . ASN A 1 175 ? 52.183 -8.015 45.182 1.00 40.73 175 ASN A CA 1
ATOM 1255 C C . ASN A 1 175 ? 51.962 -9.390 44.555 1.00 41.01 175 ASN A C 1
ATOM 1256 O O . ASN A 1 175 ? 51.979 -10.399 45.269 1.00 39.79 175 ASN A O 1
ATOM 1261 N N . ILE A 1 176 ? 51.752 -9.459 43.246 1.00 41.10 176 ILE A N 1
ATOM 1262 C CA . ILE A 1 176 ? 51.551 -10.746 42.589 1.00 41.10 176 ILE A CA 1
ATOM 1263 C C . ILE A 1 176 ? 52.854 -11.276 42.048 1.00 40.63 176 ILE A C 1
ATOM 1264 O O . ILE A 1 176 ? 53.227 -12.416 42.327 1.00 45.35 176 ILE A O 1
ATOM 1269 N N . MET A 1 177 ? 53.561 -10.443 41.280 1.00 42.76 177 MET A N 1
ATOM 1270 C CA . MET A 1 177 ? 54.863 -10.792 40.715 1.00 38.99 177 MET A CA 1
ATOM 1271 C C . MET A 1 177 ? 55.936 -10.095 41.551 1.00 42.87 177 MET A C 1
ATOM 1272 O O . MET A 1 177 ? 56.439 -9.016 41.209 1.00 39.26 177 MET A O 1
ATOM 1277 N N . ARG A 1 178 ? 56.314 -10.759 42.654 1.00 41.89 178 ARG A N 1
ATOM 1278 C CA . ARG A 1 178 ? 57.087 -10.109 43.715 1.00 44.20 178 ARG A CA 1
ATOM 1279 C C . ARG A 1 178 ? 58.504 -9.744 43.272 1.00 40.82 178 ARG A C 1
ATOM 1280 O O . ARG A 1 178 ? 59.034 -8.702 43.678 1.00 44.04 178 ARG A O 1
ATOM 1288 N N . MET A 1 179 ? 59.130 -10.569 42.436 1.00 39.04 179 MET A N 1
ATOM 1289 C CA . MET A 1 179 ? 60.536 -10.369 42.089 1.00 38.36 179 MET A CA 1
ATOM 1290 C C . MET A 1 179 ? 60.726 -9.435 40.896 1.00 38.77 179 MET A C 1
ATOM 1291 O O . MET A 1 179 ? 61.526 -8.496 40.954 1.00 36.82 179 MET A O 1
ATOM 1296 N N . SER A 1 180 ? 60.017 -9.685 39.799 1.00 39.20 180 SER A N 1
ATOM 1297 C CA . SER A 1 180 ? 60.169 -8.842 38.616 1.00 41.40 180 SER A CA 1
ATOM 1298 C C . SER A 1 180 ? 59.561 -7.453 38.829 1.00 39.53 180 SER A C 1
ATOM 1299 O O . SER A 1 180 ? 60.256 -6.432 38.748 1.00 32.84 180 SER A O 1
ATOM 1302 N N . ASP A 1 181 ? 58.254 -7.384 39.077 1.00 41.01 181 ASP A N 1
ATOM 1303 C CA . ASP A 1 181 ? 57.674 -6.068 39.326 1.00 41.35 181 ASP A CA 1
ATOM 1304 C C . ASP A 1 181 ? 58.347 -5.399 40.517 1.00 39.49 181 ASP A C 1
ATOM 1305 O O . ASP A 1 181 ? 58.525 -4.178 40.522 1.00 39.92 181 ASP A O 1
ATOM 1310 N N . GLY A 1 182 ? 58.774 -6.193 41.509 1.00 41.41 182 GLY A N 1
ATOM 1311 C CA . GLY A 1 182 ? 59.490 -5.634 42.641 1.00 32.81 182 GLY A CA 1
ATOM 1312 C C . GLY A 1 182 ? 60.753 -4.920 42.218 1.00 36.50 182 GLY A C 1
ATOM 1313 O O . GLY A 1 182 ? 61.083 -3.850 42.742 1.00 40.60 182 GLY A O 1
ATOM 1314 N N . LEU A 1 183 ? 61.474 -5.494 41.259 1.00 35.33 183 LEU A N 1
ATOM 1315 C CA . LEU A 1 183 ? 62.693 -4.857 40.797 1.00 34.21 183 LEU A CA 1
ATOM 1316 C C . LEU A 1 183 ? 62.367 -3.566 40.069 1.00 35.70 183 LEU A C 1
ATOM 1317 O O . LEU A 1 183 ? 62.979 -2.528 40.327 1.00 38.11 183 LEU A O 1
ATOM 1322 N N . PHE A 1 184 ? 61.386 -3.608 39.167 1.00 37.69 184 PHE A N 1
ATOM 1323 C CA . PHE A 1 184 ? 60.905 -2.385 38.540 1.00 37.44 184 PHE A CA 1
ATOM 1324 C C . PHE A 1 184 ? 60.595 -1.318 39.581 1.00 37.29 184 PHE A C 1
ATOM 1325 O O . PHE A 1 184 ? 61.036 -0.172 39.456 1.00 36.50 184 PHE A O 1
ATOM 1333 N N . LEU A 1 185 ? 59.830 -1.680 40.615 1.00 36.41 185 LEU A N 1
ATOM 1334 C CA . LEU A 1 185 ? 59.493 -0.722 41.665 1.00 38.51 185 LEU A CA 1
ATOM 1335 C C . LEU A 1 185 ? 60.739 -0.155 42.321 1.00 38.12 185 LEU A C 1
ATOM 1336 O O . LEU A 1 185 ? 60.866 1.061 42.490 1.00 38.67 185 LEU A O 1
ATOM 1341 N N . GLN A 1 186 ? 61.670 -1.029 42.704 1.00 40.82 186 GLN A N 1
ATOM 1342 C CA . GLN A 1 186 ? 62.887 -0.599 43.386 1.00 41.02 186 GLN A CA 1
ATOM 1343 C C . GLN A 1 186 ? 63.682 0.407 42.564 1.00 43.62 186 GLN A C 1
ATOM 1344 O O . GLN A 1 186 ? 64.236 1.357 43.132 1.00 44.10 186 GLN A O 1
ATOM 1350 N N . LYS A 1 187 ? 63.708 0.263 41.234 1.00 36.84 187 LYS A N 1
ATOM 1351 C CA . LYS A 1 187 ? 64.485 1.191 40.430 1.00 40.72 187 LYS A CA 1
ATOM 1352 C C . LYS A 1 187 ? 63.758 2.517 40.249 1.00 42.16 187 LYS A C 1
ATOM 1353 O O . LYS A 1 187 ? 64.402 3.569 40.125 1.00 38.72 187 LYS A O 1
ATOM 1359 N N . CYS A 1 188 ? 62.425 2.481 40.236 1.00 40.97 188 CYS A N 1
ATOM 1360 C CA . CYS A 1 188 ? 61.639 3.706 40.309 1.00 37.57 188 CYS A CA 1
ATOM 1361 C C . CYS A 1 188 ? 61.902 4.425 41.626 1.00 40.95 188 CYS A C 1
ATOM 1362 O O . CYS A 1 188 ? 62.199 5.626 41.650 1.00 41.07 188 CYS A O 1
ATOM 1365 N N . ARG A 1 189 ? 61.835 3.684 42.734 1.00 37.77 189 ARG A N 1
ATOM 1366 C CA . ARG A 1 189 ? 62.085 4.279 44.042 1.00 39.66 189 ARG A CA 1
ATOM 1367 C C . ARG A 1 189 ? 63.455 4.946 44.106 1.00 44.03 189 ARG A C 1
ATOM 1368 O O . ARG A 1 189 ? 63.593 6.046 44.655 1.00 41.28 189 ARG A O 1
ATOM 1376 N N . GLU A 1 190 ? 64.480 4.304 43.545 1.00 41.84 190 GLU A N 1
ATOM 1377 C CA . GLU A 1 190 ? 65.802 4.912 43.542 1.00 38.74 190 GLU A CA 1
ATOM 1378 C C . GLU A 1 190 ? 65.785 6.228 42.788 1.00 41.91 190 GLU A C 1
ATOM 1379 O O . GLU A 1 190 ? 66.182 7.267 43.328 1.00 48.17 190 GLU A O 1
ATOM 1385 N N . VAL A 1 191 ? 65.309 6.209 41.539 1.00 41.89 191 VAL A N 1
ATOM 1386 C CA . VAL A 1 191 ? 65.324 7.429 40.738 1.00 36.56 191 VAL A CA 1
ATOM 1387 C C . VAL A 1 191 ? 64.508 8.517 41.419 1.00 43.88 191 VAL A C 1
ATOM 1388 O O . VAL A 1 191 ? 64.869 9.702 41.386 1.00 46.33 191 VAL A O 1
ATOM 1392 N N . ALA A 1 192 ? 63.410 8.126 42.073 1.00 40.57 192 ALA A N 1
ATOM 1393 C CA . ALA A 1 192 ? 62.567 9.097 42.751 1.00 40.04 192 ALA A CA 1
ATOM 1394 C C . ALA A 1 192 ? 63.313 9.777 43.887 1.00 47.09 192 ALA A C 1
ATOM 1395 O O . ALA A 1 192 ? 63.155 10.983 44.107 1.00 52.17 192 ALA A O 1
ATOM 1397 N N . GLU A 1 193 ? 64.122 9.020 44.631 1.00 48.34 193 GLU A N 1
ATOM 1398 C CA . GLU A 1 193 ? 64.969 9.626 45.657 1.00 52.29 193 GLU A CA 1
ATOM 1399 C C . GLU A 1 193 ? 65.948 10.628 45.054 1.00 49.20 193 GLU A C 1
ATOM 1400 O O . GLU A 1 193 ? 66.395 11.552 45.734 1.00 56.03 193 GLU A O 1
ATOM 1406 N N . SER A 1 194 ? 66.303 10.449 43.795 1.00 47.81 194 SER A N 1
ATOM 1407 C CA . SER A 1 194 ? 67.236 11.317 43.094 1.00 52.38 194 SER A CA 1
ATOM 1408 C C . SER A 1 194 ? 66.570 12.560 42.508 1.00 52.42 194 SER A C 1
ATOM 1409 O O . SER A 1 194 ? 67.264 13.443 41.994 1.00 46.89 194 SER A O 1
ATOM 1412 N N . CYS A 1 195 ? 65.241 12.636 42.540 1.00 55.27 195 CYS A N 1
ATOM 1413 C CA . CYS A 1 195 ? 64.488 13.728 41.929 1.00 51.18 195 CYS A CA 1
ATOM 1414 C C . CYS A 1 195 ? 63.484 14.247 42.959 1.00 54.96 195 CYS A C 1
ATOM 1415 O O . CYS A 1 195 ? 62.275 14.029 42.840 1.00 54.08 195 CYS A O 1
ATOM 1418 N N . LYS A 1 196 ? 64.000 14.953 43.970 1.00 56.06 196 LYS A N 1
ATOM 1419 C CA . LYS A 1 196 ? 63.160 15.413 45.067 1.00 55.10 196 LYS A CA 1
ATOM 1420 C C . LYS A 1 196 ? 62.127 16.446 44.638 1.00 50.51 196 LYS A C 1
ATOM 1421 O O . LYS A 1 196 ? 61.159 16.661 45.372 1.00 51.81 196 LYS A O 1
ATOM 1427 N N . ASP A 1 197 ? 62.287 17.072 43.469 1.00 45.40 197 ASP A N 1
ATOM 1428 C CA . ASP A 1 197 ? 61.301 18.053 43.023 1.00 49.01 197 ASP A CA 1
ATOM 1429 C C . ASP A 1 197 ? 60.059 17.437 42.386 1.00 48.43 197 ASP A C 1
ATOM 1430 O O . ASP A 1 197 ? 59.116 18.170 42.086 1.00 46.57 197 ASP A O 1
ATOM 1435 N N . ILE A 1 198 ? 60.016 16.128 42.168 1.00 51.95 198 ILE A N 1
ATOM 1436 C CA . ILE A 1 198 ? 58.826 15.474 41.641 1.00 45.87 198 ILE A CA 1
ATOM 1437 C C . ILE A 1 198 ? 58.257 14.602 42.741 1.00 42.01 198 ILE A C 1
ATOM 1438 O O . ILE A 1 198 ? 58.963 13.748 43.285 1.00 47.77 198 ILE A O 1
ATOM 1443 N N . LYS A 1 199 ? 56.988 14.825 43.073 1.00 42.65 199 LYS A N 1
ATOM 1444 C CA . LYS A 1 199 ? 56.290 13.955 44.007 1.00 43.83 199 LYS A CA 1
ATOM 1445 C C . LYS A 1 199 ? 56.054 12.586 43.365 1.00 46.48 199 LYS A C 1
ATOM 1446 O O . LYS A 1 199 ? 55.554 12.487 42.237 1.00 46.32 199 LYS A O 1
ATOM 1452 N N . PHE A 1 200 ? 56.428 11.529 44.078 1.00 42.26 200 PHE A N 1
ATOM 1453 C CA . PHE A 1 200 ? 56.371 10.172 43.559 1.00 39.58 200 PHE A CA 1
ATOM 1454 C C . PHE A 1 200 ? 55.425 9.310 44.397 1.00 43.46 200 PHE A C 1
ATOM 1455 O O . PHE A 1 200 ? 55.356 9.449 45.628 1.00 44.61 200 PHE A O 1
ATOM 1463 N N . ASN A 1 201 ? 54.682 8.422 43.740 1.00 36.65 201 ASN A N 1
ATOM 1464 C CA . ASN A 1 201 ? 53.862 7.490 44.496 1.00 38.87 201 ASN A CA 1
ATOM 1465 C C . ASN A 1 201 ? 53.726 6.201 43.708 1.00 39.54 201 ASN A C 1
ATOM 1466 O O . ASN A 1 201 ? 54.049 6.141 42.522 1.00 39.48 201 ASN A O 1
ATOM 1471 N N . GLU A 1 202 ? 53.283 5.156 44.399 1.00 39.15 202 GLU A N 1
ATOM 1472 C CA . GLU A 1 202 ? 53.212 3.813 43.840 1.00 40.70 202 GLU A CA 1
ATOM 1473 C C . GLU A 1 202 ? 51.755 3.395 43.821 1.00 45.38 202 GLU A C 1
ATOM 1474 O O . GLU A 1 202 ? 50.994 3.789 44.708 1.00 44.33 202 GLU A O 1
ATOM 1480 N N . MET A 1 203 ? 51.355 2.585 42.836 1.00 41.58 203 MET A N 1
ATOM 1481 C CA . MET A 1 203 ? 49.970 2.119 42.832 1.00 41.68 203 MET A CA 1
ATOM 1482 C C . MET A 1 203 ? 49.803 0.836 42.022 1.00 39.46 203 MET A C 1
ATOM 1483 O O . MET A 1 203 ? 50.385 0.698 40.940 1.00 36.89 203 MET A O 1
ATOM 1488 N N . TYR A 1 204 ? 48.995 -0.093 42.544 1.00 34.56 204 TYR A N 1
ATOM 1489 C CA . TYR A 1 204 ? 48.773 -1.355 41.845 1.00 34.55 204 TYR A CA 1
ATOM 1490 C C . TYR A 1 204 ? 48.043 -1.114 40.531 1.00 36.60 204 TYR A C 1
ATOM 1491 O O . TYR A 1 204 ? 47.269 -0.166 40.398 1.00 40.20 204 TYR A O 1
ATOM 1500 N N . LEU A 1 205 ? 48.299 -1.979 39.546 1.00 35.77 205 LEU A N 1
ATOM 1501 C CA . LEU A 1 205 ? 47.679 -1.792 38.236 1.00 34.89 205 LEU A CA 1
ATOM 1502 C C . LEU A 1 205 ? 46.165 -1.937 38.323 1.00 35.54 205 LEU A C 1
ATOM 1503 O O . LEU A 1 205 ? 45.426 -1.071 37.852 1.00 36.65 205 LEU A O 1
ATOM 1508 N N . ASP A 1 206 ? 45.678 -3.007 38.948 1.00 34.98 206 ASP A N 1
ATOM 1509 C CA . ASP A 1 206 ? 44.234 -3.169 39.021 1.00 37.19 206 ASP A CA 1
ATOM 1510 C C . ASP A 1 206 ? 43.598 -1.980 39.705 1.00 35.04 206 ASP A C 1
ATOM 1511 O O . ASP A 1 206 ? 42.573 -1.474 39.244 1.00 38.86 206 ASP A O 1
ATOM 1516 N N . THR A 1 207 ? 44.219 -1.480 40.772 1.00 38.07 207 THR A N 1
ATOM 1517 C CA . THR A 1 207 ? 43.646 -0.336 41.475 1.00 35.15 207 THR A CA 1
ATOM 1518 C C . THR A 1 207 ? 43.589 0.897 40.586 1.00 37.39 207 THR A C 1
ATOM 1519 O O . THR A 1 207 ? 42.611 1.650 40.631 1.00 35.09 207 THR A O 1
ATOM 1523 N N . VAL A 1 208 ? 44.622 1.114 39.764 1.00 36.03 208 VAL A N 1
ATOM 1524 C CA . VAL A 1 208 ? 44.604 2.213 38.806 1.00 32.33 208 VAL A CA 1
ATOM 1525 C C . VAL A 1 208 ? 43.431 2.070 37.847 1.00 38.72 208 VAL A C 1
ATOM 1526 O O . VAL A 1 208 ? 42.691 3.033 37.600 1.00 38.60 208 VAL A O 1
ATOM 1530 N N . CYS A 1 209 ? 43.260 0.870 37.268 1.00 36.60 209 CYS A N 1
ATOM 1531 C CA . CYS A 1 209 ? 42.149 0.637 36.346 1.00 36.07 209 CYS A CA 1
ATOM 1532 C C . CYS A 1 209 ? 40.815 0.859 37.030 1.00 39.09 209 CYS A C 1
ATOM 1533 O O . CYS A 1 209 ? 39.865 1.354 36.411 1.00 41.78 209 CYS A O 1
ATOM 1536 N N . LEU A 1 210 ? 40.727 0.501 38.307 1.00 37.18 210 LEU A N 1
ATOM 1537 C CA . LEU A 1 210 ? 39.481 0.674 39.034 1.00 35.99 210 LEU A CA 1
ATOM 1538 C C . LEU A 1 210 ? 39.169 2.156 39.230 1.00 39.47 210 LEU A C 1
ATOM 1539 O O . LEU A 1 210 ? 38.007 2.575 39.146 1.00 39.53 210 LEU A O 1
ATOM 1544 N N . ASN A 1 211 ? 40.194 2.966 39.472 1.00 36.38 211 ASN A N 1
ATOM 1545 C CA . ASN A 1 211 ? 39.989 4.382 39.735 1.00 38.72 211 ASN A CA 1
ATOM 1546 C C . ASN A 1 211 ? 39.968 5.212 38.457 1.00 42.65 211 ASN A C 1
ATOM 1547 O O . ASN A 1 211 ? 39.234 6.207 38.385 1.00 44.97 211 ASN A O 1
ATOM 1552 N N . MET A 1 212 ? 40.750 4.822 37.446 1.00 39.43 212 MET A N 1
ATOM 1553 C CA . MET A 1 212 ? 40.875 5.640 36.244 1.00 38.51 212 MET A CA 1
ATOM 1554 C C . MET A 1 212 ? 39.517 5.872 35.601 1.00 41.87 212 MET A C 1
ATOM 1555 O O . MET A 1 212 ? 39.222 6.970 35.115 1.00 40.96 212 MET A O 1
ATOM 1560 N N . VAL A 1 213 ? 38.672 4.844 35.623 1.00 42.06 213 VAL A N 1
ATOM 1561 C CA . VAL A 1 213 ? 37.348 4.845 35.014 1.00 38.85 213 VAL A CA 1
ATOM 1562 C C . VAL A 1 213 ? 36.325 5.635 35.830 1.00 42.80 213 VAL A C 1
ATOM 1563 O O . VAL A 1 213 ? 35.254 5.984 35.311 1.00 39.17 213 VAL A O 1
ATOM 1567 N N . GLN A 1 214 ? 36.641 5.952 37.089 1.00 43.37 214 GLN A N 1
ATOM 1568 C CA . GLN A 1 214 ? 35.764 6.697 37.987 1.00 39.60 214 GLN A CA 1
ATOM 1569 C C . GLN A 1 214 ? 36.187 8.149 38.126 1.00 40.70 214 GLN A C 1
ATOM 1570 O O . GLN A 1 214 ? 35.352 9.052 38.019 1.00 38.66 214 GLN A O 1
ATOM 1576 N N . ASP A 1 215 ? 37.477 8.388 38.359 1.00 40.63 215 ASP A N 1
ATOM 1577 C CA . ASP A 1 215 ? 37.999 9.735 38.547 1.00 36.63 215 ASP A CA 1
ATOM 1578 C C . ASP A 1 215 ? 39.371 9.788 37.889 1.00 42.23 215 ASP A C 1
ATOM 1579 O O . ASP A 1 215 ? 40.400 9.573 38.540 1.00 42.23 215 ASP A O 1
ATOM 1584 N N . PRO A 1 216 ? 39.423 10.089 36.586 1.00 44.43 216 PRO A N 1
ATOM 1585 C CA . PRO A 1 216 ? 40.717 10.151 35.891 1.00 44.83 216 PRO A CA 1
ATOM 1586 C C . PRO A 1 216 ? 41.560 11.351 36.260 1.00 45.83 216 PRO A C 1
ATOM 1587 O O . PRO A 1 216 ? 42.717 11.421 35.829 1.00 50.95 216 PRO A O 1
ATOM 1591 N N . SER A 1 217 ? 41.040 12.305 37.019 1.00 47.48 217 SER A N 1
ATOM 1592 C CA . SER A 1 217 ? 41.805 13.522 37.265 1.00 47.11 217 SER A CA 1
ATOM 1593 C C . SER A 1 217 ? 42.827 13.358 38.382 1.00 44.12 217 SER A C 1
ATOM 1594 O O . SER A 1 217 ? 43.554 14.316 38.677 1.00 42.46 217 SER A O 1
ATOM 1597 N N . GLN A 1 218 ? 42.887 12.186 39.021 1.00 45.32 218 GLN A N 1
ATOM 1598 C CA . GLN A 1 218 ? 43.808 11.957 40.124 1.00 43.59 218 GLN A CA 1
ATOM 1599 C C . GLN A 1 218 ? 45.166 11.464 39.653 1.00 44.97 218 GLN A C 1
ATOM 1600 O O . GLN A 1 218 ? 46.003 11.106 40.489 1.00 43.32 218 GLN A O 1
ATOM 1606 N N . PHE A 1 219 ? 45.411 11.474 38.342 1.00 40.74 219 PHE A N 1
ATOM 1607 C CA . PHE A 1 219 ? 46.608 10.898 37.752 1.00 42.74 219 PHE A CA 1
ATOM 1608 C C . PHE A 1 219 ? 47.319 11.918 36.881 1.00 40.52 219 PHE A C 1
ATOM 1609 O O . PHE A 1 219 ? 46.691 12.637 36.100 1.00 48.15 219 PHE A O 1
ATOM 1617 N N . ASP A 1 220 ? 48.647 11.926 36.983 1.00 38.57 220 ASP A N 1
ATOM 1618 C CA . ASP A 1 220 ? 49.478 12.888 36.296 1.00 31.05 220 ASP A CA 1
ATOM 1619 C C . ASP A 1 220 ? 50.355 12.112 35.319 1.00 39.44 220 ASP A C 1
ATOM 1620 O O . ASP A 1 220 ? 49.879 11.712 34.244 1.00 41.89 220 ASP A O 1
ATOM 1625 N N . VAL A 1 221 ? 51.620 11.863 35.650 1.00 36.64 221 VAL A N 1
ATOM 1626 C CA . VAL A 1 221 ? 52.514 11.034 34.847 1.00 39.15 221 VAL A CA 1
ATOM 1627 C C . VAL A 1 221 ? 52.494 9.621 35.417 1.00 35.23 221 VAL A C 1
ATOM 1628 O O . VAL A 1 221 ? 52.551 9.434 36.640 1.00 39.27 221 VAL A O 1
ATOM 1632 N N . LEU A 1 222 ? 52.406 8.623 34.549 1.00 37.18 222 LEU A N 1
ATOM 1633 C CA . LEU A 1 222 ? 52.441 7.226 35.000 1.00 38.22 222 LEU A CA 1
ATOM 1634 C C . LEU A 1 222 ? 53.489 6.425 34.233 1.00 36.58 222 LEU A C 1
ATOM 1635 O O . LEU A 1 222 ? 53.489 6.434 33.000 1.00 39.67 222 LEU A O 1
ATOM 1640 N N . VAL A 1 223 ? 54.377 5.736 34.957 1.00 34.85 223 VAL A N 1
ATOM 1641 C CA . VAL A 1 223 ? 55.449 4.952 34.347 1.00 34.42 223 VAL A CA 1
ATOM 1642 C C . VAL A 1 223 ? 55.276 3.497 34.750 1.00 31.55 223 VAL A C 1
ATOM 1643 O O . VAL A 1 223 ? 54.966 3.201 35.910 1.00 29.63 223 VAL A O 1
ATOM 1647 N N . MET A 1 224 ? 55.416 2.590 33.785 1.00 32.40 224 MET A N 1
ATOM 1648 C CA . MET A 1 224 ? 55.073 1.204 34.061 1.00 35.78 224 MET A CA 1
ATOM 1649 C C . MET A 1 224 ? 55.768 0.299 33.048 1.00 37.00 224 MET A C 1
ATOM 1650 O O . MET A 1 224 ? 56.194 0.768 31.987 1.00 41.70 224 MET A O 1
ATOM 1655 N N . PRO A 1 225 ? 55.889 -1.007 33.343 1.00 38.08 225 PRO A N 1
ATOM 1656 C CA . PRO A 1 225 ? 56.458 -1.950 32.369 1.00 36.26 225 PRO A CA 1
ATOM 1657 C C . PRO A 1 225 ? 55.543 -2.175 31.174 1.00 37.27 225 PRO A C 1
ATOM 1658 O O . PRO A 1 225 ? 54.365 -1.802 31.158 1.00 36.24 225 PRO A O 1
ATOM 1662 N N . ASN A 1 226 ? 56.095 -2.918 30.208 1.00 38.75 226 ASN A N 1
ATOM 1663 C CA . ASN A 1 226 ? 55.590 -2.923 28.835 1.00 39.26 226 ASN A CA 1
ATOM 1664 C C . ASN A 1 226 ? 54.113 -3.323 28.752 1.00 40.58 226 ASN A C 1
ATOM 1665 O O . ASN A 1 226 ? 53.287 -2.602 28.179 1.00 36.95 226 ASN A O 1
ATOM 1670 N N . LEU A 1 227 ? 53.764 -4.491 29.285 1.00 42.18 227 LEU A N 1
ATOM 1671 C CA . LEU A 1 227 ? 52.409 -4.976 29.092 1.00 39.00 227 LEU A CA 1
ATOM 1672 C C . LEU A 1 227 ? 51.402 -4.051 29.772 1.00 41.14 227 LEU A C 1
ATOM 1673 O O . LEU A 1 227 ? 50.359 -3.732 29.199 1.00 37.02 227 LEU A O 1
ATOM 1678 N N . TYR A 1 228 ? 51.707 -3.593 30.988 1.00 37.73 228 TYR A N 1
ATOM 1679 C CA . TYR A 1 228 ? 50.791 -2.683 31.663 1.00 37.51 228 TYR A CA 1
ATOM 1680 C C . TYR A 1 228 ? 50.632 -1.393 30.875 1.00 40.37 228 TYR A C 1
ATOM 1681 O O . TYR A 1 228 ? 49.533 -0.829 30.789 1.00 35.12 228 TYR A O 1
ATOM 1690 N N . GLY A 1 229 ? 51.727 -0.903 30.302 1.00 37.16 229 GLY A N 1
ATOM 1691 C CA . GLY A 1 229 ? 51.648 0.333 29.558 1.00 38.59 229 GLY A CA 1
ATOM 1692 C C . GLY A 1 229 ? 50.873 0.170 28.273 1.00 42.98 229 GLY A C 1
ATOM 1693 O O . GLY A 1 229 ? 50.103 1.055 27.889 1.00 44.80 229 GLY A O 1
ATOM 1694 N N . ASP A 1 230 ? 51.057 -0.962 27.591 1.00 42.60 230 ASP A N 1
ATOM 1695 C CA . ASP A 1 230 ? 50.350 -1.163 26.335 1.00 46.02 230 ASP A CA 1
ATOM 1696 C C . ASP A 1 230 ? 48.842 -1.186 26.553 1.00 43.97 230 ASP A C 1
ATOM 1697 O O . ASP A 1 230 ? 48.083 -0.694 25.706 1.00 46.73 230 ASP A O 1
ATOM 1702 N N . ILE A 1 231 ? 48.404 -1.714 27.691 1.00 35.32 231 ILE A N 1
ATOM 1703 C CA . ILE A 1 231 ? 46.989 -1.829 28.021 1.00 39.92 231 ILE A CA 1
ATOM 1704 C C . ILE A 1 231 ? 46.419 -0.513 28.542 1.00 44.47 231 ILE A C 1
ATO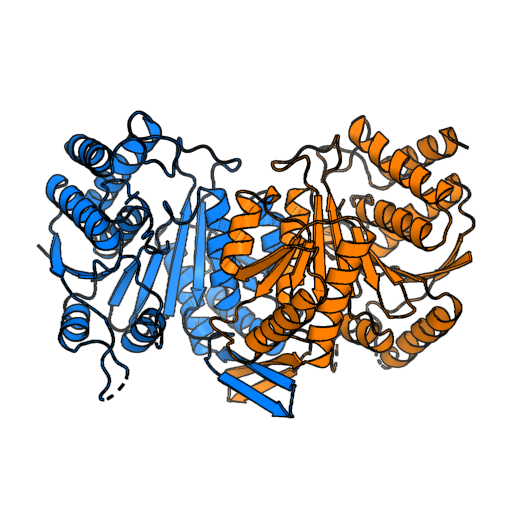M 1705 O O . ILE A 1 231 ? 45.348 -0.076 28.122 1.00 39.94 231 ILE A O 1
ATOM 1710 N N . LEU A 1 232 ? 47.110 0.146 29.470 1.00 44.95 232 LEU A N 1
ATOM 1711 C CA . LEU A 1 232 ? 46.519 1.297 30.134 1.00 38.36 232 LEU A CA 1
ATOM 1712 C C . LEU A 1 232 ? 46.497 2.528 29.233 1.00 46.32 232 LEU A C 1
ATOM 1713 O O . LEU A 1 232 ? 45.558 3.337 29.307 1.00 41.80 232 LEU A O 1
ATOM 1718 N N . SER A 1 233 ? 47.487 2.672 28.354 1.00 44.35 233 SER A N 1
ATOM 1719 C CA . SER A 1 233 ? 47.434 3.757 27.381 1.00 43.40 233 SER A CA 1
ATOM 1720 C C . SER A 1 233 ? 46.160 3.676 26.539 1.00 44.37 233 SER A C 1
ATOM 1721 O O . SER A 1 233 ? 45.514 4.698 26.270 1.00 46.62 233 SER A O 1
ATOM 1724 N N . ASP A 1 234 ? 45.761 2.472 26.137 1.00 40.42 234 ASP A N 1
ATOM 1725 C CA . ASP A 1 234 ? 44.573 2.391 25.302 1.00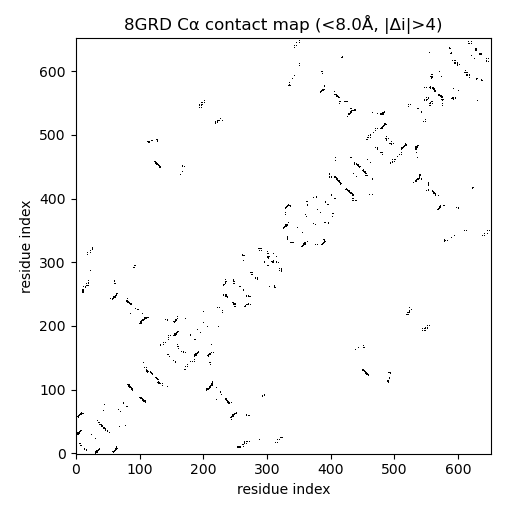 43.57 234 ASP A CA 1
ATOM 1726 C C . ASP A 1 234 ? 43.291 2.544 26.113 1.00 41.56 234 ASP A C 1
ATOM 1727 O O . ASP A 1 234 ? 42.337 3.161 25.625 1.00 45.58 234 ASP A O 1
ATOM 1732 N N . LEU A 1 235 ? 43.253 2.031 27.347 1.00 40.57 235 LEU A N 1
ATOM 1733 C CA . LEU A 1 235 ? 42.142 2.337 28.249 1.00 42.22 235 LEU A CA 1
ATOM 1734 C C . LEU A 1 235 ? 41.958 3.845 28.358 1.00 42.36 235 LEU A C 1
ATOM 1735 O O . LEU A 1 235 ? 40.871 4.376 28.106 1.00 45.56 235 LEU A O 1
ATOM 1740 N N . CYS A 1 236 ? 43.032 4.550 28.707 1.00 43.28 236 CYS A N 1
ATOM 1741 C CA . CYS A 1 236 ? 42.950 5.994 28.877 1.00 41.56 236 CYS A CA 1
ATOM 1742 C C . CYS A 1 236 ? 42.487 6.683 27.596 1.00 42.87 236 CYS A C 1
ATOM 1743 O O . CYS A 1 236 ? 41.751 7.676 27.651 1.00 45.04 236 CYS A O 1
ATOM 1746 N N . ALA A 1 237 ? 42.881 6.165 26.430 1.00 42.14 237 ALA A N 1
ATOM 1747 C CA . ALA A 1 237 ? 42.415 6.780 25.190 1.00 43.27 237 ALA A CA 1
ATOM 1748 C C . ALA A 1 237 ? 40.901 6.683 25.061 1.00 44.22 237 ALA A C 1
ATOM 1749 O O . ALA A 1 237 ? 40.273 7.538 24.434 1.00 43.12 237 ALA A O 1
ATOM 1751 N N . GLY A 1 238 ? 40.295 5.658 25.647 1.00 42.24 238 GLY A N 1
ATOM 1752 C CA . GLY A 1 238 ? 38.850 5.596 25.638 1.00 43.80 238 GLY A CA 1
ATOM 1753 C C . GLY A 1 238 ? 38.201 6.756 26.362 1.00 42.63 238 GLY A C 1
ATOM 1754 O O . GLY A 1 238 ? 37.066 7.124 26.054 1.00 51.36 238 GLY A O 1
ATOM 1755 N N . LEU A 1 239 ? 38.904 7.358 27.321 1.00 39.65 239 LEU A N 1
ATOM 1756 C CA . LEU A 1 239 ? 38.282 8.409 28.119 1.00 43.52 239 LEU A CA 1
ATOM 1757 C C . LEU A 1 239 ? 38.062 9.681 27.315 1.00 46.58 239 LEU A C 1
ATOM 1758 O O . LEU A 1 239 ? 37.155 10.461 27.633 1.00 49.32 239 LEU A O 1
ATOM 1763 N N . ILE A 1 240 ? 38.879 9.914 26.287 1.00 44.42 240 ILE A N 1
ATOM 1764 C CA . ILE A 1 240 ? 38.888 11.175 25.557 1.00 41.76 240 ILE A CA 1
ATOM 1765 C C . ILE A 1 240 ? 38.470 11.033 24.102 1.00 44.52 240 ILE A C 1
ATOM 1766 O O . ILE A 1 240 ? 38.500 12.026 23.374 1.00 47.58 240 ILE A O 1
ATOM 1771 N N . GLY A 1 241 ? 38.111 9.839 23.638 1.00 43.09 241 GLY A N 1
ATOM 1772 C CA . GLY A 1 241 ? 37.617 9.751 22.279 1.00 43.92 241 GLY A CA 1
ATOM 1773 C C . GLY A 1 241 ? 38.184 8.691 21.352 1.00 49.67 241 GLY A C 1
ATOM 1774 O O . GLY A 1 241 ? 37.690 8.547 20.231 1.00 51.33 241 GLY A O 1
ATOM 1775 N N . GLY A 1 242 ? 39.217 7.960 21.761 1.00 49.64 242 GLY A N 1
ATOM 1776 C CA . GLY A 1 242 ? 39.693 6.825 20.995 1.00 44.42 242 GLY A CA 1
ATOM 1777 C C . GLY A 1 242 ? 41.042 7.083 20.340 1.00 47.67 242 GLY A C 1
ATOM 1778 O O . GLY A 1 242 ? 41.687 8.118 20.548 1.00 47.97 242 GLY A O 1
ATOM 1779 N N . LEU A 1 243 ? 41.469 6.100 19.530 1.00 43.10 243 LEU A N 1
ATOM 1780 C CA . LEU A 1 243 ? 42.798 6.139 18.930 1.00 40.92 243 LEU A CA 1
ATOM 1781 C C . LEU A 1 243 ? 42.907 7.140 17.791 1.00 44.33 243 LEU A C 1
ATOM 1782 O O . LEU A 1 243 ? 44.030 7.438 17.362 1.00 48.56 243 LEU A O 1
ATOM 1787 N N . GLY A 1 244 ? 41.778 7.653 17.294 1.00 41.09 244 GLY A N 1
ATOM 1788 C CA . GLY A 1 244 ? 41.747 8.625 16.216 1.00 42.38 244 GLY A CA 1
ATOM 1789 C C . GLY A 1 244 ? 42.124 10.028 16.618 1.00 49.53 244 GLY A C 1
ATOM 1790 O O . GLY A 1 244 ? 42.296 10.887 15.746 1.00 48.88 244 GLY A O 1
ATOM 1791 N N . VAL A 1 245 ? 42.278 10.274 17.918 1.00 43.85 245 VAL A N 1
ATOM 1792 C CA . VAL A 1 245 ? 42.671 11.598 18.397 1.00 45.48 245 VAL A CA 1
ATOM 1793 C C . VAL A 1 245 ? 43.836 11.515 19.385 1.00 47.34 245 VAL A C 1
ATOM 1794 O O . VAL A 1 245 ? 44.135 12.498 20.075 1.00 40.88 245 VAL A O 1
ATOM 1798 N N . THR A 1 246 ? 44.498 10.342 19.472 1.00 47.62 246 THR A N 1
ATOM 1799 C CA . THR A 1 246 ? 45.558 10.131 20.464 1.00 45.51 246 THR A CA 1
ATOM 1800 C C . THR A 1 246 ? 46.911 10.099 19.783 1.00 42.00 246 THR A C 1
ATOM 1801 O O . THR A 1 246 ? 47.134 9.292 18.865 1.00 37.80 246 THR A O 1
ATOM 1805 N N . PRO A 1 247 ? 47.823 10.969 20.194 1.00 46.73 247 PRO A N 1
ATOM 1806 C CA . PRO A 1 247 ? 49.181 10.944 19.650 1.00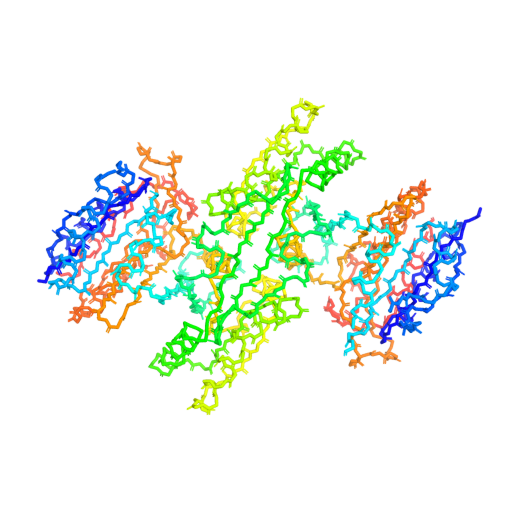 44.98 247 PRO A CA 1
ATOM 1807 C C . PRO A 1 247 ? 50.051 9.949 20.402 1.00 44.98 247 PRO A C 1
ATOM 1808 O O . PRO A 1 247 ? 49.746 9.528 21.520 1.00 43.05 247 PRO A O 1
ATOM 1812 N N . SER A 1 248 ? 51.161 9.588 19.765 1.00 45.47 248 SER A N 1
ATOM 1813 C CA . SER A 1 248 ? 52.115 8.670 20.363 1.00 43.98 248 SER A CA 1
ATOM 1814 C C . SER A 1 248 ? 53.491 8.940 19.792 1.00 42.72 248 SER A C 1
ATOM 1815 O O . SER A 1 248 ? 53.639 9.109 18.576 1.00 44.92 248 SER A O 1
ATOM 1818 N N . GLY A 1 249 ? 54.485 8.993 20.669 1.00 42.51 249 GLY A N 1
ATOM 1819 C CA . GLY A 1 249 ? 55.867 9.078 20.244 1.00 43.33 249 GLY A CA 1
ATOM 1820 C C . GLY A 1 249 ? 56.680 8.001 20.927 1.00 38.94 249 GLY A C 1
ATOM 1821 O O . GLY A 1 249 ? 56.383 7.591 22.048 1.00 41.46 249 GLY A O 1
ATOM 1822 N N . ASN A 1 250 ? 57.704 7.524 20.227 1.00 40.45 250 ASN A N 1
ATOM 1823 C CA . ASN A 1 250 ? 58.657 6.576 20.799 1.00 42.44 250 ASN A CA 1
ATOM 1824 C C . ASN A 1 250 ? 60.059 7.169 20.746 1.00 43.14 250 ASN A C 1
ATOM 1825 O O . ASN A 1 250 ? 60.510 7.617 19.684 1.00 42.55 250 ASN A O 1
ATOM 1830 N N . ILE A 1 251 ? 60.735 7.195 21.891 1.00 37.63 251 ILE A N 1
ATOM 1831 C CA . ILE A 1 251 ? 62.095 7.720 21.955 1.00 39.51 251 ILE A CA 1
ATOM 1832 C C . ILE A 1 251 ? 63.082 6.564 21.945 1.00 45.92 251 ILE A C 1
ATOM 1833 O O . ILE A 1 251 ? 62.824 5.482 22.498 1.00 45.64 251 ILE A O 1
ATOM 1838 N N . GLY A 1 252 ? 64.223 6.786 21.308 1.00 47.29 252 GLY A N 1
ATOM 1839 C CA . GLY A 1 252 ? 65.222 5.743 21.235 1.00 48.98 252 GLY A CA 1
ATOM 1840 C C . GLY A 1 252 ? 66.642 6.225 21.425 1.00 51.09 252 GLY A C 1
ATOM 1841 O O . GLY A 1 252 ? 66.885 7.249 22.079 1.00 51.99 252 GLY A O 1
ATOM 1842 N N . ALA A 1 253 ? 67.580 5.487 20.834 1.00 48.75 253 ALA A N 1
ATOM 1843 C CA . ALA A 1 253 ? 69.004 5.746 20.961 1.00 45.60 253 ALA A CA 1
ATOM 1844 C C . ALA A 1 253 ? 69.496 6.630 19.838 1.00 50.54 253 ALA A C 1
ATOM 1845 O O . ALA A 1 253 ? 68.925 6.671 18.746 1.00 49.08 253 ALA A O 1
ATOM 1847 N N . ASN A 1 254 ? 70.615 7.301 20.112 1.00 56.91 254 ASN A N 1
ATOM 1848 C CA . ASN A 1 254 ? 71.242 8.216 19.168 1.00 45.69 254 ASN A CA 1
ATOM 1849 C C . ASN A 1 254 ? 70.268 9.307 18.756 1.00 54.48 254 ASN A C 1
ATOM 1850 O O . ASN A 1 254 ? 70.138 9.636 17.574 1.00 56.62 254 ASN A O 1
ATOM 1855 N N . GLY A 1 255 ? 69.561 9.856 19.745 1.00 49.88 255 GLY A N 1
ATOM 1856 C CA . GLY A 1 255 ? 68.646 10.949 19.491 1.00 51.02 255 GLY A CA 1
ATOM 1857 C C . GLY A 1 255 ? 67.533 10.648 18.513 1.00 52.66 255 GLY A C 1
ATOM 1858 O O . GLY A 1 255 ? 66.941 11.577 17.953 1.00 54.47 255 GLY A O 1
ATOM 1859 N N . VAL A 1 256 ? 67.232 9.381 18.285 1.00 50.20 256 VAL A N 1
ATOM 1860 C CA . VAL A 1 256 ? 66.183 8.990 17.358 1.00 43.39 256 VAL A CA 1
ATOM 1861 C C . VAL A 1 256 ? 64.871 8.963 18.125 1.00 43.54 256 VAL A C 1
ATOM 1862 O O . VAL A 1 256 ? 64.823 8.568 19.292 1.00 43.01 256 VAL A O 1
ATOM 1866 N N . ALA A 1 257 ? 63.814 9.442 17.481 1.00 43.66 257 ALA A N 1
ATOM 1867 C CA . ALA A 1 257 ? 62.459 9.382 18.002 1.00 40.34 257 ALA A CA 1
ATOM 1868 C C . ALA A 1 257 ? 61.537 9.252 16.806 1.00 39.20 257 ALA A C 1
ATOM 1869 O O . ALA A 1 257 ? 61.776 9.879 15.774 1.00 41.59 257 ALA A O 1
ATOM 1871 N N . ILE A 1 258 ? 60.511 8.418 16.933 1.00 39.39 258 ILE A N 1
ATOM 1872 C CA . ILE A 1 258 ? 59.535 8.203 15.874 1.00 37.81 258 ILE A CA 1
ATOM 1873 C C . ILE A 1 258 ? 58.160 8.472 16.462 1.00 38.48 258 ILE A C 1
ATOM 1874 O O . ILE A 1 258 ? 57.776 7.841 17.456 1.00 41.17 258 ILE A O 1
ATOM 1879 N N . PHE A 1 259 ? 57.425 9.403 15.856 1.00 37.84 259 PHE A N 1
ATOM 1880 C CA . PHE A 1 259 ? 56.087 9.776 16.290 1.00 38.75 259 PHE A CA 1
ATOM 1881 C C . PHE A 1 259 ? 55.076 9.190 15.316 1.00 39.43 259 PHE A C 1
ATOM 1882 O O . PHE A 1 259 ? 55.343 9.105 14.116 1.00 44.01 259 PHE A O 1
ATOM 1890 N N . GLU A 1 260 ? 53.929 8.757 15.830 1.00 36.59 260 GLU A N 1
ATOM 1891 C CA . GLU A 1 260 ? 53.148 7.756 15.117 1.00 39.70 260 GLU A CA 1
ATOM 1892 C C . GLU A 1 260 ? 51.662 7.881 15.414 1.00 41.17 260 GLU A C 1
ATOM 1893 O O . GLU A 1 260 ? 51.253 8.339 16.481 1.00 40.82 260 GLU A O 1
ATOM 1899 N N . SER A 1 261 ? 50.857 7.445 14.471 1.00 39.21 261 SER A N 1
ATOM 1900 C CA . SER A 1 261 ? 49.474 7.175 14.797 1.00 49.77 261 SER A CA 1
ATOM 1901 C C . SER A 1 261 ? 49.383 5.730 15.273 1.00 48.78 261 SER A C 1
ATOM 1902 O O . SER A 1 261 ? 50.158 4.872 14.849 1.00 49.97 261 SER A O 1
ATOM 1905 N N . VAL A 1 262 ? 48.458 5.472 16.190 1.00 47.81 262 VAL A N 1
ATOM 1906 C CA . VAL A 1 262 ? 48.299 4.121 16.704 1.00 47.87 262 VAL A CA 1
ATOM 1907 C C . VAL A 1 262 ? 46.927 3.547 16.381 1.00 45.36 262 VAL A C 1
ATOM 1908 O O . VAL A 1 262 ? 46.521 2.554 16.979 1.00 40.06 262 VAL A O 1
ATOM 1912 N N . HIS A 1 263 ? 46.199 4.162 15.452 1.00 47.17 263 HIS A N 1
ATOM 1913 C CA . HIS A 1 263 ? 44.961 3.588 14.954 1.00 44.77 263 HIS A CA 1
ATOM 1914 C C . HIS A 1 263 ? 45.270 2.691 13.768 1.00 46.82 263 HIS A C 1
ATOM 1915 O O . HIS A 1 263 ? 46.381 2.687 13.234 1.00 50.04 263 HIS A O 1
ATOM 1922 N N . GLY A 1 264 ? 44.271 1.913 13.367 1.00 43.54 264 GLY A N 1
ATOM 1923 C CA . GLY A 1 264 ? 44.440 0.965 12.294 1.00 43.67 264 GLY A CA 1
ATOM 1924 C C . GLY A 1 264 ? 44.517 1.660 10.953 1.00 51.28 264 GLY A C 1
ATOM 1925 O O . GLY A 1 264 ? 44.396 2.880 10.831 1.00 49.01 264 GLY A O 1
ATOM 1926 N N . THR A 1 265 ? 44.725 0.853 9.911 1.00 49.46 265 THR A N 1
ATOM 1927 C CA . THR A 1 265 ? 44.831 1.449 8.587 1.00 53.53 265 THR A CA 1
ATOM 1928 C C . THR A 1 265 ? 43.489 1.928 8.048 1.00 51.89 265 THR A C 1
ATOM 1929 O O . THR A 1 265 ? 43.477 2.717 7.093 1.00 50.19 265 THR A O 1
ATOM 1933 N N . ALA A 1 266 ? 42.383 1.509 8.662 1.00 53.51 266 ALA A N 1
ATOM 1934 C CA . ALA A 1 266 ? 41.037 1.892 8.252 1.00 54.97 266 ALA A CA 1
ATOM 1935 C C . ALA A 1 266 ? 40.827 1.704 6.750 1.00 62.04 266 ALA A C 1
ATOM 1936 O O . ALA A 1 266 ? 40.544 2.669 6.029 1.00 66.23 266 ALA A O 1
ATOM 1938 N N . PRO A 1 267 ? 40.944 0.477 6.245 1.00 60.67 267 PRO A N 1
ATOM 1939 C CA . PRO A 1 267 ? 40.794 0.274 4.798 1.00 66.48 267 PRO A CA 1
ATOM 1940 C C . PRO A 1 267 ? 39.369 0.475 4.303 1.00 68.91 267 PRO A C 1
ATOM 1941 O O . PRO A 1 267 ? 39.179 0.764 3.115 1.00 68.33 267 PRO A O 1
ATOM 1945 N N . ASP A 1 268 ? 38.365 0.345 5.171 1.00 70.24 268 ASP A N 1
ATOM 1946 C CA . ASP A 1 268 ? 36.982 0.561 4.762 1.00 69.02 268 ASP A CA 1
ATOM 1947 C C . ASP A 1 268 ? 36.741 1.961 4.190 1.00 74.75 268 ASP A C 1
ATOM 1948 O O . ASP A 1 268 ? 35.740 2.163 3.493 1.00 77.68 268 ASP A O 1
ATOM 1953 N N . ILE A 1 269 ? 37.634 2.929 4.445 1.00 74.16 269 ILE A N 1
ATOM 1954 C CA . ILE A 1 269 ? 37.422 4.313 4.017 1.00 70.38 269 ILE A CA 1
ATOM 1955 C C . ILE A 1 269 ? 38.664 4.875 3.332 1.00 67.89 269 ILE A C 1
ATOM 1956 O O . ILE A 1 269 ? 38.739 6.077 3.045 1.00 68.26 269 ILE A O 1
ATOM 1961 N N . ALA A 1 270 ? 39.643 4.019 3.058 1.00 69.06 270 ALA A N 1
ATOM 1962 C CA . ALA A 1 270 ? 40.855 4.476 2.396 1.00 65.58 270 ALA A CA 1
ATOM 1963 C C . ALA A 1 270 ? 40.520 5.094 1.045 1.00 69.14 270 ALA A C 1
ATOM 1964 O O . ALA A 1 270 ? 39.751 4.531 0.261 1.00 71.05 270 ALA A O 1
ATOM 1966 N N . GLY A 1 271 ? 41.077 6.272 0.783 1.00 66.92 271 GLY A N 1
ATOM 1967 C CA . GLY A 1 271 ? 40.928 6.894 -0.512 1.00 64.00 271 GLY A CA 1
ATOM 1968 C C . GLY A 1 271 ? 39.604 7.578 -0.760 1.00 64.21 271 GLY A C 1
ATOM 1969 O O . GLY A 1 271 ? 39.422 8.169 -1.831 1.00 59.98 271 GLY A O 1
ATOM 1970 N N . LYS A 1 272 ? 38.670 7.528 0.186 1.00 68.33 272 LYS A N 1
ATOM 1971 C CA . LYS A 1 272 ? 37.369 8.150 -0.006 1.00 69.52 272 LYS A CA 1
ATOM 1972 C C . LYS A 1 272 ? 37.276 9.513 0.673 1.00 71.93 272 LYS A C 1
ATOM 1973 O O . LYS A 1 272 ? 36.168 10.021 0.882 1.00 70.37 272 LYS A O 1
ATOM 1979 N N . ASP A 1 273 ? 38.423 10.114 1.015 1.00 74.22 273 ASP A N 1
ATOM 1980 C CA . ASP A 1 273 ? 38.483 11.480 1.538 1.00 70.53 273 ASP A CA 1
ATOM 1981 C C . ASP A 1 273 ? 37.660 11.627 2.816 1.00 69.67 273 ASP A C 1
ATOM 1982 O O . ASP A 1 273 ? 36.917 12.590 3.000 1.00 67.76 273 ASP A O 1
ATOM 1987 N N . MET A 1 274 ? 37.805 10.659 3.710 1.00 68.97 274 MET A N 1
ATOM 1988 C CA . MET A 1 274 ? 36.922 10.541 4.858 1.00 74.02 274 MET A CA 1
ATOM 1989 C C . MET A 1 274 ? 37.680 10.386 6.175 1.00 70.16 274 MET A C 1
ATOM 1990 O O . MET A 1 274 ? 37.045 10.350 7.240 1.00 69.78 274 MET A O 1
ATOM 1995 N N . ALA A 1 275 ? 39.010 10.304 6.130 1.00 59.93 275 ALA A N 1
ATOM 1996 C CA . ALA A 1 275 ? 39.848 9.928 7.258 1.00 54.77 275 ALA A CA 1
ATOM 1997 C C . ALA A 1 275 ? 40.063 11.087 8.229 1.00 56.54 275 ALA A C 1
ATOM 1998 O O . ALA A 1 275 ? 40.040 12.263 7.856 1.00 59.62 275 ALA A O 1
ATOM 2000 N N . ASN A 1 276 ? 40.313 10.732 9.496 1.00 54.49 276 ASN A N 1
ATOM 2001 C CA . ASN A 1 276 ? 40.599 11.718 10.533 1.00 52.63 276 ASN A CA 1
ATOM 2002 C C . ASN A 1 276 ? 42.098 11.812 10.783 1.00 53.61 276 ASN A C 1
ATOM 2003 O O . ASN A 1 276 ? 42.693 10.837 11.271 1.00 57.20 276 ASN A O 1
ATOM 2008 N N . PRO A 1 277 ? 42.749 12.959 10.500 1.00 51.95 277 PRO A N 1
ATOM 2009 C CA . PRO A 1 277 ? 44.208 13.043 10.669 1.00 49.30 277 PRO A CA 1
ATOM 2010 C C . PRO A 1 277 ? 44.666 13.713 11.963 1.00 46.40 277 PRO A C 1
ATOM 2011 O O . PRO A 1 277 ? 45.843 14.077 12.077 1.00 46.96 277 PRO A O 1
ATOM 2015 N N . THR A 1 278 ? 43.765 13.870 12.941 1.00 41.93 278 THR A N 1
ATOM 2016 C CA . THR A 1 278 ? 44.123 14.516 14.205 1.00 42.19 278 THR A CA 1
ATOM 2017 C C . THR A 1 278 ? 45.283 13.806 14.897 1.00 43.56 278 THR A C 1
ATOM 2018 O O . THR A 1 278 ? 46.247 14.447 15.331 1.00 45.11 278 THR A O 1
ATOM 2022 N N . ALA A 1 279 ? 45.184 12.482 15.045 1.00 44.18 279 ALA A N 1
ATOM 2023 C CA . ALA A 1 279 ? 46.216 11.713 15.733 1.00 43.85 279 ALA A CA 1
ATOM 2024 C C . ALA A 1 279 ? 47.599 11.978 15.142 1.00 40.61 279 ALA A C 1
ATOM 2025 O O . ALA A 1 279 ? 48.490 12.502 15.820 1.00 42.70 279 ALA A O 1
ATOM 2027 N N . LEU A 1 280 ? 47.800 11.632 13.873 1.00 44.38 280 LEU A N 1
ATOM 2028 C CA . LEU A 1 280 ? 49.114 11.863 13.285 1.00 41.40 280 LEU A CA 1
ATOM 2029 C C . LEU A 1 280 ? 49.527 13.312 13.432 1.00 43.88 280 LEU A C 1
ATOM 2030 O O . LEU A 1 280 ? 50.708 13.602 13.648 1.00 44.18 280 LEU A O 1
ATOM 2035 N N . LEU A 1 281 ? 48.565 14.232 13.361 1.00 44.21 281 LEU A N 1
ATOM 2036 C CA . LEU A 1 281 ? 48.903 15.642 13.490 1.00 41.88 281 LEU A CA 1
ATOM 2037 C C . LEU A 1 281 ? 49.329 15.969 14.910 1.00 42.96 281 LEU A C 1
ATOM 2038 O O . LEU A 1 281 ? 50.326 16.664 15.125 1.00 46.68 281 LEU A O 1
ATOM 2043 N N . LEU A 1 282 ? 48.582 15.485 15.898 1.00 44.58 282 LEU A N 1
ATOM 2044 C CA . LEU A 1 282 ? 48.990 15.733 17.276 1.00 46.41 282 LEU A CA 1
ATOM 2045 C C . LEU A 1 282 ? 50.319 15.045 17.590 1.00 45.78 282 LEU A C 1
ATOM 2046 O O . LEU A 1 282 ? 51.130 15.587 18.354 1.00 44.56 282 LEU A O 1
ATOM 2051 N N . SER A 1 283 ? 50.588 13.887 16.973 1.00 40.07 283 SER A N 1
ATOM 2052 C CA . SER A 1 283 ? 51.915 13.293 17.099 1.00 43.07 283 SER A CA 1
ATOM 2053 C C . SER A 1 283 ? 52.968 14.175 16.447 1.00 43.72 283 SER A C 1
ATOM 2054 O O . SER A 1 283 ? 54.018 14.454 17.042 1.00 45.76 283 SER A O 1
ATOM 2057 N N . ALA A 1 284 ? 52.699 14.641 15.226 1.00 44.02 284 ALA A N 1
ATOM 2058 C CA . ALA A 1 284 ? 53.592 15.602 14.587 1.00 44.48 284 ALA A CA 1
ATOM 2059 C C . ALA A 1 284 ? 53.794 16.856 15.436 1.00 43.06 284 ALA A C 1
ATOM 2060 O O . ALA A 1 284 ? 54.820 17.537 15.305 1.00 42.54 284 ALA A O 1
ATOM 2062 N N . VAL A 1 285 ? 52.846 17.173 16.312 1.00 41.21 285 VAL A N 1
ATOM 2063 C CA . VAL A 1 285 ? 53.052 18.274 17.242 1.00 45.23 285 VAL A CA 1
ATOM 2064 C C . VAL A 1 285 ? 54.073 17.879 18.302 1.00 43.07 285 VAL A C 1
ATOM 2065 O O . VAL A 1 285 ? 55.025 18.626 18.570 1.00 41.16 285 VAL A O 1
ATOM 2069 N N . MET A 1 286 ? 53.904 16.694 18.908 1.00 40.83 286 MET A N 1
ATOM 2070 C CA . MET A 1 286 ? 54.934 16.175 19.810 1.00 42.69 286 MET A CA 1
ATOM 2071 C C . MET A 1 286 ? 56.294 16.245 19.156 1.00 42.97 286 MET A C 1
ATOM 2072 O O . MET A 1 286 ? 57.270 16.713 19.760 1.00 41.79 286 MET A O 1
ATOM 2077 N N . MET A 1 287 ? 56.369 15.765 17.912 1.00 40.47 287 MET A N 1
ATOM 2078 C CA . MET A 1 287 ? 57.606 15.837 17.154 1.00 37.71 287 MET A CA 1
ATOM 2079 C C . MET A 1 287 ? 58.123 17.263 17.096 1.00 43.31 287 MET A C 1
ATOM 2080 O O . MET A 1 287 ? 59.302 17.518 17.378 1.00 48.97 287 MET A O 1
ATOM 2085 N N . LEU A 1 288 ? 57.252 18.217 16.753 1.00 46.46 288 LEU A N 1
ATOM 2086 C CA . LEU A 1 288 ? 57.711 19.598 16.614 1.00 44.86 288 LEU A CA 1
ATOM 2087 C C . LEU A 1 288 ? 58.295 20.103 17.930 1.00 45.42 288 LEU A C 1
ATOM 2088 O O . LEU A 1 288 ? 59.363 20.733 17.949 1.00 43.13 288 LEU A O 1
ATOM 2093 N N . ARG A 1 289 ? 57.622 19.805 19.049 1.00 41.28 289 ARG A N 1
ATOM 2094 C CA . ARG A 1 289 ? 58.172 20.199 20.341 1.00 45.32 289 ARG A CA 1
ATOM 2095 C C . ARG A 1 289 ? 59.490 19.484 20.609 1.00 48.52 289 ARG A C 1
ATOM 2096 O O . ARG A 1 289 ? 60.424 20.076 21.166 1.00 49.61 289 ARG A O 1
ATOM 2104 N N . HIS A 1 290 ? 59.612 18.234 20.172 1.00 43.93 290 HIS A N 1
ATOM 2105 C CA . HIS A 1 290 ? 60.878 17.543 20.364 1.00 44.49 290 HIS A CA 1
ATOM 2106 C C . HIS A 1 290 ? 62.017 18.210 19.607 1.00 45.80 290 HIS A C 1
ATOM 2107 O O . HIS A 1 290 ? 63.176 18.035 19.987 1.00 49.76 290 HIS A O 1
ATOM 2114 N N . MET A 1 291 ? 61.724 18.980 18.562 1.00 45.41 291 MET A N 1
ATOM 2115 C CA . MET A 1 291 ? 62.757 19.576 17.720 1.00 44.13 291 MET A CA 1
ATOM 2116 C C . MET A 1 291 ? 63.062 21.018 18.078 1.00 48.50 291 MET A C 1
ATOM 2117 O O . MET A 1 291 ? 63.920 21.637 17.435 1.00 50.73 291 MET A O 1
ATOM 2122 N N . GLY A 1 292 ? 62.379 21.574 19.071 1.00 48.85 292 GLY A N 1
ATOM 2123 C CA . GLY A 1 292 ? 62.569 22.960 19.426 1.00 50.33 292 GLY A CA 1
ATOM 2124 C C . GLY A 1 292 ? 61.630 23.944 18.759 1.00 54.50 292 GLY A C 1
ATOM 2125 O O . GLY A 1 292 ? 61.668 25.129 19.107 1.00 58.75 292 GLY A O 1
ATOM 2126 N N . LEU A 1 293 ? 60.781 23.502 17.828 1.00 49.09 293 LEU A N 1
ATOM 2127 C CA . LEU A 1 293 ? 59.891 24.407 17.105 1.00 44.55 293 LEU A CA 1
ATOM 2128 C C . LEU A 1 293 ? 58.610 24.656 17.900 1.00 50.18 293 LEU A C 1
ATOM 2129 O O . LEU A 1 293 ? 57.501 24.317 17.482 1.00 50.99 293 LEU A O 1
ATOM 2134 N N . PHE A 1 294 ? 58.780 25.285 19.066 1.00 48.67 294 PHE A N 1
ATOM 2135 C CA . PHE A 1 294 ? 57.652 25.411 19.980 1.00 52.43 294 PHE A CA 1
ATOM 2136 C C . PHE A 1 294 ? 56.567 26.312 19.428 1.00 52.90 294 PHE A C 1
ATOM 2137 O O . PHE A 1 294 ? 55.389 26.127 19.759 1.00 50.98 294 PHE A O 1
ATOM 2145 N N . ASP A 1 295 ? 56.936 27.283 18.591 1.00 55.47 295 ASP A N 1
ATOM 2146 C CA . ASP A 1 295 ? 55.946 28.247 18.134 1.00 59.24 295 ASP A CA 1
ATOM 2147 C C . ASP A 1 295 ? 55.065 27.651 17.052 1.00 58.21 295 ASP A C 1
ATOM 2148 O O . ASP A 1 295 ? 53.839 27.827 17.071 1.00 58.76 295 ASP A O 1
ATOM 2153 N N . HIS A 1 296 ? 55.658 26.898 16.136 1.00 56.25 296 HIS A N 1
ATOM 2154 C CA . HIS A 1 296 ? 54.842 26.231 15.139 1.00 50.66 296 HIS A CA 1
ATOM 2155 C C . HIS A 1 296 ? 53.967 25.153 15.777 1.00 54.17 296 HIS A C 1
ATOM 2156 O O . HIS A 1 296 ? 52.793 25.000 15.411 1.00 49.67 296 HIS A O 1
ATOM 2163 N N . ALA A 1 297 ? 54.508 24.410 16.749 1.00 53.86 297 ALA A N 1
ATOM 2164 C CA . ALA A 1 297 ? 53.698 23.397 17.420 1.00 47.96 297 ALA A CA 1
ATOM 2165 C C . ALA A 1 297 ? 52.463 24.024 18.054 1.00 52.05 297 ALA A C 1
ATOM 2166 O O . ALA A 1 297 ? 51.346 23.513 17.896 1.00 52.93 297 ALA A O 1
ATOM 2168 N N . ALA A 1 298 ? 52.636 25.148 18.753 1.00 52.45 298 ALA A N 1
ATOM 2169 C CA . ALA A 1 298 ? 51.507 25.731 19.470 1.00 51.36 298 ALA A CA 1
ATOM 2170 C C . ALA A 1 298 ? 50.481 26.317 18.505 1.00 52.48 298 ALA A C 1
ATOM 2171 O O . ALA A 1 298 ? 49.275 26.241 18.762 1.00 50.34 298 ALA A O 1
ATOM 2173 N N . ARG A 1 299 ? 50.931 26.891 17.386 1.00 47.61 299 ARG A N 1
ATOM 2174 C CA . ARG A 1 299 ? 49.981 27.408 16.404 1.00 50.61 299 ARG A CA 1
ATOM 2175 C C . ARG A 1 299 ? 49.218 26.272 15.732 1.00 50.69 299 ARG A C 1
ATOM 2176 O O . ARG A 1 299 ? 47.989 26.320 15.611 1.00 50.61 299 ARG A O 1
ATOM 2184 N N . ILE A 1 300 ? 49.938 25.245 15.274 1.00 50.42 300 ILE A N 1
ATOM 2185 C CA . ILE A 1 300 ? 49.285 24.094 14.662 1.00 48.21 300 ILE A CA 1
ATOM 2186 C C . ILE A 1 300 ? 48.369 23.409 15.664 1.00 48.69 300 ILE A C 1
ATOM 2187 O O . ILE A 1 300 ? 47.235 23.041 15.344 1.00 45.31 300 ILE A O 1
ATOM 2192 N N . GLU A 1 301 ? 48.843 23.221 16.888 1.00 47.53 301 GLU A N 1
ATOM 2193 C CA . GLU A 1 301 ? 47.998 22.578 17.879 1.00 48.67 301 GLU A CA 1
ATOM 2194 C C . GLU A 1 301 ? 46.785 23.444 18.195 1.00 51.48 301 GLU A C 1
ATOM 2195 O O . GLU A 1 301 ? 45.669 22.929 18.349 1.00 48.69 301 GLU A O 1
ATOM 2201 N N . ALA A 1 302 ? 46.984 24.766 18.277 1.00 50.33 302 ALA A N 1
ATOM 2202 C CA . ALA A 1 302 ? 45.873 25.681 18.541 1.00 51.66 302 ALA A CA 1
ATOM 2203 C C . ALA A 1 302 ? 44.884 25.678 17.384 1.00 51.79 302 ALA A C 1
ATOM 2204 O O . ALA A 1 302 ? 43.662 25.680 17.592 1.00 50.13 302 ALA A O 1
ATOM 2206 N N . ALA A 1 303 ? 45.402 25.684 16.156 1.00 44.11 303 ALA A N 1
ATOM 2207 C CA . ALA A 1 303 ? 44.543 25.636 14.988 1.00 45.83 303 ALA A CA 1
ATOM 2208 C C . ALA A 1 303 ? 43.750 24.339 14.953 1.00 53.32 303 ALA A C 1
ATOM 2209 O O . ALA A 1 303 ? 42.583 24.319 14.539 1.00 56.69 303 ALA A O 1
ATOM 2211 N N . CYS A 1 304 ? 44.359 23.243 15.396 1.00 53.64 304 CYS A N 1
ATOM 2212 C CA . CYS A 1 304 ? 43.650 21.973 15.384 1.00 51.54 304 CYS A CA 1
ATOM 2213 C C . CYS A 1 304 ? 42.509 21.977 16.391 1.00 49.84 304 CYS A C 1
ATOM 2214 O O . CYS A 1 304 ? 41.364 21.674 16.047 1.00 45.15 304 CYS A O 1
ATOM 2217 N N . PHE A 1 305 ? 42.807 22.322 17.645 1.00 54.58 305 PHE A N 1
ATOM 2218 C CA . PHE A 1 305 ? 41.794 22.256 18.695 1.00 53.33 305 PHE A CA 1
ATOM 2219 C C . PHE A 1 305 ? 40.642 23.205 18.402 1.00 60.21 305 PHE A C 1
ATOM 2220 O O . PHE A 1 305 ? 39.471 22.866 18.623 1.00 60.45 305 PHE A O 1
ATOM 2228 N N . ALA A 1 306 ? 40.959 24.392 17.874 1.00 59.17 306 ALA A N 1
ATOM 2229 C CA . ALA A 1 306 ? 39.935 25.377 17.549 1.00 56.46 306 ALA A CA 1
ATOM 2230 C C . ALA A 1 306 ? 38.987 24.861 16.472 1.00 58.63 306 ALA A C 1
ATOM 2231 O O . ALA A 1 306 ? 37.773 25.084 16.553 1.00 62.55 306 ALA A O 1
ATOM 2233 N N . THR A 1 307 ? 39.517 24.183 15.450 1.00 58.64 307 THR A N 1
ATOM 2234 C CA . THR A 1 307 ? 38.643 23.586 14.444 1.00 57.09 307 THR A CA 1
ATOM 2235 C C . THR A 1 307 ? 37.657 22.621 15.087 1.00 61.63 307 THR A C 1
ATOM 2236 O O . THR A 1 307 ? 36.479 22.585 14.715 1.00 66.43 307 THR A O 1
ATOM 2240 N N . ILE A 1 308 ? 38.112 21.854 16.078 1.00 59.62 308 ILE A N 1
ATOM 2241 C CA . ILE A 1 308 ? 37.255 20.835 16.680 1.00 66.60 308 ILE A CA 1
ATOM 2242 C C . ILE A 1 308 ? 36.235 21.470 17.630 1.00 69.03 308 ILE A C 1
ATOM 2243 O O . ILE A 1 308 ? 35.064 21.062 17.667 1.00 68.09 308 ILE A O 1
ATOM 2248 N N . LYS A 1 309 ? 36.659 22.479 18.402 1.00 65.31 309 LYS A N 1
ATOM 2249 C CA . LYS A 1 309 ? 35.739 23.188 19.290 1.00 61.59 309 LYS A CA 1
ATOM 2250 C C . LYS A 1 309 ? 34.605 23.832 18.498 1.00 67.17 309 LYS A C 1
ATOM 2251 O O . LYS A 1 309 ? 33.455 23.864 18.953 1.00 67.58 309 LYS A O 1
ATOM 2257 N N . ASP A 1 310 ? 34.912 24.328 17.292 1.00 67.66 310 ASP A N 1
ATOM 2258 C CA . ASP A 1 310 ? 33.922 25.016 16.466 1.00 70.21 310 ASP A CA 1
ATOM 2259 C C . ASP A 1 310 ? 32.832 24.073 15.977 1.00 70.46 310 ASP A C 1
ATOM 2260 O O . ASP A 1 310 ? 31.680 24.491 15.820 1.00 75.46 310 ASP A O 1
ATOM 2265 N N . GLY A 1 311 ? 33.175 22.820 15.703 1.00 67.55 311 GLY A N 1
ATOM 2266 C CA . GLY A 1 311 ? 32.177 21.810 15.407 1.00 69.09 311 GLY A CA 1
ATOM 2267 C C . GLY A 1 311 ? 31.713 21.768 13.970 1.00 70.87 311 GLY A C 1
ATOM 2268 O O . GLY A 1 311 ? 31.312 20.712 13.468 1.00 69.38 311 GLY A O 1
ATOM 2269 N N . LYS A 1 312 ? 31.769 22.897 13.286 1.00 75.33 312 LYS A N 1
ATOM 2270 C CA . LYS A 1 312 ? 31.113 22.937 11.981 1.00 80.41 312 LYS A CA 1
ATOM 2271 C C . LYS A 1 312 ? 31.793 22.008 10.909 1.00 77.50 312 LYS A C 1
ATOM 2272 O O . LYS A 1 312 ? 31.322 22.009 9.769 1.00 80.05 312 LYS A O 1
ATOM 2278 N N . SER A 1 313 ? 32.818 21.200 11.171 1.00 74.63 313 SER A N 1
ATOM 2279 C CA . SER A 1 313 ? 33.443 20.454 10.080 1.00 73.76 313 SER A CA 1
ATOM 2280 C C . SER A 1 313 ? 34.185 19.201 10.535 1.00 69.58 313 SER A C 1
ATOM 2281 O O . SER A 1 313 ? 35.308 18.951 10.095 1.00 66.28 313 SER A O 1
ATOM 2284 N N . LEU A 1 314 ? 33.567 18.388 11.384 1.00 67.32 314 LEU A N 1
ATOM 2285 C CA . LEU A 1 314 ? 34.233 17.196 11.892 1.00 65.62 314 LEU A CA 1
ATOM 2286 C C . LEU A 1 314 ? 34.093 16.009 10.946 1.00 70.45 314 LEU A C 1
ATOM 2287 O O . LEU A 1 314 ? 33.082 15.847 10.256 1.00 76.95 314 LEU A O 1
ATOM 2292 N N . THR A 1 315 ? 35.127 15.173 10.919 1.00 66.37 315 THR A N 1
ATOM 2293 C CA . THR A 1 315 ? 35.115 13.946 10.135 1.00 69.20 315 THR A CA 1
ATOM 2294 C C . THR A 1 315 ? 34.148 12.924 10.741 1.00 73.56 315 THR A C 1
ATOM 2295 O O . THR A 1 315 ? 33.817 12.976 11.931 1.00 72.09 315 THR A O 1
ATOM 2299 N N . LYS A 1 316 ? 33.726 11.969 9.900 1.00 75.76 316 LYS A N 1
ATOM 2300 C CA . LYS A 1 316 ? 32.667 11.028 10.259 1.00 77.61 316 LYS A CA 1
ATOM 2301 C C . LYS A 1 316 ? 32.852 10.435 11.647 1.00 70.91 316 LYS A C 1
ATOM 2302 O O . LYS A 1 316 ? 31.888 10.282 12.406 1.00 71.48 316 LYS A O 1
ATOM 2308 N N . ASP A 1 317 ? 34.083 10.066 11.983 1.00 68.93 317 ASP A N 1
ATOM 2309 C CA . ASP A 1 317 ? 34.329 9.274 13.182 1.00 70.58 317 ASP A CA 1
ATOM 2310 C C . ASP A 1 317 ? 34.111 10.069 14.460 1.00 69.37 317 ASP A C 1
ATOM 2311 O O . ASP A 1 317 ? 33.936 9.472 15.527 1.00 67.94 317 ASP A O 1
ATOM 2316 N N . LEU A 1 318 ? 34.118 11.398 14.376 1.00 65.77 318 LEU A N 1
ATOM 2317 C CA . LEU A 1 318 ? 33.863 12.244 15.531 1.00 64.78 318 LEU A CA 1
ATOM 2318 C C . LEU A 1 318 ? 32.507 12.941 15.456 1.00 71.72 318 LEU A C 1
ATOM 2319 O O . LEU A 1 318 ? 32.321 14.006 16.056 1.00 75.57 318 LEU A O 1
ATOM 2324 N N . GLY A 1 319 ? 31.546 12.343 14.754 1.00 69.92 319 GLY A N 1
ATOM 2325 C CA . GLY A 1 319 ? 30.195 12.872 14.704 1.00 72.82 319 GLY A CA 1
ATOM 2326 C C . GLY A 1 319 ? 30.007 14.069 13.791 1.00 76.17 319 GLY A C 1
ATOM 2327 O O . GLY A 1 319 ? 29.496 15.107 14.220 1.00 81.15 319 GLY A O 1
ATOM 2328 N N . GLY A 1 320 ? 30.413 13.940 12.535 1.00 72.51 320 GLY A N 1
ATOM 2329 C CA . GLY A 1 320 ? 30.174 14.955 11.531 1.00 71.70 320 GLY A CA 1
ATOM 2330 C C . GLY A 1 320 ? 30.085 14.260 10.194 1.00 79.46 320 GLY A C 1
ATOM 2331 O O . GLY A 1 320 ? 29.923 13.038 10.143 1.00 82.73 320 GLY A O 1
ATOM 2332 N N . ASN A 1 321 ? 30.205 15.000 9.097 1.00 80.12 321 ASN A N 1
ATOM 2333 C CA . ASN A 1 321 ? 30.332 14.341 7.799 1.00 91.08 321 ASN A CA 1
ATOM 2334 C C . ASN A 1 321 ? 31.144 15.171 6.812 1.00 88.62 321 ASN A C 1
ATOM 2335 O O . ASN A 1 321 ? 30.923 15.082 5.600 1.00 87.38 321 ASN A O 1
ATOM 2340 N N . ALA A 1 322 ? 32.067 15.986 7.304 1.00 82.12 322 ALA A N 1
ATOM 2341 C CA . ALA A 1 322 ? 32.977 16.675 6.409 1.00 76.94 322 ALA A CA 1
ATOM 2342 C C . ALA A 1 322 ? 34.005 15.698 5.847 1.00 74.47 322 ALA A C 1
ATOM 2343 O O . ALA A 1 322 ? 34.350 14.688 6.473 1.00 71.66 322 ALA A O 1
ATOM 2345 N N . LYS A 1 323 ? 34.472 15.992 4.638 1.00 71.74 323 LYS A N 1
ATOM 2346 C CA . LYS A 1 323 ? 35.552 15.211 4.076 1.00 68.74 323 LYS A CA 1
ATOM 2347 C C . LYS A 1 323 ? 36.831 15.467 4.871 1.00 72.56 323 LYS A C 1
ATOM 2348 O O . LYS A 1 323 ? 36.954 16.455 5.608 1.00 70.06 323 LYS A O 1
ATOM 2354 N N . CYS A 1 324 ? 37.794 14.553 4.721 1.00 70.15 324 CYS A N 1
ATOM 2355 C CA . CYS A 1 324 ? 39.120 14.822 5.263 1.00 64.22 324 CYS A CA 1
ATOM 2356 C C . CYS A 1 324 ? 39.709 16.108 4.686 1.00 63.28 324 CYS A C 1
ATOM 2357 O O . CYS A 1 324 ? 40.441 16.814 5.384 1.00 62.58 324 CYS A O 1
ATOM 2360 N N . SER A 1 325 ? 39.386 16.440 3.429 1.00 66.17 325 SER A N 1
ATOM 2361 C CA . SER A 1 325 ? 39.879 17.676 2.824 1.00 61.04 325 SER A CA 1
ATOM 2362 C C . SER A 1 325 ? 39.293 18.902 3.501 1.00 63.20 325 SER A C 1
ATOM 2363 O O . SER A 1 325 ? 40.005 19.882 3.745 1.00 62.22 325 SER A O 1
ATOM 2366 N N . ASP A 1 326 ? 37.984 18.892 3.763 1.00 69.97 326 ASP A N 1
ATOM 2367 C CA . ASP A 1 326 ? 37.356 20.069 4.353 1.00 67.16 326 ASP A CA 1
ATOM 2368 C C . ASP A 1 326 ? 37.879 20.301 5.755 1.00 64.15 326 ASP A C 1
ATOM 2369 O O . ASP A 1 326 ? 38.166 21.444 6.135 1.00 65.52 326 ASP A O 1
ATOM 2374 N N . PHE A 1 327 ? 38.020 19.221 6.534 1.00 67.12 327 PHE A N 1
ATOM 2375 C CA . PHE A 1 327 ? 38.606 19.331 7.868 1.00 62.18 327 PHE A CA 1
ATOM 2376 C C . PHE A 1 327 ? 40.039 19.834 7.787 1.00 60.06 327 PHE A C 1
ATOM 2377 O O . PHE A 1 327 ? 40.424 20.747 8.525 1.00 58.70 327 PHE A O 1
ATOM 2385 N N . THR A 1 328 ? 40.839 19.263 6.876 1.00 57.11 328 THR A N 1
ATOM 2386 C CA . THR A 1 328 ? 42.203 19.740 6.686 1.00 54.83 328 THR A CA 1
ATOM 2387 C C . THR A 1 328 ? 42.234 21.193 6.219 1.00 63.26 328 THR A C 1
ATOM 2388 O O . THR A 1 328 ? 43.145 21.943 6.598 1.00 63.46 328 THR A O 1
ATOM 2392 N N . GLU A 1 329 ? 41.246 21.619 5.419 1.00 65.41 329 GLU A N 1
ATOM 2393 C CA . GLU A 1 329 ? 41.276 22.978 4.881 1.00 64.22 329 GLU A CA 1
ATOM 2394 C C . GLU A 1 329 ? 40.959 24.015 5.961 1.00 61.27 329 GLU A C 1
ATOM 2395 O O . GLU A 1 329 ? 41.607 25.068 6.016 1.00 60.53 329 GLU A O 1
ATOM 2401 N N . GLU A 1 330 ? 39.995 23.735 6.850 1.00 59.60 330 GLU A N 1
ATOM 2402 C CA . GLU A 1 330 ? 39.665 24.715 7.890 1.00 63.01 330 GLU A CA 1
ATOM 2403 C C . GLU A 1 330 ? 40.859 24.967 8.816 1.00 63.85 330 GLU A C 1
ATOM 2404 O O . GLU A 1 330 ? 41.110 26.112 9.225 1.00 60.06 330 GLU A O 1
ATOM 2410 N N . ILE A 1 331 ? 41.622 23.911 9.132 1.00 65.87 331 ILE A N 1
ATOM 2411 C CA . ILE A 1 331 ? 42.818 24.056 9.967 1.00 63.16 331 ILE A CA 1
ATOM 2412 C C . ILE A 1 331 ? 43.835 24.964 9.285 1.00 58.87 331 ILE A C 1
ATOM 2413 O O . ILE A 1 331 ? 44.406 25.863 9.914 1.00 57.87 331 ILE A O 1
ATOM 2418 N N . CYS A 1 332 ? 44.067 24.747 7.986 1.00 59.86 332 CYS A N 1
ATOM 2419 C CA . CYS A 1 332 ? 45.035 25.551 7.244 1.00 62.34 332 CYS A CA 1
ATOM 2420 C C . CYS A 1 332 ? 44.688 27.044 7.277 1.00 68.54 332 CYS A C 1
ATOM 2421 O O . CYS A 1 332 ? 45.569 27.883 7.510 1.00 70.90 332 CYS A O 1
ATOM 2424 N N . ARG A 1 333 ? 43.413 27.410 7.041 1.00 66.15 333 ARG A N 1
ATOM 2425 C CA . ARG A 1 333 ? 43.081 28.837 7.074 1.00 67.98 333 ARG A CA 1
ATOM 2426 C C . ARG A 1 333 ? 43.110 29.378 8.497 1.00 65.25 333 ARG A C 1
ATOM 2427 O O . ARG A 1 333 ? 43.384 30.568 8.696 1.00 66.71 333 ARG A O 1
ATOM 2435 N N . ARG A 1 334 ? 42.872 28.524 9.497 1.00 61.90 334 ARG A N 1
ATOM 2436 C CA . ARG A 1 334 ? 42.939 28.989 10.879 1.00 63.51 334 ARG A CA 1
ATOM 2437 C C . ARG A 1 334 ? 44.370 29.278 11.302 1.00 64.29 334 ARG A C 1
ATOM 2438 O O . ARG A 1 334 ? 44.638 30.302 11.944 1.00 69.27 334 ARG A O 1
ATOM 2446 N N . VAL A 1 335 ? 45.305 28.391 10.948 1.00 65.19 335 VAL A N 1
ATOM 2447 C CA . VAL A 1 335 ? 46.680 28.533 11.409 1.00 69.09 335 VAL A CA 1
ATOM 2448 C C . VAL A 1 335 ? 47.375 29.725 10.756 1.00 66.59 335 VAL A C 1
ATOM 2449 O O . VAL A 1 335 ? 48.431 30.160 11.234 1.00 66.63 335 VAL A O 1
ATOM 2453 N N . LYS A 1 336 ? 46.814 30.268 9.676 1.00 66.56 336 LYS A N 1
ATOM 2454 C CA . LYS A 1 336 ? 47.222 31.583 9.178 1.00 72.08 336 LYS A CA 1
ATOM 2455 C C . LYS A 1 336 ? 46.477 32.624 10.016 1.00 79.08 336 LYS A C 1
ATOM 2456 O O . LYS A 1 336 ? 45.317 32.966 9.756 1.00 76.58 336 LYS A O 1
ATOM 2462 N N . ASP A 1 337 ? 47.146 33.093 11.070 1.00 82.30 337 ASP A N 1
ATOM 2463 C CA . ASP A 1 337 ? 46.561 34.025 12.032 1.00 84.01 337 ASP A CA 1
ATOM 2464 C C . ASP A 1 337 ? 47.110 35.438 11.807 1.00 91.25 337 ASP A C 1
ATOM 2465 O O . ASP A 1 337 ? 46.482 36.433 12.172 1.00 86.68 337 ASP A O 1
ATOM 2470 N N . PHE B 2 15 ? 21.407 -24.931 57.334 1.00 61.86 15 PHE B N 1
ATOM 2471 C CA . PHE B 2 15 ? 22.370 -24.732 56.245 1.00 63.58 15 PHE B CA 1
ATOM 2472 C C . PHE B 2 15 ? 23.716 -24.175 56.741 1.00 58.24 15 PHE B C 1
ATOM 2473 O O . PHE B 2 15 ? 23.837 -22.980 56.978 1.00 61.00 15 PHE B O 1
ATOM 2481 N N . PRO B 2 16 ? 24.733 -25.022 56.876 1.00 58.86 16 PRO B N 1
ATOM 2482 C CA . PRO B 2 16 ? 26.045 -24.528 57.323 1.00 59.67 16 PRO B CA 1
ATOM 2483 C C . PRO B 2 16 ? 26.829 -23.898 56.178 1.00 55.96 16 PRO B C 1
ATOM 2484 O O . PRO B 2 16 ? 26.782 -24.373 55.041 1.00 59.04 16 PRO B O 1
ATOM 2488 N N . VAL B 2 17 ? 27.564 -22.823 56.488 1.00 56.46 17 VAL B N 1
ATOM 2489 C CA . VAL B 2 17 ? 28.312 -22.046 55.493 1.00 53.41 17 VAL B CA 1
ATOM 2490 C C . VAL B 2 17 ? 29.661 -21.637 56.086 1.00 48.99 17 VAL B C 1
ATOM 2491 O O . VAL B 2 17 ? 29.716 -21.002 57.143 1.00 54.34 17 VAL B O 1
ATOM 2495 N N . THR B 2 18 ? 30.741 -21.970 55.394 1.00 49.03 18 THR B N 1
ATOM 2496 C CA . THR B 2 18 ? 32.077 -21.584 55.823 1.00 52.08 18 THR B CA 1
ATOM 2497 C C . THR B 2 18 ? 32.297 -20.092 55.611 1.00 50.52 18 THR B C 1
ATOM 2498 O O . THR B 2 18 ? 31.977 -19.557 54.546 1.00 51.65 18 THR B O 1
ATOM 2502 N N . MET B 2 19 ? 32.860 -19.416 56.610 1.00 51.86 19 MET B N 1
ATOM 2503 C CA . MET B 2 19 ? 33.116 -17.983 56.520 1.00 49.20 19 MET B CA 1
ATOM 2504 C C . MET B 2 19 ? 34.582 -17.716 56.802 1.00 50.17 19 MET B C 1
ATOM 2505 O O . MET B 2 19 ? 35.147 -18.274 57.744 1.00 56.56 19 MET B O 1
ATOM 2510 N N . LEU B 2 20 ? 35.194 -16.868 55.985 1.00 51.05 20 LEU B N 1
ATOM 2511 C CA . LEU B 2 20 ? 36.576 -16.436 56.185 1.00 51.61 20 LEU B CA 1
ATOM 2512 C C . LEU B 2 20 ? 36.600 -14.912 56.155 1.00 49.18 20 LEU B C 1
ATOM 2513 O O . LEU B 2 20 ? 36.601 -14.318 55.064 1.00 45.97 20 LEU B O 1
ATOM 2518 N N . PRO B 2 21 ? 36.645 -14.246 57.316 1.00 53.97 21 PRO B N 1
ATOM 2519 C CA . PRO B 2 21 ? 36.512 -12.774 57.324 1.00 53.26 21 PRO B CA 1
ATOM 2520 C C . PRO B 2 21 ? 37.505 -12.047 56.418 1.00 51.99 21 PRO B C 1
ATOM 2521 O O . PRO B 2 21 ? 37.150 -11.016 55.829 1.00 47.86 21 PRO B O 1
ATOM 2525 N N . GLY B 2 22 ? 38.739 -12.537 56.295 1.00 50.04 22 GLY B N 1
ATOM 2526 C CA . GLY B 2 22 ? 39.664 -11.943 55.343 1.00 51.35 22 GLY B CA 1
ATOM 2527 C C . GLY B 2 22 ? 40.349 -10.673 55.830 1.00 53.61 22 GLY B C 1
ATOM 2528 O O . GLY B 2 22 ? 40.318 -10.306 57.013 1.00 56.75 22 GLY B O 1
ATOM 2529 N N . ASP B 2 23 ? 40.975 -9.987 54.877 1.00 49.40 23 ASP B N 1
ATOM 2530 C CA . ASP B 2 23 ? 41.876 -8.878 55.168 1.00 54.08 23 ASP B CA 1
ATOM 2531 C C . ASP B 2 23 ? 41.169 -7.520 55.103 1.00 52.24 23 ASP B C 1
ATOM 2532 O O . ASP B 2 23 ? 40.116 -7.362 54.478 1.00 51.55 23 ASP B O 1
ATOM 2537 N N . GLY B 2 24 ? 41.781 -6.530 55.758 1.00 48.16 24 GLY B N 1
ATOM 2538 C CA . GLY B 2 24 ? 41.267 -5.171 55.709 1.00 44.52 24 GLY B CA 1
ATOM 2539 C C . GLY B 2 24 ? 39.892 -5.070 56.331 1.00 49.48 24 GLY B C 1
ATOM 2540 O O . GLY B 2 24 ? 39.657 -5.533 57.454 1.00 51.67 24 GLY B O 1
ATOM 2541 N N . VAL B 2 25 ? 38.960 -4.460 55.585 1.00 49.48 25 VAL B N 1
ATOM 2542 C CA . VAL B 2 25 ? 37.575 -4.298 56.034 1.00 45.13 25 VAL B CA 1
ATOM 2543 C C . VAL B 2 25 ? 36.747 -5.564 55.910 1.00 51.17 25 VAL B C 1
ATOM 2544 O O . VAL B 2 25 ? 35.533 -5.519 56.167 1.00 49.06 25 VAL B O 1
ATOM 2548 N N . GLY B 2 26 ? 37.346 -6.683 55.496 1.00 48.43 26 GLY B N 1
ATOM 2549 C CA . GLY B 2 26 ? 36.648 -7.946 55.441 1.00 42.06 26 GLY B CA 1
ATOM 2550 C C . GLY B 2 26 ? 35.809 -8.267 56.671 1.00 46.39 26 GLY B C 1
ATOM 2551 O O . GLY B 2 26 ? 34.614 -8.561 56.564 1.00 50.24 26 GLY B O 1
ATOM 2552 N N . PRO B 2 27 ? 36.413 -8.255 57.865 1.00 50.14 27 PRO B N 1
ATOM 2553 C CA . PRO B 2 27 ? 35.611 -8.557 59.063 1.00 47.56 27 PRO B CA 1
ATOM 2554 C C . PRO B 2 27 ? 34.427 -7.637 59.226 1.00 43.52 27 PRO B C 1
ATOM 2555 O O . PRO B 2 27 ? 33.334 -8.090 59.589 1.00 41.48 27 PRO B O 1
ATOM 2559 N N . GLU B 2 28 ? 34.603 -6.353 58.926 1.00 44.88 28 GLU B N 1
ATOM 2560 C CA . GLU B 2 28 ? 33.473 -5.439 59.009 1.00 44.25 28 GLU B CA 1
ATOM 2561 C C . GLU B 2 28 ? 32.352 -5.851 58.048 1.00 43.65 28 GLU B C 1
ATOM 2562 O O . GLU B 2 28 ? 31.176 -5.849 58.425 1.00 42.96 28 GLU B O 1
ATOM 2568 N N . LEU B 2 29 ? 32.701 -6.238 56.813 1.00 43.83 29 LEU B N 1
ATOM 2569 C CA . LEU B 2 29 ? 31.692 -6.635 55.834 1.00 41.03 29 LEU B CA 1
ATOM 2570 C C . LEU B 2 29 ? 30.947 -7.890 56.278 1.00 49.92 29 LEU B C 1
ATOM 2571 O O . LEU B 2 29 ? 29.713 -7.962 56.158 1.00 48.97 29 LEU B O 1
ATOM 2576 N N . MET B 2 30 ? 31.667 -8.894 56.798 1.00 44.57 30 MET B N 1
ATOM 2577 C CA . MET B 2 30 ? 30.959 -10.063 57.315 1.00 48.69 30 MET B CA 1
ATOM 2578 C C . MET B 2 30 ? 30.007 -9.678 58.442 1.00 49.60 30 MET B C 1
ATOM 2579 O O . MET B 2 30 ? 28.916 -10.258 58.570 1.00 49.61 30 MET B O 1
ATOM 2584 N N . HIS B 2 31 ? 30.396 -8.700 59.258 1.00 49.20 31 HIS B N 1
ATOM 2585 C CA . HIS B 2 31 ? 29.504 -8.209 60.297 1.00 50.48 31 HIS B CA 1
ATOM 2586 C C . HIS B 2 31 ? 28.189 -7.725 59.689 1.00 52.52 31 HIS B C 1
ATOM 2587 O O . HIS B 2 31 ? 27.106 -8.027 60.206 1.00 53.29 31 HIS B O 1
ATOM 2594 N N . ALA B 2 32 ? 28.253 -7.032 58.550 1.00 46.41 32 ALA B N 1
ATOM 2595 C CA . ALA B 2 32 ? 27.013 -6.559 57.938 1.00 48.61 32 ALA B CA 1
ATOM 2596 C C . ALA B 2 32 ? 26.196 -7.716 57.361 1.00 46.76 32 ALA B C 1
ATOM 2597 O O . ALA B 2 32 ? 24.971 -7.757 57.525 1.00 45.12 32 ALA B O 1
ATOM 2599 N N . VAL B 2 33 ? 26.848 -8.662 56.682 1.00 46.24 33 VAL B N 1
ATOM 2600 C CA . VAL B 2 33 ? 26.137 -9.857 56.233 1.00 48.36 33 VAL B CA 1
ATOM 2601 C C . VAL B 2 33 ? 25.448 -10.522 57.417 1.00 47.49 33 VAL B C 1
ATOM 2602 O O . VAL B 2 33 ? 24.243 -10.811 57.379 1.00 43.42 33 VAL B O 1
ATOM 2606 N N . LYS B 2 34 ? 26.206 -10.736 58.503 1.00 49.43 34 LYS B N 1
ATOM 2607 C CA . LYS B 2 34 ? 25.679 -11.445 59.664 1.00 46.19 34 LYS B CA 1
ATOM 2608 C C . LYS B 2 34 ? 24.469 -10.731 60.244 1.00 48.24 34 LYS B C 1
ATOM 2609 O O . LYS B 2 34 ? 23.509 -11.382 60.666 1.00 49.08 34 LYS B O 1
ATOM 2615 N N . GLU B 2 35 ? 24.486 -9.390 60.254 1.00 48.29 35 GLU B N 1
ATOM 2616 C CA . GLU B 2 35 ? 23.374 -8.635 60.827 1.00 49.12 35 GLU B CA 1
ATOM 2617 C C . GLU B 2 35 ? 22.142 -8.691 59.934 1.00 48.20 35 GLU B C 1
ATOM 2618 O O . GLU B 2 35 ? 21.024 -8.914 60.414 1.00 46.47 35 GLU B O 1
ATOM 2624 N N . VAL B 2 36 ? 22.331 -8.507 58.630 1.00 51.19 36 VAL B N 1
ATOM 2625 C CA . VAL B 2 36 ? 21.211 -8.564 57.696 1.00 48.05 36 VAL B CA 1
ATOM 2626 C C . VAL B 2 36 ? 20.606 -9.961 57.666 1.00 48.18 36 VAL B C 1
ATOM 2627 O O . VAL B 2 36 ? 19.387 -10.126 57.528 1.00 49.42 36 VAL B O 1
ATOM 2631 N N . PHE B 2 37 ? 21.443 -10.989 57.781 1.00 44.75 37 PHE B N 1
ATOM 2632 C CA . PHE B 2 37 ? 20.906 -12.342 57.815 1.00 48.18 37 PHE B CA 1
ATOM 2633 C C . PHE B 2 37 ? 20.013 -12.544 59.030 1.00 53.44 37 PHE B C 1
ATOM 2634 O O . PHE B 2 37 ? 18.924 -13.124 58.918 1.00 54.57 37 PHE B O 1
ATOM 2642 N N . LYS B 2 38 ? 20.444 -12.056 60.198 1.00 54.19 38 LYS B N 1
ATOM 2643 C CA . LYS B 2 38 ? 19.620 -12.185 61.396 1.00 52.35 38 LYS B CA 1
ATOM 2644 C C . LYS B 2 38 ? 18.276 -11.490 61.219 1.00 52.67 38 LYS B C 1
ATOM 2645 O O . LYS B 2 38 ? 17.232 -12.046 61.575 1.00 51.53 38 LYS B O 1
ATOM 2651 N N . ALA B 2 39 ? 18.275 -10.289 60.640 1.00 52.51 39 ALA B N 1
ATOM 2652 C CA . ALA B 2 39 ? 17.028 -9.543 60.525 1.00 51.76 39 ALA B CA 1
ATOM 2653 C C . ALA B 2 39 ? 16.093 -10.145 59.493 1.00 51.51 39 ALA B C 1
ATOM 2654 O O . ALA B 2 39 ? 14.886 -9.888 59.541 1.00 57.40 39 ALA B O 1
ATOM 2656 N N . ALA B 2 40 ? 16.621 -10.916 58.550 1.00 51.47 40 ALA B N 1
ATOM 2657 C CA . ALA B 2 40 ? 15.795 -11.599 57.568 1.00 55.53 40 ALA B CA 1
ATOM 2658 C C . ALA B 2 40 ? 15.495 -13.038 57.961 1.00 56.63 40 ALA B C 1
ATOM 2659 O O . ALA B 2 40 ? 14.799 -13.743 57.214 1.00 59.06 40 ALA B O 1
ATOM 2661 N N . ALA B 2 41 ? 15.997 -13.485 59.113 1.00 52.29 41 ALA B N 1
ATOM 2662 C CA . ALA B 2 41 ? 15.758 -14.840 59.607 1.00 52.68 41 ALA B CA 1
ATOM 2663 C C . ALA B 2 41 ? 16.262 -15.877 58.601 1.00 55.27 41 ALA B C 1
ATOM 2664 O O . ALA B 2 41 ? 15.573 -16.834 58.243 1.00 59.50 41 ALA B O 1
ATOM 2666 N N . VAL B 2 42 ? 17.478 -15.660 58.120 1.00 54.97 42 VAL B N 1
ATOM 2667 C CA . VAL B 2 42 ? 18.063 -16.526 57.113 1.00 51.29 42 VAL B CA 1
ATOM 2668 C C . VAL B 2 42 ? 18.463 -17.821 57.800 1.00 55.25 42 VAL B C 1
ATOM 2669 O O . VAL B 2 42 ? 19.289 -17.803 58.722 1.00 53.97 42 VAL B O 1
ATOM 2673 N N . PRO B 2 43 ? 17.914 -18.957 57.393 1.00 59.65 43 PRO B N 1
ATOM 2674 C CA . PRO B 2 43 ? 18.282 -20.219 58.041 1.00 54.67 43 PRO B CA 1
ATOM 2675 C C . PRO B 2 43 ? 19.689 -20.634 57.682 1.00 57.45 43 PRO B C 1
ATOM 2676 O O . PRO B 2 43 ? 19.901 -21.700 57.099 1.00 63.70 43 PRO B O 1
ATOM 2680 N N . VAL B 2 44 ? 20.664 -19.802 58.019 1.00 55.91 44 VAL B N 1
ATOM 2681 C CA . VAL B 2 44 ? 22.052 -20.067 57.677 1.00 56.34 44 VAL B CA 1
ATOM 2682 C C . VAL B 2 44 ? 22.894 -19.905 58.928 1.00 53.72 44 VAL B C 1
ATOM 2683 O O . VAL B 2 44 ? 22.690 -18.978 59.717 1.00 55.03 44 VAL B O 1
ATOM 2687 N N . GLU B 2 45 ? 23.825 -20.824 59.121 1.00 57.45 45 GLU B N 1
ATOM 2688 C CA . GLU B 2 45 ? 24.688 -20.839 60.290 1.00 54.70 45 GLU B CA 1
ATOM 2689 C C . GLU B 2 45 ? 26.121 -20.790 59.788 1.00 59.26 45 GLU B C 1
ATOM 2690 O O . GLU B 2 45 ? 26.601 -21.748 59.172 1.00 56.21 45 GLU B O 1
ATOM 2696 N N . PHE B 2 46 ? 26.782 -19.655 60.020 1.00 59.93 46 PHE B N 1
ATOM 2697 C CA . PHE B 2 46 ? 28.159 -19.467 59.591 1.00 56.50 46 PHE B CA 1
ATOM 2698 C C . PHE B 2 46 ? 29.097 -20.164 60.559 1.00 58.65 46 PHE B C 1
ATOM 2699 O O . PHE B 2 46 ? 28.874 -20.139 61.775 1.00 63.18 46 PHE B O 1
ATOM 2707 N N . GLN B 2 47 ? 30.135 -20.805 60.013 1.00 57.87 47 GLN B N 1
ATOM 2708 C CA . GLN B 2 47 ? 31.225 -21.367 60.803 1.00 58.95 47 GLN B CA 1
ATOM 2709 C C . GLN B 2 47 ? 32.517 -20.686 60.369 1.00 60.32 47 GLN B C 1
ATOM 2710 O O . GLN B 2 47 ? 32.961 -20.855 59.224 1.00 51.97 47 GLN B O 1
ATOM 2716 N N . GLU B 2 48 ? 33.140 -19.971 61.305 1.00 59.17 48 GLU B N 1
ATOM 2717 C CA . GLU B 2 48 ? 34.226 -19.049 61.014 1.00 58.42 48 GLU B CA 1
ATOM 2718 C C . GLU B 2 48 ? 35.589 -19.732 61.035 1.00 60.80 48 GLU B C 1
ATOM 2719 O O . GLU B 2 48 ? 35.924 -20.433 61.995 1.00 65.90 48 GLU B O 1
ATOM 2725 N N . HIS B 2 49 ? 36.376 -19.509 59.982 1.00 59.34 49 HIS B N 1
ATOM 2726 C CA . HIS B 2 49 ? 37.763 -19.959 59.900 1.00 56.90 49 HIS B CA 1
ATOM 2727 C C . HIS B 2 49 ? 38.637 -18.796 59.435 1.00 61.73 49 HIS B C 1
ATOM 2728 O O . HIS B 2 49 ? 38.149 -17.813 58.861 1.00 60.40 49 HIS B O 1
ATOM 2735 N N . HIS B 2 50 ? 39.944 -18.913 59.686 1.00 61.92 50 HIS B N 1
ATOM 2736 C CA . HIS B 2 50 ? 40.895 -17.828 59.439 1.00 58.21 50 HIS B CA 1
ATOM 2737 C C . HIS B 2 50 ? 42.066 -18.320 58.606 1.00 57.94 50 HIS B C 1
ATOM 2738 O O . HIS B 2 50 ? 42.815 -19.207 59.028 1.00 60.05 50 HIS B O 1
ATOM 2745 N N . LEU B 2 51 ? 42.231 -17.736 57.438 1.00 62.05 51 LEU B N 1
ATOM 2746 C CA . LEU B 2 51 ? 43.393 -18.014 56.611 1.00 62.46 51 LEU B CA 1
ATOM 2747 C C . LEU B 2 51 ? 44.240 -16.780 56.344 1.00 64.86 51 LEU B C 1
ATOM 2748 O O . LEU B 2 51 ? 45.460 -16.905 56.260 1.00 69.10 51 LEU B O 1
ATOM 2753 N N . SER B 2 52 ? 43.635 -15.593 56.252 1.00 68.05 52 SER B N 1
ATOM 2754 C CA . SER B 2 52 ? 44.375 -14.392 55.879 1.00 67.07 52 SER B CA 1
ATOM 2755 C C . SER B 2 52 ? 45.374 -13.993 56.968 1.00 70.27 52 SER B C 1
ATOM 2756 O O . SER B 2 52 ? 45.012 -13.877 58.144 1.00 66.87 52 SER B O 1
ATOM 2759 N N . GLU B 2 53 ? 46.641 -13.807 56.560 1.00 73.19 53 GLU B N 1
ATOM 2760 C CA . GLU B 2 53 ? 47.733 -13.249 57.378 1.00 75.22 53 GLU B CA 1
ATOM 2761 C C . GLU B 2 53 ? 48.196 -14.185 58.495 1.00 75.41 53 GLU B C 1
ATOM 2762 O O . GLU B 2 53 ? 48.599 -13.716 59.562 1.00 80.90 53 GLU B O 1
ATOM 2768 N N . VAL B 2 54 ? 48.179 -15.502 58.276 1.00 70.35 54 VAL B N 1
ATOM 2769 C CA . VAL B 2 54 ? 48.707 -16.424 59.279 1.00 78.87 54 VAL B CA 1
ATOM 2770 C C . VAL B 2 54 ? 50.203 -16.584 59.037 1.00 80.23 54 VAL B C 1
ATOM 2771 O O . VAL B 2 54 ? 50.733 -16.089 58.038 1.00 80.32 54 VAL B O 1
ATOM 2775 N N . GLN B 2 55 ? 50.894 -17.269 59.943 1.00 82.63 55 GLN B N 1
ATOM 2776 C CA . GLN B 2 55 ? 52.315 -17.526 59.765 1.00 80.69 55 GLN B CA 1
ATOM 2777 C C . GLN B 2 55 ? 52.538 -18.945 59.232 1.00 77.44 55 GLN B C 1
ATOM 2778 O O . GLN B 2 55 ? 53.142 -19.148 58.173 1.00 70.42 55 GLN B O 1
ATOM 2784 N N . MET B 2 57 ? 54.013 -21.506 58.937 1.00 79.49 57 MET B N 1
ATOM 2785 C CA . MET B 2 57 ? 54.043 -22.914 59.320 1.00 89.63 57 MET B CA 1
ATOM 2786 C C . MET B 2 57 ? 52.638 -23.386 59.713 1.00 91.14 57 MET B C 1
ATOM 2787 O O . MET B 2 57 ? 52.291 -24.563 59.550 1.00 87.04 57 MET B O 1
ATOM 2792 N N . ALA B 2 58 ? 51.832 -22.458 60.243 1.00 91.88 58 ALA B N 1
ATOM 2793 C CA . ALA B 2 58 ? 50.409 -22.684 60.455 1.00 83.63 58 ALA B CA 1
ATOM 2794 C C . ALA B 2 58 ? 49.621 -22.557 59.162 1.00 82.86 58 ALA B C 1
ATOM 2795 O O . ALA B 2 58 ? 48.391 -22.642 59.183 1.00 87.15 58 ALA B O 1
ATOM 2797 N N . SER B 2 59 ? 50.326 -22.357 58.047 1.00 84.23 59 SER B N 1
ATOM 2798 C CA . SER B 2 59 ? 49.771 -22.192 56.710 1.00 78.70 59 SER B CA 1
ATOM 2799 C C . SER B 2 59 ? 49.016 -23.427 56.224 1.00 81.32 59 SER B C 1
ATOM 2800 O O . SER B 2 59 ? 47.789 -23.386 56.072 1.00 77.24 59 SER B O 1
ATOM 2803 N N . GLU B 2 60 ? 49.739 -24.528 55.964 1.00 84.03 60 GLU B N 1
ATOM 2804 C CA . GLU B 2 60 ? 49.115 -25.721 55.391 1.00 83.57 60 GLU B CA 1
ATOM 2805 C C . GLU B 2 60 ? 48.086 -26.338 56.337 1.00 82.74 60 GLU B C 1
ATOM 2806 O O . GLU B 2 60 ? 47.148 -27.014 55.886 1.00 74.21 60 GLU B O 1
ATOM 2812 N N . GLU B 2 61 ? 48.242 -26.112 57.645 1.00 84.53 61 GLU B N 1
ATOM 2813 C CA . GLU B 2 61 ? 47.248 -26.568 58.611 1.00 83.18 61 GLU B CA 1
ATOM 2814 C C . GLU B 2 61 ? 45.912 -25.855 58.408 1.00 83.92 61 GLU B C 1
ATOM 2815 O O . GLU B 2 61 ? 44.864 -26.500 58.259 1.00 79.40 61 GLU B O 1
ATOM 2821 N N . LYS B 2 62 ? 45.929 -24.517 58.396 1.00 81.64 62 LYS B N 1
ATOM 2822 C CA . LYS B 2 62 ? 44.679 -23.771 58.280 1.00 75.23 62 LYS B CA 1
ATOM 2823 C C . LYS B 2 62 ? 43.988 -24.064 56.954 1.00 69.98 62 LYS B C 1
ATOM 2824 O O . LYS B 2 62 ? 42.760 -24.175 56.898 1.00 68.79 62 LYS B O 1
ATOM 2830 N N . LEU B 2 63 ? 44.766 -24.231 55.883 1.00 71.09 63 LEU B N 1
ATOM 2831 C CA . LEU B 2 63 ? 44.186 -24.566 54.587 1.00 68.64 63 LEU B CA 1
ATOM 2832 C C . LEU B 2 63 ? 43.423 -25.888 54.625 1.00 73.81 63 LEU B C 1
ATOM 2833 O O . LEU B 2 63 ? 42.397 -26.036 53.945 1.00 66.67 63 LEU B O 1
ATOM 2838 N N . GLU B 2 64 ? 43.903 -26.857 55.409 1.00 74.83 64 GLU B N 1
ATOM 2839 C CA . GLU B 2 64 ? 43.216 -28.140 55.476 1.00 68.78 64 GLU B CA 1
ATOM 2840 C C . GLU B 2 64 ? 41.884 -28.017 56.215 1.00 66.58 64 GLU B C 1
ATOM 2841 O O . GLU B 2 64 ? 40.888 -28.624 55.804 1.00 65.09 64 GLU B O 1
ATOM 2847 N N . GLN B 2 65 ? 41.835 -27.218 57.292 1.00 69.39 65 GLN B N 1
ATOM 2848 C CA . GLN B 2 65 ? 40.576 -27.011 58.013 1.00 68.96 65 GLN B CA 1
ATOM 2849 C C . GLN B 2 65 ? 39.510 -26.407 57.111 1.00 67.41 65 GLN B C 1
ATOM 2850 O O . GLN B 2 65 ? 38.316 -26.707 57.263 1.00 65.55 65 GLN B O 1
ATOM 2856 N N . VAL B 2 66 ? 39.924 -25.551 56.175 1.00 65.57 66 VAL B N 1
ATOM 2857 C CA . VAL B 2 66 ? 38.991 -24.980 55.210 1.00 63.66 66 VAL B CA 1
ATOM 2858 C C . VAL B 2 66 ? 38.493 -26.062 54.256 1.00 63.00 66 VAL B C 1
ATOM 2859 O O . VAL B 2 66 ? 37.282 -26.258 54.085 1.00 63.47 66 VAL B O 1
ATOM 2863 N N . LEU B 2 67 ? 39.422 -26.796 53.635 1.00 60.75 67 LEU B N 1
ATOM 2864 C CA . LEU B 2 67 ? 39.042 -27.888 52.742 1.00 60.35 67 LEU B CA 1
ATOM 2865 C C . LEU B 2 67 ? 38.133 -28.890 53.448 1.00 67.05 67 LEU B C 1
ATOM 2866 O O . LEU B 2 67 ? 37.177 -29.407 52.854 1.00 68.37 67 LEU B O 1
ATOM 2871 N N . SER B 2 68 ? 38.404 -29.158 54.729 1.00 64.90 68 SER B N 1
ATOM 2872 C CA . SER B 2 68 ? 37.602 -30.125 55.468 1.00 64.15 68 SER B CA 1
ATOM 2873 C C . SER B 2 68 ? 36.188 -29.604 55.699 1.00 63.54 68 SER B C 1
ATOM 2874 O O . SER B 2 68 ? 35.203 -30.291 55.402 1.00 63.92 68 SER B O 1
ATOM 2877 N N . SER B 2 69 ? 36.063 -28.385 56.220 1.00 60.69 69 SER B N 1
ATOM 2878 C CA . SER B 2 69 ? 34.737 -27.799 56.346 1.00 63.86 69 SER B CA 1
ATOM 2879 C C . SER B 2 69 ? 34.093 -27.582 54.983 1.00 65.10 69 SER B C 1
ATOM 2880 O O . SER B 2 69 ? 32.860 -27.646 54.864 1.00 63.44 69 SER B O 1
ATOM 2883 N N . MET B 2 70 ? 34.902 -27.347 53.941 1.00 59.47 70 MET B N 1
ATOM 2884 C CA . MET B 2 70 ? 34.331 -27.191 52.607 1.00 61.46 70 MET B CA 1
ATOM 2885 C C . MET B 2 70 ? 33.736 -28.498 52.098 1.00 64.58 70 MET B C 1
ATOM 2886 O O . MET B 2 70 ? 32.676 -28.488 51.457 1.00 64.18 70 MET B O 1
ATOM 2891 N N . LYS B 2 71 ? 34.390 -29.634 52.377 1.00 63.03 71 LYS B N 1
ATOM 2892 C CA . LYS B 2 71 ? 33.807 -30.923 52.001 1.00 62.67 71 LYS B CA 1
ATOM 2893 C C . LYS B 2 71 ? 32.438 -31.122 52.628 1.00 55.67 71 LYS B C 1
ATOM 2894 O O . LYS B 2 71 ? 31.569 -31.766 52.031 1.00 52.66 71 LYS B O 1
ATOM 2900 N N . GLU B 2 72 ? 32.229 -30.562 53.820 1.00 59.15 72 GLU B N 1
ATOM 2901 C CA . GLU B 2 72 ? 31.000 -30.700 54.591 1.00 63.42 72 GLU B CA 1
ATOM 2902 C C . GLU B 2 72 ? 29.966 -29.636 54.221 1.00 64.66 72 GLU B C 1
ATOM 2903 O O . GLU B 2 72 ? 28.777 -29.950 54.083 1.00 60.25 72 GLU B O 1
ATOM 2909 N N . ASN B 2 73 ? 30.395 -28.389 54.014 1.00 63.51 73 ASN B N 1
ATOM 2910 C CA . ASN B 2 73 ? 29.466 -27.300 53.723 1.00 62.58 73 ASN B CA 1
ATOM 2911 C C . ASN B 2 73 ? 29.307 -26.992 52.231 1.00 59.91 73 ASN B C 1
ATOM 2912 O O . ASN B 2 73 ? 28.221 -26.571 51.820 1.00 55.46 73 ASN B O 1
ATOM 2917 N N . LYS B 2 74 ? 30.355 -27.176 51.419 1.00 54.68 74 LYS B N 1
ATOM 2918 C CA . LYS B 2 74 ? 30.339 -27.033 49.961 1.00 57.63 74 LYS B CA 1
ATOM 2919 C C . LYS B 2 74 ? 30.031 -25.615 49.482 1.00 57.55 74 LYS B C 1
ATOM 2920 O O . LYS B 2 74 ? 29.831 -25.404 48.279 1.00 61.18 74 LYS B O 1
ATOM 2926 N N . VAL B 2 75 ? 30.040 -24.631 50.380 1.00 55.89 75 VAL B N 1
ATOM 2927 C CA . VAL B 2 75 ? 29.697 -23.246 50.063 1.00 50.30 75 VAL B CA 1
ATOM 2928 C C . VAL B 2 75 ? 30.359 -22.328 51.088 1.00 49.82 75 VAL B C 1
ATOM 2929 O O . VAL B 2 75 ? 30.242 -22.553 52.298 1.00 46.33 75 VAL B O 1
ATOM 2933 N N . ALA B 2 76 ? 31.039 -21.276 50.627 1.00 50.86 76 ALA B N 1
ATOM 2934 C CA . ALA B 2 76 ? 31.680 -20.342 51.545 1.00 52.62 76 ALA B CA 1
ATOM 2935 C C . ALA B 2 76 ? 31.405 -18.906 51.121 1.00 47.92 76 ALA B C 1
ATOM 2936 O O . ALA B 2 76 ? 30.997 -18.641 49.986 1.00 46.78 76 ALA B O 1
ATOM 2938 N N . ILE B 2 77 ? 31.638 -17.980 52.058 1.00 43.38 77 ILE B N 1
ATOM 2939 C CA . ILE B 2 77 ? 31.686 -16.543 51.787 1.00 41.95 77 ILE B CA 1
ATOM 2940 C C . ILE B 2 77 ? 32.935 -15.974 52.462 1.00 47.25 77 ILE B C 1
ATOM 2941 O O . ILE B 2 77 ? 33.131 -16.147 53.672 1.00 47.80 77 ILE B O 1
ATOM 2946 N N . ILE B 2 78 ? 33.787 -15.307 51.684 1.00 45.92 78 ILE B N 1
ATOM 2947 C CA . ILE B 2 78 ? 35.117 -14.941 52.148 1.00 45.58 78 ILE B CA 1
ATOM 2948 C C . ILE B 2 78 ? 35.468 -13.511 51.749 1.00 50.13 78 ILE B C 1
ATOM 2949 O O . ILE B 2 78 ? 35.075 -13.016 50.684 1.00 49.98 78 ILE B O 1
ATOM 2954 N N . GLY B 2 79 ? 36.237 -12.851 52.615 1.00 42.70 79 GLY B N 1
ATOM 2955 C CA . GLY B 2 79 ? 36.870 -11.597 52.282 1.00 40.75 79 GLY B CA 1
ATOM 2956 C C . GLY B 2 79 ? 38.136 -11.819 51.471 1.00 48.62 79 GLY B C 1
ATOM 2957 O O . GLY B 2 79 ? 38.416 -12.913 50.976 1.00 51.39 79 GLY B O 1
ATOM 2958 N N . LYS B 2 80 ? 38.916 -10.749 51.328 1.00 43.05 80 LYS B N 1
ATOM 2959 C CA . LYS B 2 80 ? 40.173 -10.874 50.607 1.00 50.33 80 LYS B CA 1
ATOM 2960 C C . LYS B 2 80 ? 41.191 -11.588 51.475 1.00 51.31 80 LYS B C 1
ATOM 2961 O O . LYS B 2 80 ? 41.276 -11.351 52.682 1.00 51.82 80 LYS B O 1
ATOM 2967 N N . ILE B 2 81 ? 41.958 -12.470 50.851 1.00 52.07 81 ILE B N 1
ATOM 2968 C CA . ILE B 2 81 ? 42.964 -13.268 51.538 1.00 58.62 81 ILE B CA 1
ATOM 2969 C C . ILE B 2 81 ? 44.347 -12.705 51.220 1.00 58.62 81 ILE B C 1
ATOM 2970 O O . ILE B 2 81 ? 44.830 -12.818 50.085 1.00 54.91 81 ILE B O 1
ATOM 2975 N N . HIS B 2 82 ? 44.998 -12.132 52.224 1.00 61.16 82 HIS B N 1
ATOM 2976 C CA . HIS B 2 82 ? 46.279 -11.484 52.020 1.00 65.77 82 HIS B CA 1
ATOM 2977 C C . HIS B 2 82 ? 47.403 -12.490 52.122 1.00 61.64 82 HIS B C 1
ATOM 2978 O O . HIS B 2 82 ? 47.585 -13.096 53.163 1.00 63.52 82 HIS B O 1
ATOM 2985 N N . LEU B 2 91 ? 57.022 -20.965 46.860 1.00 60.64 91 LEU B N 1
ATOM 2986 C CA . LEU B 2 91 ? 55.601 -21.215 47.142 1.00 68.53 91 LEU B CA 1
ATOM 2987 C C . LEU B 2 91 ? 54.683 -20.054 46.739 1.00 67.35 91 LEU B C 1
ATOM 2988 O O . LEU B 2 91 ? 55.083 -18.891 46.796 1.00 72.47 91 LEU B O 1
ATOM 2993 N N . ALA B 2 92 ? 53.444 -20.376 46.357 1.00 70.15 92 ALA B N 1
ATOM 2994 C CA . ALA B 2 92 ? 52.468 -19.393 45.893 1.00 69.06 92 ALA B CA 1
ATOM 2995 C C . ALA B 2 92 ? 51.757 -18.709 47.068 1.00 68.86 92 ALA B C 1
ATOM 2996 O O . ALA B 2 92 ? 51.868 -19.121 48.232 1.00 65.04 92 ALA B O 1
ATOM 2998 N N . SER B 2 93 ? 51.005 -17.651 46.737 1.00 65.52 93 SER B N 1
ATOM 2999 C CA . SER B 2 93 ? 50.288 -16.850 47.727 1.00 56.87 93 SER B CA 1
ATOM 3000 C C . SER B 2 93 ? 49.177 -17.663 48.397 1.00 61.71 93 SER B C 1
ATOM 3001 O O . SER B 2 93 ? 48.702 -18.676 47.869 1.00 61.04 93 SER B O 1
ATOM 3004 N N . TYR B 2 94 ? 48.765 -17.204 49.587 1.00 60.12 94 TYR B N 1
ATOM 3005 C CA . TYR B 2 94 ? 47.675 -17.870 50.299 1.00 58.94 94 TYR B CA 1
ATOM 3006 C C . TYR B 2 94 ? 46.416 -17.957 49.448 1.00 62.61 94 TYR B C 1
ATOM 3007 O O . TYR B 2 94 ? 45.639 -18.911 49.585 1.00 63.53 94 TYR B O 1
ATOM 3016 N N . ASP B 2 95 ? 46.185 -16.965 48.584 1.00 57.26 95 ASP B N 1
ATOM 3017 C CA . ASP B 2 95 ? 44.993 -16.985 47.747 1.00 59.58 95 ASP B CA 1
ATOM 3018 C C . ASP B 2 95 ? 45.096 -18.074 46.679 1.00 60.93 95 ASP B C 1
ATOM 3019 O O . ASP B 2 95 ? 44.192 -18.908 46.531 1.00 54.99 95 ASP B O 1
ATOM 3024 N N . MET B 2 96 ? 46.210 -18.097 45.945 1.00 60.89 96 MET B N 1
ATOM 3025 C CA . MET B 2 96 ? 46.413 -19.127 44.932 1.00 59.42 96 MET B CA 1
ATOM 3026 C C . MET B 2 96 ? 46.418 -20.526 45.541 1.00 58.60 96 MET B C 1
ATOM 3027 O O . MET B 2 96 ? 45.982 -21.485 44.893 1.00 55.85 96 MET B O 1
ATOM 3032 N N . ARG B 2 97 ? 46.901 -20.661 46.780 1.00 59.57 97 ARG B N 1
ATOM 3033 C CA . ARG B 2 97 ? 46.951 -21.970 47.426 1.00 59.94 97 ARG B CA 1
ATOM 3034 C C . ARG B 2 97 ? 45.556 -22.442 47.790 1.00 62.80 97 ARG B C 1
ATOM 3035 O O . ARG B 2 97 ? 45.185 -23.595 47.531 1.00 62.46 97 ARG B O 1
ATOM 3043 N N . LEU B 2 98 ? 44.774 -21.560 48.410 1.00 62.74 98 LEU B N 1
ATOM 3044 C CA . LEU B 2 98 ? 43.380 -21.878 48.682 1.00 59.85 98 LEU B CA 1
ATOM 3045 C C . LEU B 2 98 ? 42.663 -22.282 47.406 1.00 54.88 98 LEU B C 1
ATOM 3046 O O . LEU B 2 98 ? 41.996 -23.321 47.360 1.00 57.83 98 LEU B O 1
ATOM 3051 N N . ARG B 2 99 ? 42.840 -21.494 46.341 1.00 54.86 99 ARG B N 1
ATOM 3052 C CA . ARG B 2 99 ? 42.096 -21.715 45.100 1.00 57.38 99 ARG B CA 1
ATOM 3053 C C . ARG B 2 99 ? 42.491 -23.019 44.424 1.00 56.59 99 ARG B C 1
ATOM 3054 O O . ARG B 2 99 ? 41.634 -23.687 43.831 1.00 53.37 99 ARG B O 1
ATOM 3062 N N . ARG B 2 100 ? 43.768 -23.408 44.520 1.00 60.57 100 ARG B N 1
ATOM 3063 C CA . ARG B 2 100 ? 44.147 -24.742 44.073 1.00 60.31 100 ARG B CA 1
ATOM 3064 C C . ARG B 2 100 ? 43.643 -25.818 45.033 1.00 58.13 100 ARG B C 1
ATOM 3065 O O . ARG B 2 100 ? 43.055 -26.811 44.591 1.00 52.95 100 ARG B O 1
ATOM 3073 N N . LYS B 2 101 ? 43.818 -25.623 46.345 1.00 54.16 101 LYS B N 1
ATOM 3074 C CA . LYS B 2 101 ? 43.344 -26.607 47.320 1.00 53.07 101 LYS B CA 1
ATOM 3075 C C . LYS B 2 101 ? 41.852 -26.876 47.183 1.00 58.29 101 LYS B C 1
ATOM 3076 O O . LYS B 2 101 ? 41.400 -28.008 47.403 1.00 58.57 101 LYS B O 1
ATOM 3082 N N . LEU B 2 102 ? 41.075 -25.857 46.817 1.00 57.87 102 LEU B N 1
ATOM 3083 C CA . LEU B 2 102 ? 39.645 -26.000 46.598 1.00 52.57 102 LEU B CA 1
ATOM 3084 C C . LEU B 2 102 ? 39.273 -26.157 45.124 1.00 52.34 102 LEU B C 1
ATOM 3085 O O . LEU B 2 102 ? 38.096 -26.378 44.819 1.00 56.26 102 LEU B O 1
ATOM 3090 N N . ASP B 2 103 ? 40.240 -26.056 44.211 1.00 48.86 103 ASP B N 1
ATOM 3091 C CA . ASP B 2 103 ? 39.993 -26.125 42.766 1.00 52.03 103 ASP B CA 1
ATOM 3092 C C . ASP B 2 103 ? 38.968 -25.080 42.316 1.00 53.40 103 ASP B C 1
ATOM 3093 O O . ASP B 2 103 ? 38.012 -25.377 41.594 1.00 54.30 103 ASP B O 1
ATOM 3098 N N . LEU B 2 104 ? 39.176 -23.836 42.743 1.00 51.13 104 LEU B N 1
ATOM 3099 C CA . LEU B 2 104 ? 38.300 -22.739 42.337 1.00 45.68 104 LEU B CA 1
ATOM 3100 C C . LEU B 2 104 ? 38.862 -22.108 41.062 1.00 46.80 104 LEU B C 1
ATOM 3101 O O . LEU B 2 104 ? 39.375 -20.989 41.038 1.00 53.23 104 LEU B O 1
ATOM 3106 N N . PHE B 2 105 ? 38.755 -22.870 39.975 1.00 45.19 105 PHE B N 1
ATOM 3107 C CA . PHE B 2 105 ? 39.350 -22.448 38.710 1.00 43.02 105 PHE B CA 1
ATOM 3108 C C . PHE B 2 105 ? 38.577 -21.302 38.071 1.00 45.24 105 PHE B C 1
ATOM 3109 O O . PHE B 2 105 ? 39.143 -20.543 37.268 1.00 42.61 105 PHE B O 1
ATOM 3117 N N . ALA B 2 106 ? 37.287 -21.175 38.384 1.00 44.53 106 ALA B N 1
ATOM 3118 C CA . ALA B 2 106 ? 36.401 -20.234 37.709 1.00 42.09 106 ALA B CA 1
ATOM 3119 C C . ALA B 2 106 ? 35.967 -19.139 38.674 1.00 44.82 106 ALA B C 1
ATOM 3120 O O . ALA B 2 106 ? 35.545 -19.423 39.801 1.00 49.01 106 ALA B O 1
ATOM 3122 N N . ASN B 2 107 ? 36.075 -17.891 38.229 1.00 44.36 107 ASN B N 1
ATOM 3123 C CA . ASN B 2 107 ? 35.626 -16.740 38.999 1.00 43.06 107 ASN B CA 1
ATOM 3124 C C . ASN B 2 107 ? 34.701 -15.908 38.125 1.00 39.34 107 ASN B C 1
ATOM 3125 O O . ASN B 2 107 ? 35.025 -15.626 36.966 1.00 36.92 107 ASN B O 1
ATOM 3130 N N . VAL B 2 108 ? 33.550 -15.537 38.671 1.00 40.54 108 VAL B N 1
ATOM 3131 C CA . VAL B 2 108 ? 32.497 -14.863 37.922 1.00 42.20 108 VAL B CA 1
ATOM 3132 C C . VAL B 2 108 ? 32.209 -13.543 38.629 1.00 41.63 108 VAL B C 1
ATOM 3133 O O . VAL B 2 108 ? 31.910 -13.537 39.830 1.00 49.28 108 VAL B O 1
ATOM 3137 N N . VAL B 2 109 ? 32.300 -12.431 37.905 1.00 40.41 109 VAL B N 1
ATOM 3138 C CA . VAL B 2 109 ? 31.932 -11.120 38.437 1.00 39.19 109 VAL B CA 1
ATOM 3139 C C . VAL B 2 109 ? 30.766 -10.571 37.634 1.00 43.97 109 VAL B C 1
ATOM 3140 O O . VAL B 2 109 ? 30.892 -10.352 36.421 1.00 42.66 109 VAL B O 1
ATOM 3144 N N . HIS B 2 110 ? 29.644 -10.324 38.313 1.00 50.98 110 HIS B N 1
ATOM 3145 C CA . HIS B 2 110 ? 28.451 -9.717 37.710 1.00 48.39 110 HIS B CA 1
ATOM 3146 C C . HIS B 2 110 ? 28.572 -8.194 37.759 1.00 43.89 110 HIS B C 1
ATOM 3147 O O . HIS B 2 110 ? 28.438 -7.583 38.830 1.00 44.89 110 HIS B O 1
ATOM 3154 N N . VAL B 2 111 ? 28.811 -7.585 36.599 1.00 39.64 111 VAL B N 1
ATOM 3155 C CA . VAL B 2 111 ? 28.951 -6.137 36.478 1.00 39.70 111 VAL B CA 1
ATOM 3156 C C . VAL B 2 111 ? 27.568 -5.607 36.110 1.00 39.51 111 VAL B C 1
ATOM 3157 O O . VAL B 2 111 ? 27.119 -5.738 34.972 1.00 40.59 111 VAL B O 1
ATOM 3161 N N . LYS B 2 112 ? 26.868 -5.039 37.088 1.00 44.65 112 LYS B N 1
ATOM 3162 C CA . LYS B 2 112 ? 25.492 -4.607 36.867 1.00 45.57 112 LYS B CA 1
ATOM 3163 C C . LYS B 2 112 ? 25.223 -3.285 37.565 1.00 40.88 112 LYS B C 1
ATOM 3164 O O . LYS B 2 112 ? 25.526 -3.126 38.756 1.00 39.34 112 LYS B O 1
ATOM 3170 N N . SER B 2 113 ? 24.644 -2.348 36.811 1.00 40.41 113 SER B N 1
ATOM 3171 C CA . SER B 2 113 ? 24.248 -1.061 37.370 1.00 37.76 113 SER B CA 1
ATOM 3172 C C . SER B 2 113 ? 23.230 -1.233 38.487 1.00 38.89 113 SER B C 1
ATOM 3173 O O . SER B 2 113 ? 22.429 -2.169 38.496 1.00 41.99 113 SER B O 1
ATOM 3176 N N . LEU B 2 114 ? 23.304 -0.347 39.470 1.00 43.29 114 LEU B N 1
ATOM 3177 C CA . LEU B 2 114 ? 22.285 -0.282 40.506 1.00 42.14 114 LEU B CA 1
ATOM 3178 C C . LEU B 2 114 ? 21.344 0.867 40.173 1.00 42.41 114 LEU B C 1
ATOM 3179 O O . LEU B 2 114 ? 21.806 2.021 40.116 1.00 43.77 114 LEU B O 1
ATOM 3184 N N . PRO B 2 115 ? 20.049 0.615 39.940 1.00 41.01 115 PRO B N 1
ATOM 3185 C CA . PRO B 2 115 ? 19.168 1.631 39.343 1.00 46.30 115 PRO B CA 1
ATOM 3186 C C . PRO B 2 115 ? 19.246 3.035 39.946 1.00 47.60 115 PRO B C 1
ATOM 3187 O O . PRO B 2 115 ? 19.228 4.021 39.183 1.00 54.90 115 PRO B O 1
ATOM 3191 N N . GLY B 2 116 ? 19.364 3.195 41.251 1.00 40.49 116 GLY B N 1
ATOM 3192 C CA . GLY B 2 116 ? 19.414 4.584 41.672 1.00 47.05 116 GLY B CA 1
ATOM 3193 C C . GLY B 2 116 ? 20.784 5.217 41.730 1.00 48.10 116 GLY B C 1
ATOM 3194 O O . GLY B 2 116 ? 20.906 6.431 41.912 1.00 44.40 116 GLY B O 1
ATOM 3195 N N . TYR B 2 117 ? 21.830 4.405 41.597 1.00 51.02 117 TYR B N 1
ATOM 3196 C CA . TYR B 2 117 ? 23.204 4.828 41.850 1.00 44.83 117 TYR B CA 1
ATOM 3197 C C . TYR B 2 117 ? 23.810 5.183 40.500 1.00 45.58 117 TYR B C 1
ATOM 3198 O O . TYR B 2 117 ? 24.183 4.302 39.729 1.00 51.17 117 TYR B O 1
ATOM 3207 N N . MET B 2 118 ? 23.877 6.473 4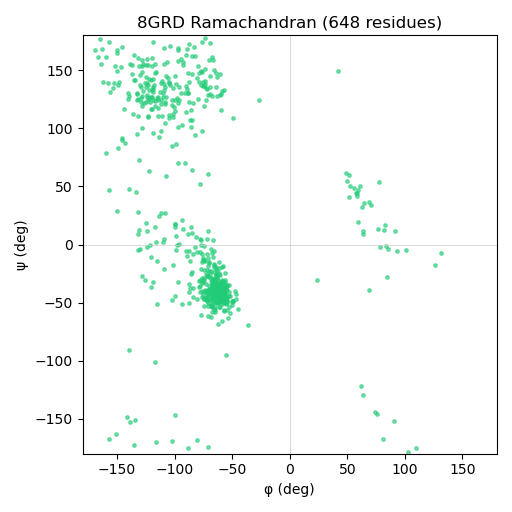0.199 1.00 53.96 118 MET B N 1
ATOM 3208 C CA . MET B 2 118 ? 24.150 6.911 38.835 1.00 52.91 118 MET B CA 1
ATOM 3209 C C . MET B 2 118 ? 25.648 7.075 38.605 1.00 46.51 118 MET B C 1
ATOM 3210 O O . MET B 2 118 ? 26.373 7.586 39.463 1.00 46.61 118 MET B O 1
ATOM 3215 N N . THR B 2 119 ? 26.104 6.597 37.452 1.00 38.70 119 THR B N 1
ATOM 3216 C CA . THR B 2 119 ? 27.493 6.710 37.027 1.00 42.27 119 THR B CA 1
ATOM 3217 C C . THR B 2 119 ? 27.489 7.145 35.568 1.00 46.47 119 THR B C 1
ATOM 3218 O O . THR B 2 119 ? 26.423 7.447 35.020 1.00 50.19 119 THR B O 1
ATOM 3222 N N . ARG B 2 120 ? 28.657 7.167 34.923 1.00 42.15 120 ARG B N 1
ATOM 3223 C CA . ARG B 2 120 ? 28.757 7.460 33.497 1.00 36.47 120 ARG B CA 1
ATOM 3224 C C . ARG B 2 120 ? 28.354 6.284 32.604 1.00 41.14 120 ARG B C 1
ATOM 3225 O O . ARG B 2 120 ? 28.434 6.395 31.377 1.00 42.23 120 ARG B O 1
ATOM 3233 N N . HIS B 2 121 ? 27.974 5.141 33.162 1.00 38.99 121 HIS B N 1
ATOM 3234 C CA . HIS B 2 121 ? 27.568 4.000 32.336 1.00 40.90 121 HIS B CA 1
ATOM 3235 C C . HIS B 2 121 ? 26.465 3.273 33.094 1.00 48.92 121 HIS B C 1
ATOM 3236 O O . HIS B 2 121 ? 26.741 2.356 33.881 1.00 47.17 121 HIS B O 1
ATOM 3243 N N . ASN B 2 122 ? 25.222 3.674 32.852 1.00 49.58 122 ASN B N 1
ATOM 3244 C CA . ASN B 2 122 ? 24.110 3.053 33.548 1.00 44.28 122 ASN B CA 1
ATOM 3245 C C . ASN B 2 122 ? 23.515 1.976 32.665 1.00 39.01 122 ASN B C 1
ATOM 3246 O O . ASN B 2 122 ? 23.880 1.824 31.501 1.00 42.77 122 ASN B O 1
ATOM 3251 N N . ASN B 2 123 ? 22.643 1.178 33.257 1.00 41.66 123 ASN B N 1
ATOM 3252 C CA . ASN B 2 123 ? 21.935 0.122 32.532 1.00 44.28 123 ASN B CA 1
ATOM 3253 C C . ASN B 2 123 ? 22.900 -0.869 31.885 1.00 43.21 123 ASN B C 1
ATOM 3254 O O . ASN B 2 123 ? 22.693 -1.330 30.757 1.00 47.31 123 ASN B O 1
ATOM 3259 N N . LEU B 2 124 ? 23.948 -1.222 32.623 1.00 41.24 124 LEU B N 1
ATOM 3260 C CA . LEU B 2 124 ? 25.010 -2.084 32.131 1.00 40.73 124 LEU B CA 1
ATOM 3261 C C . LEU B 2 124 ? 24.927 -3.428 32.823 1.00 42.40 124 LEU B C 1
ATOM 3262 O O . LEU B 2 124 ? 24.688 -3.495 34.033 1.00 44.90 124 LEU B O 1
ATOM 3267 N N . ASP B 2 125 ? 25.123 -4.492 32.043 1.00 43.63 125 ASP B N 1
ATOM 3268 C CA . ASP B 2 125 ? 24.942 -5.869 32.507 1.00 45.67 125 ASP B CA 1
ATOM 3269 C C . ASP B 2 125 ? 25.962 -6.772 31.806 1.00 48.41 125 ASP B C 1
ATOM 3270 O O . ASP B 2 125 ? 25.688 -7.313 30.727 1.00 47.50 125 ASP B O 1
ATOM 3275 N N . LEU B 2 126 ? 27.121 -6.957 32.439 1.00 42.35 126 LEU B N 1
ATOM 3276 C CA . LEU B 2 126 ? 28.181 -7.804 31.908 1.00 42.12 126 LEU B CA 1
ATOM 3277 C C . LEU B 2 126 ? 28.555 -8.889 32.907 1.00 42.82 126 LEU B C 1
ATOM 3278 O O . LEU B 2 126 ? 28.421 -8.732 34.122 1.00 42.32 126 LEU B O 1
ATOM 3283 N N . VAL B 2 127 ? 29.078 -9.985 32.379 1.00 44.62 127 VAL B N 1
ATOM 3284 C CA . VAL B 2 127 ? 29.656 -11.048 33.188 1.00 44.42 127 VAL B CA 1
ATOM 3285 C C . VAL B 2 127 ? 31.115 -11.186 32.794 1.00 41.28 127 VAL B C 1
ATOM 3286 O O . VAL B 2 127 ? 31.433 -11.216 31.599 1.00 44.56 127 VAL B O 1
ATOM 3290 N N . ILE B 2 128 ? 31.996 -11.251 33.792 1.00 42.47 128 ILE B N 1
ATOM 3291 C CA . ILE B 2 128 ? 33.434 -11.427 33.583 1.00 37.17 128 ILE B CA 1
ATOM 3292 C C . ILE B 2 128 ? 33.834 -12.771 34.158 1.00 36.60 128 ILE B C 1
ATOM 3293 O O . ILE B 2 128 ? 33.740 -12.984 35.374 1.00 40.27 128 ILE B O 1
ATOM 3298 N N . ILE B 2 129 ? 34.315 -13.665 33.305 1.00 37.03 129 ILE B N 1
ATOM 3299 C CA . ILE B 2 129 ? 34.777 -14.977 33.739 1.00 39.75 129 ILE B CA 1
ATOM 3300 C C . ILE B 2 129 ? 36.289 -15.056 33.555 1.00 37.83 129 ILE B C 1
ATOM 3301 O O . ILE B 2 129 ? 36.799 -14.898 32.437 1.00 34.93 129 ILE B O 1
ATOM 3306 N N . ARG B 2 130 ? 37.012 -15.293 34.656 1.00 35.97 130 ARG B N 1
ATOM 3307 C CA . ARG B 2 130 ? 38.466 -15.373 34.616 1.00 41.30 130 ARG B CA 1
ATOM 3308 C C . ARG B 2 130 ? 38.944 -16.702 35.181 1.00 41.24 130 ARG B C 1
ATOM 3309 O O . ARG B 2 130 ? 38.402 -17.204 36.175 1.00 40.69 130 ARG B O 1
ATOM 3317 N N . GLU B 2 131 ? 39.950 -17.273 34.511 1.00 43.04 131 GLU B N 1
ATOM 3318 C CA . GLU B 2 131 ? 40.693 -18.424 35.023 1.00 41.09 131 GLU B CA 1
ATOM 3319 C C . GLU B 2 131 ? 41.597 -17.992 36.179 1.00 39.31 131 GLU B C 1
ATOM 3320 O O . GLU B 2 131 ? 42.316 -16.997 36.077 1.00 40.34 131 GLU B O 1
ATOM 3326 N N . GLN B 2 132 ? 41.590 -18.755 37.268 1.00 46.19 132 GLN B N 1
ATOM 3327 C CA . GLN B 2 132 ? 42.174 -18.314 38.536 1.00 47.88 132 GLN B CA 1
ATOM 3328 C C . GLN B 2 132 ? 43.222 -19.259 39.120 1.00 47.53 132 GLN B C 1
ATOM 3329 O O . GLN B 2 132 ? 43.496 -19.173 40.325 1.00 46.33 132 GLN B O 1
ATOM 3335 N N . THR B 2 133 ? 43.805 -20.175 38.336 1.00 41.93 133 THR B N 1
ATOM 3336 C CA . THR B 2 133 ? 44.791 -21.075 38.919 1.00 43.86 133 THR B CA 1
ATOM 3337 C C . THR B 2 133 ? 46.143 -21.063 38.230 1.00 44.14 133 THR B C 1
ATOM 3338 O O . THR B 2 133 ? 47.046 -21.767 38.689 1.00 55.03 133 THR B O 1
ATOM 3342 N N . GLU B 2 134 ? 46.320 -20.301 37.160 1.00 41.32 134 GLU B N 1
ATOM 3343 C CA . GLU B 2 134 ? 47.606 -20.274 36.473 1.00 46.32 134 GLU B CA 1
ATOM 3344 C C . GLU B 2 134 ? 47.938 -18.865 36.002 1.00 41.58 134 GLU B C 1
ATOM 3345 O O . GLU B 2 134 ? 47.555 -17.887 36.644 1.00 45.61 134 GLU B O 1
ATOM 3351 N N . GLY B 2 135 ? 48.649 -18.757 34.887 1.00 38.81 135 GLY B N 1
ATOM 3352 C CA . GLY B 2 135 ? 49.122 -17.475 34.417 1.00 43.40 135 GLY B CA 1
ATOM 3353 C C . GLY B 2 135 ? 50.276 -16.925 35.227 1.00 48.69 135 GLY B C 1
ATOM 3354 O O . GLY B 2 135 ? 51.143 -17.672 35.699 1.00 50.42 135 GLY B O 1
ATOM 3355 N N . GLU B 2 136 ? 50.281 -15.603 35.395 1.00 52.29 136 GLU B N 1
ATOM 3356 C CA . GLU B 2 136 ? 51.322 -14.881 36.114 1.00 52.78 136 GLU B CA 1
ATOM 3357 C C . GLU B 2 136 ? 51.174 -14.997 37.627 1.00 55.75 136 GLU B C 1
ATOM 3358 O O . GLU B 2 136 ? 52.052 -14.531 38.365 1.00 56.14 136 GLU B O 1
ATOM 3364 N N . TYR B 2 137 ? 50.090 -15.601 38.108 1.00 51.28 137 TYR B N 1
ATOM 3365 C CA . TYR B 2 137 ? 49.838 -15.729 39.533 1.00 48.45 137 TYR B CA 1
ATOM 3366 C C . TYR B 2 137 ? 50.507 -16.960 40.129 1.00 52.48 137 TYR B C 1
ATOM 3367 O O . TYR B 2 137 ? 50.180 -17.361 41.254 1.00 53.14 137 TYR B O 1
ATOM 3376 N N . SER B 2 138 ? 51.451 -17.561 39.413 1.00 54.98 138 SER B N 1
ATOM 3377 C CA . SER B 2 138 ? 52.030 -18.816 39.863 1.00 54.65 138 SER B CA 1
ATOM 3378 C C . SER B 2 138 ? 53.206 -18.623 40.811 1.00 55.40 138 SER B C 1
ATOM 3379 O O . SER B 2 138 ? 53.598 -19.584 41.488 1.00 61.99 138 SER B O 1
ATOM 3382 N N . SER B 2 139 ? 53.757 -17.406 40.890 1.00 52.43 139 SER B N 1
ATOM 3383 C CA . SER B 2 139 ? 54.945 -17.109 41.705 1.00 54.29 139 SER B CA 1
ATOM 3384 C C . SER B 2 139 ? 56.175 -17.855 41.187 1.00 52.49 139 SER B C 1
ATOM 3385 O O . SER B 2 139 ? 57.048 -18.269 41.957 1.00 58.18 139 SER B O 1
ATOM 3388 N N . LEU B 2 140 ? 56.262 -18.005 39.866 1.00 47.42 140 LEU B N 1
ATOM 3389 C CA . LEU B 2 140 ? 57.373 -18.705 39.222 1.00 39.59 140 LEU B CA 1
ATOM 3390 C C . LEU B 2 140 ? 58.366 -17.663 38.720 1.00 39.91 140 LEU B C 1
ATOM 3391 O O . LEU B 2 140 ? 58.314 -17.228 37.567 1.00 40.33 140 LEU B O 1
ATOM 3396 N N . GLU B 2 141 ? 59.279 -17.255 39.599 1.00 44.46 141 GLU B N 1
ATOM 3397 C CA . GLU B 2 141 ? 60.262 -16.230 39.274 1.00 42.72 141 GLU B CA 1
ATOM 3398 C C . GLU B 2 141 ? 61.628 -16.640 39.800 1.00 40.50 141 GLU B C 1
ATOM 3399 O O . GLU B 2 141 ? 61.744 -17.402 40.764 1.00 38.92 141 GLU B O 1
ATOM 3405 N N . HIS B 2 142 ? 62.670 -16.110 39.162 1.00 37.73 142 HIS B N 1
ATOM 3406 C CA . HIS B 2 142 ? 64.028 -16.415 39.581 1.00 36.55 142 HIS B CA 1
ATOM 3407 C C . HIS B 2 142 ? 64.965 -15.404 38.956 1.00 38.44 142 HIS B C 1
ATOM 3408 O O . HIS B 2 142 ? 64.684 -14.846 37.890 1.00 38.10 142 HIS B O 1
ATOM 3415 N N . GLU B 2 143 ? 66.106 -15.211 39.612 1.00 37.68 143 GLU B N 1
ATOM 3416 C CA . GLU B 2 143 ? 67.122 -14.303 39.114 1.00 37.88 143 GLU B CA 1
ATOM 3417 C C . GLU B 2 143 ? 68.010 -15.035 38.119 1.00 40.66 143 GLU B C 1
ATOM 3418 O O . GLU B 2 143 ? 68.729 -15.976 38.477 1.00 46.48 143 GLU B O 1
ATOM 3424 N N . SER B 2 144 ? 67.966 -14.587 36.879 1.00 40.17 144 SER B N 1
ATOM 3425 C CA . SER B 2 144 ? 68.698 -15.205 35.791 1.00 37.51 144 SER B CA 1
ATOM 3426 C C . SER B 2 144 ? 70.126 -14.695 35.705 1.00 39.52 144 SER B C 1
ATOM 3427 O O . SER B 2 144 ? 70.994 -15.398 35.176 1.00 43.40 144 SER B O 1
ATOM 3430 N N . ALA B 2 145 ? 70.375 -13.497 36.225 1.00 38.81 145 ALA B N 1
ATOM 3431 C CA . ALA B 2 145 ? 71.688 -12.877 36.390 1.00 35.79 145 ALA B CA 1
ATOM 3432 C C . ALA B 2 145 ? 71.479 -11.650 37.261 1.00 41.51 145 ALA B C 1
ATOM 3433 O O . ALA B 2 145 ? 70.346 -11.220 37.491 1.00 40.20 145 ALA B O 1
ATOM 3435 N N . ARG B 2 146 ? 72.583 -11.095 37.749 1.00 46.28 146 ARG B N 1
ATOM 3436 C CA . ARG B 2 146 ? 72.506 -9.898 38.573 1.00 53.86 146 ARG B CA 1
ATOM 3437 C C . ARG B 2 146 ? 71.631 -8.844 37.887 1.00 48.49 146 ARG B C 1
ATOM 3438 O O . ARG B 2 146 ? 71.979 -8.298 36.834 1.00 40.68 146 ARG B O 1
ATOM 3446 N N . GLY B 2 147 ? 70.448 -8.615 38.446 1.00 46.03 147 GLY B N 1
ATOM 3447 C CA . GLY B 2 147 ? 69.589 -7.562 37.948 1.00 45.05 147 GLY B CA 1
ATOM 3448 C C . GLY B 2 147 ? 68.740 -7.905 36.752 1.00 41.11 147 GLY B C 1
ATOM 3449 O O . GLY B 2 147 ? 68.238 -6.996 36.093 1.00 42.17 147 GLY B O 1
ATOM 3450 N N . VAL B 2 148 ? 68.561 -9.181 36.435 1.00 42.48 148 VAL B N 1
ATOM 3451 C CA . VAL B 2 148 ? 67.664 -9.589 35.364 1.00 44.70 148 VAL B CA 1
ATOM 3452 C C . VAL B 2 148 ? 66.797 -10.700 35.933 1.00 40.63 148 VAL B C 1
ATOM 3453 O O . VAL B 2 148 ? 67.298 -11.785 36.253 1.00 39.08 148 VAL B O 1
ATOM 3457 N N . ILE B 2 149 ? 65.511 -10.407 36.120 1.00 39.53 149 ILE B N 1
ATOM 3458 C CA . ILE B 2 149 ? 64.564 -11.329 36.733 1.00 36.52 149 ILE B CA 1
ATOM 3459 C C . ILE B 2 149 ? 63.716 -11.914 35.628 1.00 39.22 149 ILE B C 1
ATOM 3460 O O . ILE B 2 149 ? 63.302 -11.201 34.705 1.00 40.84 149 ILE B O 1
ATOM 3465 N N . GLU B 2 150 ? 63.478 -13.214 35.716 1.00 35.10 150 GLU B N 1
ATOM 3466 C CA . GLU B 2 150 ? 62.602 -13.929 34.812 1.00 34.61 150 GLU B CA 1
ATOM 3467 C C . GLU B 2 150 ? 61.360 -14.374 35.569 1.00 37.85 150 GLU B C 1
ATOM 3468 O O . GLU B 2 150 ? 61.448 -14.779 36.736 1.00 37.82 150 GLU B O 1
ATOM 3474 N N . CYS B 2 151 ? 60.202 -14.292 34.909 1.00 38.81 151 CYS B N 1
ATOM 3475 C CA . CYS B 2 151 ? 58.927 -14.639 35.538 1.00 39.95 151 CYS B CA 1
ATOM 3476 C C . CYS B 2 151 ? 58.072 -15.405 34.541 1.00 40.22 151 CYS B C 1
ATOM 3477 O O . CYS B 2 151 ? 57.874 -14.940 33.416 1.00 43.57 151 CYS B O 1
ATOM 3480 N N . LEU B 2 152 ? 57.574 -16.575 34.937 1.00 39.40 152 LEU B N 1
ATOM 3481 C CA . LEU B 2 152 ? 56.925 -17.485 33.997 1.00 40.10 152 LEU B CA 1
ATOM 3482 C C . LEU B 2 152 ? 55.411 -17.397 34.137 1.00 36.95 152 LEU B C 1
ATOM 3483 O O . LEU B 2 152 ? 54.870 -17.683 35.202 1.00 40.95 152 LEU B O 1
ATOM 3488 N N . LYS B 2 153 ? 54.736 -17.025 33.054 1.00 41.34 153 LYS B N 1
ATOM 3489 C CA . LYS B 2 153 ? 53.285 -17.134 32.946 1.00 43.00 153 LYS B CA 1
ATOM 3490 C C . LYS B 2 153 ? 52.934 -18.493 32.341 1.00 40.63 153 LYS B C 1
ATOM 3491 O O . LYS B 2 153 ? 53.507 -18.896 31.323 1.00 38.51 153 LYS B O 1
ATOM 3497 N N . ILE B 2 154 ? 52.013 -19.205 32.977 1.00 41.46 154 ILE B N 1
ATOM 3498 C CA . ILE B 2 154 ? 51.689 -20.580 32.616 1.00 38.89 154 ILE B CA 1
ATOM 3499 C C . ILE B 2 154 ? 50.300 -20.620 32.000 1.00 40.65 154 ILE B C 1
ATOM 3500 O O . ILE B 2 154 ? 49.343 -20.077 32.567 1.00 43.74 154 ILE B O 1
ATOM 3505 N N . VAL B 2 155 ? 50.189 -21.261 30.841 1.00 40.28 155 VAL B N 1
ATOM 3506 C CA . VAL B 2 155 ? 48.902 -21.564 30.223 1.00 41.84 155 VAL B CA 1
ATOM 3507 C C . VAL B 2 155 ? 48.882 -23.038 29.857 1.00 42.29 155 VAL B C 1
ATOM 3508 O O . VAL B 2 155 ? 49.772 -23.519 29.148 1.00 44.68 155 VAL B O 1
ATOM 3512 N N . THR B 2 156 ? 47.871 -23.750 30.311 1.00 44.23 156 THR B N 1
ATOM 3513 C CA . THR B 2 156 ? 47.756 -25.156 29.970 1.00 41.86 156 THR B CA 1
ATOM 3514 C C . THR B 2 156 ? 46.462 -25.415 29.211 1.00 42.87 156 THR B C 1
ATOM 3515 O O . THR B 2 156 ? 45.478 -24.679 29.346 1.00 42.84 156 THR B O 1
ATOM 3519 N N . ARG B 2 157 ? 46.481 -26.470 28.395 1.00 44.53 157 ARG B N 1
ATOM 3520 C CA . ARG B 2 157 ? 45.291 -26.830 27.632 1.00 46.95 157 ARG B CA 1
ATOM 3521 C C . ARG B 2 157 ? 44.138 -27.206 28.560 1.00 44.82 157 ARG B C 1
ATOM 3522 O O . ARG B 2 157 ? 42.987 -26.810 28.335 1.00 45.72 157 ARG B O 1
ATOM 3530 N N . ALA B 2 158 ? 44.438 -27.936 29.634 1.00 39.71 158 ALA B N 1
ATOM 3531 C CA . ALA B 2 158 ? 43.381 -28.431 30.507 1.00 44.43 158 ALA B CA 1
ATOM 3532 C C . ALA B 2 158 ? 42.601 -27.285 31.156 1.00 42.58 158 ALA B C 1
ATOM 3533 O O . ALA B 2 158 ? 41.366 -27.318 31.197 1.00 42.47 158 ALA B O 1
ATOM 3535 N N . LYS B 2 159 ? 43.301 -26.264 31.668 1.00 43.57 159 LYS B N 1
ATOM 3536 C CA . LYS B 2 159 ? 42.630 -25.161 32.355 1.00 43.78 159 LYS B CA 1
ATOM 3537 C C . LYS B 2 159 ? 41.960 -24.189 31.380 1.00 43.17 159 LYS B C 1
ATOM 3538 O O . LYS B 2 159 ? 40.906 -23.630 31.696 1.00 38.96 159 LYS B O 1
ATOM 3544 N N . SER B 2 160 ? 42.533 -23.989 30.193 1.00 41.15 160 SER B N 1
ATOM 3545 C CA . SER B 2 160 ? 41.897 -23.120 29.211 1.00 39.48 160 SER B CA 1
ATOM 3546 C C . SER B 2 160 ? 40.601 -23.731 28.701 1.00 47.35 160 SER B C 1
ATOM 3547 O O . SER B 2 160 ? 39.584 -23.037 28.584 1.00 46.33 160 SER B O 1
ATOM 3550 N N . GLN B 2 161 ? 40.628 -25.035 28.378 1.00 49.62 161 GLN B N 1
ATOM 3551 C CA . GLN B 2 161 ? 39.416 -25.768 28.009 1.00 47.36 161 GLN B CA 1
ATOM 3552 C C . GLN B 2 161 ? 38.347 -25.648 29.094 1.00 48.57 161 GLN B C 1
ATOM 3553 O O . GLN B 2 161 ? 37.180 -25.347 28.814 1.00 45.41 161 GLN B O 1
ATOM 3559 N N . ARG B 2 162 ? 38.735 -25.883 30.347 1.00 46.53 162 ARG B N 1
ATOM 3560 C CA . ARG B 2 162 ? 37.755 -25.931 31.421 1.00 46.51 162 ARG B CA 1
ATOM 3561 C C . ARG B 2 162 ? 37.100 -24.570 31.641 1.00 49.27 162 ARG B C 1
ATOM 3562 O O . ARG B 2 162 ? 35.881 -24.491 31.824 1.00 50.65 162 ARG B O 1
ATOM 3570 N N . ILE B 2 163 ? 37.882 -23.487 31.609 1.00 43.74 163 ILE B N 1
ATOM 3571 C CA . ILE B 2 163 ? 37.283 -22.173 31.821 1.00 46.88 163 ILE B CA 1
ATOM 3572 C C . ILE B 2 163 ? 36.443 -21.785 30.619 1.00 45.73 163 ILE B C 1
ATOM 3573 O O . ILE B 2 163 ? 35.477 -21.025 30.747 1.00 46.61 163 ILE B O 1
ATOM 3578 N N . ALA B 2 164 ? 36.777 -22.305 29.439 1.00 46.68 164 ALA B N 1
ATOM 3579 C CA . ALA B 2 164 ? 35.966 -22.014 28.261 1.00 44.96 164 ALA B CA 1
ATOM 3580 C C . ALA B 2 164 ? 34.647 -22.774 28.294 1.00 48.65 164 ALA B C 1
ATOM 3581 O O . ALA B 2 164 ? 33.610 -22.240 27.887 1.00 48.38 164 ALA B O 1
ATOM 3583 N N . LYS B 2 165 ? 34.660 -24.027 28.756 1.00 49.85 165 LYS B N 1
ATOM 3584 C CA . LYS B 2 165 ? 33.394 -24.737 28.881 1.00 51.88 165 LYS B CA 1
ATOM 3585 C C . LYS B 2 165 ? 32.520 -24.071 29.939 1.00 53.04 165 LYS B C 1
ATOM 3586 O O . LYS B 2 165 ? 31.314 -23.889 29.731 1.00 52.18 165 LYS B O 1
ATOM 3592 N N . PHE B 2 166 ? 33.124 -23.660 31.060 1.00 51.24 166 PHE B N 1
ATOM 3593 C CA . PHE B 2 166 ? 32.366 -22.988 32.110 1.00 48.73 166 PHE B CA 1
ATOM 3594 C C . PHE B 2 166 ? 31.661 -21.752 31.562 1.00 51.44 166 PHE B C 1
ATOM 3595 O O . PHE B 2 166 ? 30.455 -21.569 31.768 1.00 53.81 166 PHE B O 1
ATOM 3603 N N . ALA B 2 167 ? 32.397 -20.899 30.848 1.00 44.55 167 ALA B N 1
ATOM 3604 C CA . ALA B 2 167 ? 31.796 -19.686 30.305 1.00 46.33 167 ALA B CA 1
ATOM 3605 C C . ALA B 2 167 ? 30.627 -20.015 29.385 1.00 49.41 167 ALA B C 1
ATOM 3606 O O . ALA B 2 167 ? 29.564 -19.388 29.467 1.00 48.82 167 ALA B O 1
ATOM 3608 N N . PHE B 2 168 ? 30.793 -21.011 28.508 1.00 50.50 168 PHE B N 1
ATOM 3609 C CA . PHE B 2 168 ? 29.728 -21.309 27.558 1.00 47.06 168 PHE B CA 1
ATOM 3610 C C . PHE B 2 168 ? 28.545 -21.986 28.228 1.00 50.52 168 PHE B C 1
ATOM 3611 O O . PHE B 2 168 ? 27.404 -21.749 27.823 1.00 52.08 168 PHE B O 1
ATOM 3619 N N . ASP B 2 169 ? 28.785 -22.822 29.244 1.00 49.10 169 ASP B N 1
ATOM 3620 C CA . ASP B 2 169 ? 27.674 -23.356 30.021 1.00 47.35 169 ASP B CA 1
ATOM 3621 C C . ASP B 2 169 ? 26.990 -22.250 30.807 1.00 53.62 169 ASP B C 1
ATOM 3622 O O . ASP B 2 169 ? 25.760 -22.236 30.934 1.00 55.62 169 ASP B O 1
ATOM 3627 N N . TYR B 2 170 ? 27.769 -21.312 31.343 1.00 51.10 170 TYR B N 1
ATOM 3628 C CA . TYR B 2 170 ? 27.168 -20.156 31.991 1.00 51.07 170 TYR B CA 1
ATOM 3629 C C . TYR B 2 170 ? 26.255 -19.416 31.019 1.00 50.71 170 TYR B C 1
ATOM 3630 O O . TYR B 2 170 ? 25.056 -19.258 31.273 1.00 51.60 170 TYR B O 1
ATOM 3639 N N . ALA B 2 171 ? 26.791 -18.988 29.874 1.00 48.73 171 ALA B N 1
ATOM 3640 C CA . ALA B 2 171 ? 25.965 -18.210 28.950 1.00 55.88 171 ALA B CA 1
ATOM 3641 C C . ALA B 2 171 ? 24.794 -19.014 28.387 1.00 58.43 171 ALA B C 1
ATOM 3642 O O . ALA B 2 171 ? 23.771 -18.425 28.011 1.00 56.41 171 ALA B O 1
ATOM 3644 N N . THR B 2 172 ? 24.923 -20.339 28.316 1.00 56.47 172 THR B N 1
ATOM 3645 C CA . THR B 2 172 ? 23.788 -21.182 27.959 1.00 55.12 172 THR B CA 1
ATOM 3646 C C . THR B 2 172 ? 22.726 -21.141 29.058 1.00 55.33 172 THR B C 1
ATOM 3647 O O . THR B 2 172 ? 21.560 -20.814 28.795 1.00 50.12 172 THR B O 1
ATOM 3651 N N . LYS B 2 173 ? 23.130 -21.434 30.306 1.00 57.10 173 LYS B N 1
ATOM 3652 C CA . LYS B 2 173 ? 22.188 -21.513 31.424 1.00 55.91 173 LYS B CA 1
ATOM 3653 C C . LYS B 2 173 ? 21.442 -20.200 31.629 1.00 58.00 173 LYS B C 1
ATOM 3654 O O . LYS B 2 173 ? 20.207 -20.178 31.710 1.00 60.60 173 LYS B O 1
ATOM 3660 N N . LYS B 2 174 ? 22.177 -19.096 31.720 1.00 58.68 174 LYS B N 1
ATOM 3661 C CA . LYS B 2 174 ? 21.628 -17.807 32.115 1.00 55.46 174 LYS B CA 1
ATOM 3662 C C . LYS B 2 174 ? 21.010 -17.027 30.946 1.00 52.26 174 LYS B C 1
ATOM 3663 O O . LYS B 2 174 ? 20.663 -15.854 31.116 1.00 51.38 174 LYS B O 1
ATOM 3669 N N . GLY B 2 175 ? 20.855 -17.650 29.777 1.00 49.03 175 GLY B N 1
ATOM 3670 C CA . GLY B 2 175 ? 20.229 -16.994 28.635 1.00 51.18 175 GLY B CA 1
ATOM 3671 C C . GLY B 2 175 ? 21.006 -15.855 28.003 1.00 57.57 175 GLY B C 1
ATOM 3672 O O . GLY B 2 175 ? 20.398 -14.876 27.556 1.00 60.16 175 GLY B O 1
ATOM 3673 N N . ARG B 2 176 ? 22.332 -15.962 27.937 1.00 57.20 176 ARG B N 1
ATOM 3674 C CA . ARG B 2 176 ? 23.193 -14.927 27.385 1.00 50.69 176 ARG B CA 1
ATOM 3675 C C . ARG B 2 176 ? 23.544 -15.241 25.937 1.00 53.28 176 ARG B C 1
ATOM 3676 O O . ARG B 2 176 ? 23.498 -16.393 25.502 1.00 65.14 176 ARG B O 1
ATOM 3684 N N . GLY B 2 177 ? 23.922 -14.201 25.193 1.00 50.11 177 GLY B N 1
ATOM 3685 C CA . GLY B 2 177 ? 24.049 -14.329 23.752 1.00 51.95 177 GLY B CA 1
ATOM 3686 C C . GLY B 2 177 ? 25.460 -14.524 23.227 1.00 59.42 177 GLY B C 1
ATOM 3687 O O . GLY B 2 177 ? 25.711 -15.369 22.358 1.00 63.05 177 GLY B O 1
ATOM 3688 N N . LYS B 2 178 ? 26.395 -13.742 23.755 1.00 59.68 178 LYS B N 1
ATOM 3689 C CA . LYS B 2 178 ? 27.745 -13.664 23.227 1.00 49.76 178 LYS B CA 1
ATOM 3690 C C . LYS B 2 178 ? 28.743 -13.965 24.331 1.00 48.51 178 LYS B C 1
ATOM 3691 O O . LYS B 2 178 ? 28.536 -13.606 25.494 1.00 45.53 178 LYS B O 1
ATOM 3697 N N . VAL B 2 179 ? 29.821 -14.635 23.957 1.00 53.37 179 VAL B N 1
ATOM 3698 C CA . VAL B 2 179 ? 30.968 -14.849 24.825 1.00 48.72 179 VAL B CA 1
ATOM 3699 C C . VAL B 2 179 ? 32.180 -14.298 24.093 1.00 47.66 179 VAL B C 1
ATOM 3700 O O . VAL B 2 179 ? 32.382 -14.600 22.911 1.00 48.73 179 VAL B O 1
ATOM 3704 N N . THR B 2 180 ? 32.951 -13.449 24.769 1.00 45.86 180 THR B N 1
ATOM 3705 C CA . THR B 2 180 ? 34.117 -12.807 24.173 1.00 46.34 180 THR B CA 1
ATOM 3706 C C . THR B 2 180 ? 35.374 -13.294 24.877 1.00 46.17 180 THR B C 1
ATOM 3707 O O . THR B 2 180 ? 35.469 -13.210 26.110 1.00 50.48 180 THR B O 1
ATOM 3711 N N . ALA B 2 181 ? 36.333 -13.792 24.094 1.00 40.34 181 ALA B N 1
ATOM 3712 C CA . ALA B 2 181 ? 37.622 -14.235 24.611 1.00 40.29 181 ALA B CA 1
ATOM 3713 C C . ALA B 2 181 ? 38.647 -13.121 24.434 1.00 43.68 181 ALA B C 1
ATOM 3714 O O . ALA B 2 181 ? 38.898 -12.667 23.308 1.00 47.05 181 ALA B O 1
ATOM 3716 N N . VAL B 2 182 ? 39.242 -12.698 25.543 1.00 39.77 182 VAL B N 1
ATOM 3717 C CA . VAL B 2 182 ? 40.179 -11.580 25.590 1.00 41.55 182 VAL B CA 1
ATOM 3718 C C . VAL B 2 182 ? 41.588 -12.135 25.748 1.00 41.83 182 VAL B C 1
ATOM 3719 O O . VAL B 2 182 ? 41.803 -13.101 26.495 1.00 42.42 182 VAL B O 1
ATOM 3723 N N . HIS B 2 183 ? 42.553 -11.550 25.049 1.00 37.83 183 HIS B N 1
ATOM 3724 C CA . HIS B 2 183 ? 43.844 -12.222 24.914 1.00 41.61 183 HIS B CA 1
ATOM 3725 C C . HIS B 2 183 ? 44.897 -11.244 24.415 1.00 40.57 183 HIS B C 1
ATOM 3726 O O . HIS B 2 183 ? 44.606 -10.090 24.082 1.00 40.88 183 HIS B O 1
ATOM 3733 N N . LYS B 2 184 ? 46.126 -11.747 24.318 1.00 38.93 184 LYS B N 1
ATOM 3734 C CA . LYS B 2 184 ? 47.241 -11.043 23.694 1.00 40.92 184 LYS B CA 1
ATOM 3735 C C . LYS B 2 184 ? 48.062 -12.044 22.863 1.00 46.54 184 LYS B C 1
ATOM 3736 O O . LYS B 2 184 ? 49.296 -12.101 22.930 1.00 44.60 184 LYS B O 1
ATOM 3742 N N . ALA B 2 185 ? 47.359 -12.844 22.048 1.00 45.80 185 ALA B N 1
ATOM 3743 C CA . ALA B 2 185 ? 48.000 -13.868 21.228 1.00 44.06 185 ALA B CA 1
ATOM 3744 C C . ALA B 2 185 ? 48.806 -13.298 20.077 1.00 42.68 185 ALA B C 1
ATOM 3745 O O . ALA B 2 185 ? 49.540 -14.059 19.436 1.00 43.24 185 ALA B O 1
ATOM 3747 N N . ASN B 2 186 ? 48.678 -12.001 19.777 1.00 39.63 186 ASN B N 1
ATOM 3748 C CA . ASN B 2 186 ? 49.518 -11.411 18.736 1.00 40.91 186 ASN B CA 1
ATOM 3749 C C . ASN B 2 186 ? 50.936 -11.198 19.213 1.00 47.82 186 ASN B C 1
ATOM 3750 O O . ASN B 2 186 ? 51.823 -10.938 18.402 1.00 52.5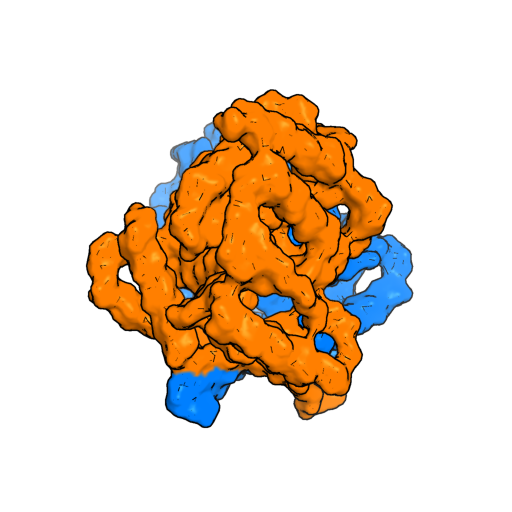1 186 ASN B O 1
ATOM 3755 N N . ILE B 2 187 ? 51.152 -11.304 20.522 1.00 51.27 187 ILE B N 1
ATOM 3756 C CA . ILE B 2 187 ? 52.470 -11.173 21.137 1.00 50.22 187 ILE B CA 1
ATOM 3757 C C . ILE B 2 187 ? 52.913 -12.477 21.791 1.00 46.53 187 ILE B C 1
ATOM 3758 O O . ILE B 2 187 ? 54.018 -12.970 21.534 1.00 50.16 187 ILE B O 1
ATOM 3763 N N . MET B 2 188 ? 52.058 -13.060 22.624 1.00 42.33 188 MET B N 1
ATOM 3764 C CA . MET B 2 188 ? 52.342 -14.358 23.241 1.00 43.04 188 MET B CA 1
ATOM 3765 C C . MET B 2 188 ? 51.658 -15.453 22.417 1.00 41.42 188 MET B C 1
ATOM 3766 O O . MET B 2 188 ? 50.689 -16.099 22.836 1.00 39.80 188 MET B O 1
ATOM 3771 N N . LYS B 2 189 ? 52.214 -15.657 21.213 1.00 38.71 189 LYS B N 1
ATOM 3772 C CA . LYS B 2 189 ? 51.579 -16.509 20.205 1.00 38.63 189 LYS B CA 1
ATOM 3773 C C . LYS B 2 189 ? 51.412 -17.947 20.683 1.00 40.12 189 LYS B C 1
ATOM 3774 O O . LYS B 2 189 ? 50.428 -18.611 20.329 1.00 39.88 189 LYS B O 1
ATOM 3780 N N . LEU B 2 190 ? 52.365 -18.458 21.467 1.00 39.58 190 LEU B N 1
ATOM 3781 C CA . LEU B 2 190 ? 52.235 -19.826 21.951 1.00 41.99 190 LEU B CA 1
ATOM 3782 C C . LEU B 2 190 ? 51.246 -19.916 23.101 1.00 43.15 190 LEU B C 1
ATOM 3783 O O . LEU B 2 190 ? 50.245 -20.642 23.016 1.00 39.71 190 LEU B O 1
ATOM 3788 N N . GLY B 2 191 ? 51.532 -19.206 24.197 1.00 38.01 191 GLY B N 1
ATOM 3789 C CA . GLY B 2 191 ? 50.736 -19.314 25.404 1.00 39.78 191 GLY B CA 1
ATOM 3790 C C . GLY B 2 191 ? 49.327 -18.752 25.299 1.00 43.20 191 GLY B C 1
ATOM 3791 O O . GLY B 2 191 ? 48.342 -19.489 25.481 1.00 38.66 191 GLY B O 1
ATOM 3792 N N . ASP B 2 192 ? 49.207 -17.444 25.049 1.00 35.90 192 ASP B N 1
ATOM 3793 C CA . ASP B 2 192 ? 47.876 -16.895 24.816 1.00 41.96 192 ASP B CA 1
ATOM 3794 C C . ASP B 2 192 ? 47.233 -17.564 23.607 1.00 46.29 192 ASP B C 1
ATOM 3795 O O . ASP B 2 192 ? 46.010 -17.767 23.579 1.00 42.16 192 ASP B O 1
ATOM 3800 N N . GLY B 2 193 ? 48.048 -17.942 22.616 1.00 43.00 193 GLY B N 1
ATOM 3801 C CA . GLY B 2 193 ? 47.512 -18.639 21.467 1.00 38.54 193 GLY B CA 1
ATOM 3802 C C . GLY B 2 193 ? 46.803 -19.912 21.867 1.00 39.82 193 GLY B C 1
ATOM 3803 O O . GLY B 2 193 ? 45.728 -20.226 21.356 1.00 45.61 193 GLY B O 1
ATOM 3804 N N . LEU B 2 194 ? 47.391 -20.655 22.796 1.00 41.33 194 LEU B N 1
ATOM 3805 C CA . LEU B 2 194 ? 46.772 -21.892 23.242 1.00 42.73 194 LEU B CA 1
ATOM 3806 C C . LEU B 2 194 ? 45.510 -21.604 24.042 1.00 43.51 194 LEU B C 1
ATOM 3807 O O . LEU B 2 194 ? 44.582 -22.415 24.063 1.00 46.49 194 LEU B O 1
ATOM 3812 N N . PHE B 2 195 ? 45.453 -20.459 24.704 1.00 43.58 195 PHE B N 1
ATOM 3813 C CA . PHE B 2 195 ? 44.214 -20.094 25.364 1.00 42.29 195 PHE B CA 1
ATOM 3814 C C . PHE B 2 195 ? 43.116 -19.841 24.337 1.00 44.37 195 PHE B C 1
ATOM 3815 O O . PHE B 2 195 ? 42.008 -20.375 24.459 1.00 39.88 195 PHE B O 1
ATOM 3823 N N . LEU B 2 196 ? 43.408 -19.015 23.323 1.00 43.86 196 LEU B N 1
ATOM 3824 C CA . LEU B 2 196 ? 42.457 -18.776 22.238 1.00 45.11 196 LEU B CA 1
ATOM 3825 C C . LEU B 2 196 ? 42.019 -20.088 21.586 1.00 51.50 196 LEU B C 1
ATOM 3826 O O . LEU B 2 196 ? 40.824 -20.304 21.342 1.00 49.84 196 LEU B O 1
ATOM 3831 N N . GLN B 2 197 ? 42.984 -20.972 21.304 1.00 47.18 197 GLN B N 1
ATOM 3832 C CA . GLN B 2 197 ? 42.711 -22.211 20.592 1.00 45.26 197 GLN B CA 1
ATOM 3833 C C . GLN B 2 197 ? 41.654 -23.029 21.320 1.00 50.71 197 GLN B C 1
ATOM 3834 O O . GLN B 2 197 ? 40.681 -23.491 20.713 1.00 53.86 197 GLN B O 1
ATOM 3840 N N . CYS B 2 198 ? 41.813 -23.201 22.631 1.00 43.13 198 CYS B N 1
ATOM 3841 C CA . CYS B 2 198 ? 40.817 -23.951 23.381 1.00 47.62 198 CYS B CA 1
ATOM 3842 C C . CYS B 2 198 ? 39.465 -23.249 23.356 1.00 50.20 198 CYS B C 1
ATOM 3843 O O . CYS B 2 198 ? 38.417 -23.900 23.265 1.00 52.01 198 CYS B O 1
ATOM 3846 N N . CYS B 2 199 ? 39.472 -21.921 23.421 1.00 48.93 199 CYS B N 1
ATOM 3847 C CA . CYS B 2 199 ? 38.235 -21.169 23.286 1.00 47.21 199 CYS B CA 1
ATOM 3848 C C . CYS B 2 199 ? 37.599 -21.415 21.920 1.00 52.45 199 CYS B C 1
ATOM 3849 O O . CYS B 2 199 ? 36.408 -21.737 21.825 1.00 52.98 199 CYS B O 1
ATOM 3852 N N . GLU B 2 200 ? 38.382 -21.283 20.848 1.00 51.23 200 GLU B N 1
ATOM 3853 C CA . GLU B 2 200 ? 37.835 -21.504 19.515 1.00 50.96 200 GLU B CA 1
ATOM 3854 C C . GLU B 2 200 ? 37.310 -22.933 19.351 1.00 54.86 200 GLU B C 1
ATOM 3855 O O . GLU B 2 200 ? 36.309 -23.151 18.651 1.00 55.89 200 GLU B O 1
ATOM 3861 N N . GLU B 2 201 ? 37.946 -23.914 20.000 1.00 53.47 201 GLU B N 1
ATOM 3862 C CA . GLU B 2 201 ? 37.452 -25.288 19.914 1.00 52.24 201 GLU B CA 1
ATOM 3863 C C . GLU B 2 201 ? 36.106 -25.423 20.609 1.00 51.61 201 GLU B C 1
ATOM 3864 O O . GLU B 2 201 ? 35.106 -25.798 19.986 1.00 58.08 201 GLU B O 1
ATOM 3870 N N . VAL B 2 202 ? 36.063 -25.089 21.901 1.00 49.60 202 VAL B N 1
ATOM 3871 C CA . VAL B 2 202 ? 34.828 -25.149 22.682 1.00 52.07 202 VAL B CA 1
ATOM 3872 C C . VAL B 2 202 ? 33.691 -24.384 22.004 1.00 52.36 202 VAL B C 1
ATOM 3873 O O . VAL B 2 202 ? 32.538 -24.836 21.983 1.00 47.93 202 VAL B O 1
ATOM 3877 N N . ALA B 2 203 ? 33.991 -23.217 21.434 1.00 49.58 203 ALA B N 1
ATOM 3878 C CA . ALA B 2 203 ? 32.929 -22.414 20.852 1.00 50.26 203 ALA B CA 1
ATOM 3879 C C . ALA B 2 203 ? 32.150 -23.189 19.797 1.00 60.52 203 ALA B C 1
ATOM 3880 O O . ALA B 2 203 ? 30.945 -22.950 19.619 1.00 62.43 203 ALA B O 1
ATOM 3882 N N . GLU B 2 204 ? 32.802 -24.131 19.101 1.00 58.59 204 GLU B N 1
ATOM 3883 C CA . GLU B 2 204 ? 32.105 -24.855 18.039 1.00 63.55 204 GLU B CA 1
ATOM 3884 C C . GLU B 2 204 ? 31.035 -25.787 18.590 1.00 57.96 204 GLU B C 1
ATOM 3885 O O . GLU B 2 204 ? 30.053 -26.062 17.894 1.00 60.32 204 GLU B O 1
ATOM 3891 N N . LEU B 2 205 ? 31.174 -26.233 19.831 1.00 52.43 205 LEU B N 1
ATOM 3892 C CA . LEU B 2 205 ? 30.151 -27.054 20.453 1.00 49.24 205 LEU B CA 1
ATOM 3893 C C . LEU B 2 205 ? 28.915 -26.268 20.878 1.00 51.44 205 LEU B C 1
ATOM 3894 O O . LEU B 2 205 ? 27.907 -26.882 21.236 1.00 54.04 205 LEU B O 1
ATOM 3899 N N . TYR B 2 206 ? 28.948 -24.941 20.877 1.00 53.88 206 TYR B N 1
ATOM 3900 C CA . TYR B 2 206 ? 27.826 -24.139 21.368 1.00 57.78 206 TYR B CA 1
ATOM 3901 C C . TYR B 2 206 ? 27.340 -23.193 20.272 1.00 61.47 206 TYR B C 1
ATOM 3902 O O . TYR B 2 206 ? 27.396 -21.965 20.420 1.00 64.40 206 TYR B O 1
ATOM 3911 N N . PRO B 2 207 ? 26.836 -23.737 19.160 1.00 61.33 207 PRO B N 1
ATOM 3912 C CA . PRO B 2 207 ? 26.578 -22.892 17.983 1.00 58.96 207 PRO B CA 1
ATOM 3913 C C . PRO B 2 207 ? 25.520 -21.825 18.209 1.00 59.71 207 PRO B C 1
ATOM 3914 O O . PRO B 2 207 ? 25.483 -20.842 17.458 1.00 53.10 207 PRO B O 1
ATOM 3918 N N . LYS B 2 208 ? 24.653 -21.988 19.212 1.00 64.81 208 LYS B N 1
ATOM 3919 C CA . LYS B 2 208 ? 23.618 -21.004 19.508 1.00 66.61 208 LYS B CA 1
ATOM 3920 C C . LYS B 2 208 ? 24.149 -19.828 20.325 1.00 66.38 208 LYS B C 1
ATOM 3921 O O . LYS B 2 208 ? 23.358 -18.968 20.742 1.00 65.93 208 LYS B O 1
ATOM 3927 N N . ILE B 2 209 ? 25.464 -19.776 20.543 1.00 64.41 209 ILE B N 1
ATOM 3928 C CA . ILE B 2 209 ? 26.129 -18.709 21.287 1.00 59.70 209 ILE B CA 1
ATOM 3929 C C . ILE B 2 209 ? 27.115 -18.020 20.357 1.00 53.65 209 ILE B C 1
ATOM 3930 O O . ILE B 2 209 ? 27.998 -18.674 19.788 1.00 58.49 209 ILE B O 1
ATOM 3935 N N . LYS B 2 210 ? 26.974 -16.708 20.211 1.00 48.53 210 LYS B N 1
ATOM 3936 C CA . LYS B 2 210 ? 27.931 -15.944 19.422 1.00 55.04 210 LYS B CA 1
ATOM 3937 C C . LYS B 2 210 ? 29.315 -16.013 20.073 1.00 55.96 210 LYS B C 1
ATOM 3938 O O . LYS B 2 210 ? 29.445 -16.046 21.299 1.00 57.07 210 LYS B O 1
ATOM 3944 N N . PHE B 2 211 ? 30.364 -16.062 19.257 1.00 52.06 211 PHE B N 1
ATOM 3945 C CA . PHE B 2 211 ? 31.723 -16.093 19.789 1.00 51.49 211 PHE B CA 1
ATOM 3946 C C . PHE B 2 211 ? 32.570 -15.030 19.106 1.00 50.13 211 PHE B C 1
ATOM 3947 O O . PHE B 2 211 ? 32.699 -15.025 17.880 1.00 53.90 211 PHE B O 1
ATOM 3955 N N . GLU B 2 212 ? 33.142 -14.134 19.897 1.00 46.84 212 GLU B N 1
ATOM 3956 C CA . GLU B 2 212 ? 33.997 -13.073 19.388 1.00 49.65 212 GLU B CA 1
ATOM 3957 C C . GLU B 2 212 ? 35.307 -13.100 20.171 1.00 49.09 212 GLU B C 1
ATOM 3958 O O . GLU B 2 212 ? 35.363 -13.604 21.294 1.00 50.79 212 GLU B O 1
ATOM 3964 N N . THR B 2 213 ? 36.379 -12.623 19.550 1.00 43.62 213 THR B N 1
ATOM 3965 C CA . THR B 2 213 ? 37.667 -12.511 20.215 1.00 44.19 213 THR B CA 1
ATOM 3966 C C . THR B 2 213 ? 38.149 -11.076 20.108 1.00 45.17 213 THR B C 1
ATOM 3967 O O . THR B 2 213 ? 37.760 -10.350 19.187 1.00 47.57 213 THR B O 1
ATOM 3971 N N . MET B 2 214 ? 38.992 -10.666 21.057 1.00 43.97 214 MET B N 1
ATOM 3972 C CA . MET B 2 214 ? 39.423 -9.274 21.117 1.00 45.44 214 MET B CA 1
ATOM 3973 C C . MET B 2 214 ? 40.687 -9.137 21.967 1.00 45.22 214 MET B C 1
ATOM 3974 O O . MET B 2 214 ? 40.805 -9.760 23.027 1.00 46.11 214 MET B O 1
ATOM 3979 N N . ILE B 2 215 ? 41.610 -8.299 21.510 1.00 45.29 215 ILE B N 1
ATOM 3980 C CA . ILE B 2 215 ? 42.877 -8.088 22.204 1.00 45.18 215 ILE B CA 1
ATOM 3981 C C . ILE B 2 215 ? 42.653 -7.217 23.433 1.00 40.17 215 ILE B C 1
ATOM 3982 O O . ILE B 2 215 ? 41.966 -6.195 23.369 1.00 42.26 215 ILE B O 1
ATOM 3987 N N . ILE B 2 216 ? 43.274 -7.608 24.549 1.00 38.63 216 ILE B N 1
ATOM 3988 C CA . ILE B 2 216 ? 43.033 -6.968 25.845 1.00 40.00 216 ILE B CA 1
ATOM 3989 C C . ILE B 2 216 ? 43.216 -5.451 25.765 1.00 40.38 216 ILE B C 1
ATOM 3990 O O . ILE B 2 216 ? 42.407 -4.696 26.311 1.00 38.66 216 ILE B O 1
ATOM 3995 N N . ASP B 2 217 ? 44.281 -4.984 25.100 1.00 41.51 217 ASP B N 1
ATOM 3996 C CA . ASP B 2 217 ? 44.456 -3.580 24.729 1.00 40.66 217 ASP B CA 1
ATOM 3997 C C . ASP B 2 217 ? 43.133 -2.921 24.339 1.00 45.13 217 ASP B C 1
ATOM 3998 O O . ASP B 2 217 ? 42.610 -2.054 25.051 1.00 39.07 217 ASP B O 1
ATOM 4003 N N . ASN B 2 218 ? 42.596 -3.349 23.188 1.00 47.96 218 ASN B N 1
ATOM 4004 C CA . ASN B 2 218 ? 41.383 -2.753 22.631 1.00 44.60 218 ASN B CA 1
ATOM 4005 C C . ASN B 2 218 ? 40.181 -3.001 23.527 1.00 42.00 218 ASN B C 1
ATOM 4006 O O . ASN B 2 218 ? 39.347 -2.105 23.718 1.00 40.37 218 ASN B O 1
ATOM 4011 N N . CYS B 2 219 ? 40.068 -4.219 24.071 1.00 39.07 219 CYS B N 1
ATOM 4012 C CA . CYS B 2 219 ? 38.928 -4.546 24.912 1.00 37.72 219 CYS B CA 1
ATOM 4013 C C . CYS B 2 219 ? 38.803 -3.562 26.060 1.00 38.86 219 CYS B C 1
ATOM 4014 O O . CYS B 2 219 ? 37.692 -3.170 26.433 1.00 43.36 219 CYS B O 1
ATOM 4017 N N . CYS B 2 220 ? 39.939 -3.121 26.602 1.00 38.83 220 CYS B N 1
ATOM 4018 C CA . CYS B 2 220 ? 39.927 -2.163 27.701 1.00 38.25 220 CYS B CA 1
ATOM 4019 C C . CYS B 2 220 ? 39.490 -0.786 27.222 1.00 36.89 220 CYS B C 1
ATOM 4020 O O . CYS B 2 220 ? 38.746 -0.089 27.917 1.00 38.75 220 CYS B O 1
ATOM 4023 N N . MET B 2 221 ? 39.945 -0.374 26.041 1.00 38.59 221 MET B N 1
ATOM 4024 C CA . MET B 2 221 ? 39.405 0.837 25.435 1.00 41.66 221 MET B CA 1
ATOM 4025 C C . MET B 2 221 ? 37.916 0.675 25.129 1.00 42.36 221 MET B C 1
ATOM 4026 O O . MET B 2 221 ? 37.114 1.589 25.384 1.00 40.30 221 MET B O 1
ATOM 4031 N N . GLN B 2 222 ? 37.531 -0.488 24.590 1.00 36.53 222 GLN B N 1
ATOM 4032 C CA . GLN B 2 222 ? 36.136 -0.710 24.247 1.00 37.66 222 GLN B CA 1
ATOM 4033 C C . GLN B 2 222 ? 35.264 -0.596 25.479 1.00 42.93 222 GLN B C 1
ATOM 4034 O O . GLN B 2 222 ? 34.192 0.024 25.439 1.00 43.82 222 GLN B O 1
ATOM 4040 N N . LEU B 2 223 ? 35.721 -1.153 26.598 1.00 40.49 223 LEU B N 1
ATOM 4041 C CA . LEU B 2 223 ? 34.880 -1.120 27.781 1.00 39.12 223 LEU B CA 1
ATOM 4042 C C . LEU B 2 223 ? 34.667 0.297 28.286 1.00 37.82 223 LEU B C 1
ATOM 4043 O O . LEU B 2 223 ? 33.676 0.540 28.977 1.00 36.43 223 LEU B O 1
ATOM 4048 N N . VAL B 2 224 ? 35.562 1.231 27.966 1.00 36.76 224 VAL B N 1
ATOM 4049 C CA . VAL B 2 224 ? 35.376 2.600 28.433 1.00 38.34 224 VAL B CA 1
ATOM 4050 C C . VAL B 2 224 ? 34.498 3.395 27.474 1.00 43.38 224 VAL B C 1
ATOM 4051 O O . VAL B 2 224 ? 33.690 4.223 27.907 1.00 42.10 224 VAL B O 1
ATOM 4055 N N . GLN B 2 225 ? 34.644 3.159 26.165 1.00 41.54 225 GLN B N 1
ATOM 4056 C CA . GLN B 2 225 ? 33.866 3.891 25.173 1.00 38.03 225 GLN B CA 1
ATOM 4057 C C . GLN B 2 225 ? 32.429 3.392 25.091 1.00 43.98 225 GLN B C 1
ATOM 4058 O O . GLN B 2 225 ? 31.487 4.196 25.093 1.00 39.38 225 GLN B O 1
ATOM 4064 N N . ASN B 2 226 ? 32.249 2.074 25.069 1.00 41.45 226 ASN B N 1
ATOM 4065 C CA . ASN B 2 226 ? 30.973 1.449 24.803 1.00 38.30 226 ASN B CA 1
ATOM 4066 C C . ASN B 2 226 ? 30.999 0.022 25.343 1.00 41.26 226 ASN B C 1
ATOM 4067 O O . ASN B 2 226 ? 31.182 -0.950 24.590 1.00 41.14 226 ASN B O 1
ATOM 4072 N N . PRO B 2 227 ? 30.829 -0.140 26.657 1.00 41.55 227 PRO B N 1
ATOM 4073 C CA . PRO B 2 227 ? 30.830 -1.491 27.240 1.00 42.86 227 PRO B CA 1
ATOM 4074 C C . PRO B 2 227 ? 29.603 -2.312 26.877 1.00 46.75 227 PRO B C 1
ATOM 4075 O O . PRO B 2 227 ? 29.636 -3.547 27.030 1.00 49.07 227 PRO B O 1
ATOM 4079 N N . TYR B 2 228 ? 28.543 -1.667 26.378 1.00 40.94 228 TYR B N 1
ATOM 4080 C CA . TYR B 2 228 ? 27.306 -2.356 26.021 1.00 41.59 228 TYR B CA 1
ATOM 4081 C C . TYR B 2 228 ? 27.491 -3.347 24.875 1.00 47.58 228 TYR B C 1
ATOM 4082 O O . TYR B 2 228 ? 26.659 -4.255 24.701 1.00 49.59 228 TYR B O 1
ATOM 4091 N N . GLN B 2 229 ? 28.565 -3.200 24.095 1.00 46.63 229 GLN B N 1
ATOM 4092 C CA . GLN B 2 229 ? 28.854 -4.158 23.036 1.00 46.02 229 GLN B CA 1
ATOM 4093 C C . GLN B 2 229 ? 29.206 -5.545 23.570 1.00 42.67 229 GLN B C 1
ATOM 4094 O O . GLN B 2 229 ? 29.271 -6.490 22.775 1.00 42.70 229 GLN B O 1
ATOM 4100 N N . PHE B 2 230 ? 29.434 -5.697 24.875 1.00 40.77 230 PHE B N 1
ATOM 4101 C CA . PHE B 2 230 ? 29.864 -6.972 25.440 1.00 43.60 230 PHE B CA 1
ATOM 4102 C C . PHE B 2 230 ? 28.713 -7.655 26.156 1.00 40.05 230 PHE B C 1
ATOM 4103 O O . PHE B 2 230 ? 27.651 -7.081 26.378 1.00 45.84 230 PHE B O 1
ATOM 4111 N N . ASP B 2 231 ? 28.950 -8.899 26.540 1.00 41.98 231 ASP B N 1
ATOM 4112 C CA . ASP B 2 231 ? 27.935 -9.693 27.207 1.00 40.94 231 ASP B CA 1
ATOM 4113 C C . ASP B 2 231 ? 28.630 -10.477 28.303 1.00 41.03 231 ASP B C 1
ATOM 4114 O O . ASP B 2 231 ? 28.771 -9.989 29.429 1.00 42.22 231 ASP B O 1
ATOM 4119 N N . VAL B 2 232 ? 29.079 -11.683 27.960 1.00 42.99 232 VAL B N 1
ATOM 4120 C CA . VAL B 2 232 ? 29.999 -12.477 28.761 1.00 42.65 232 VAL B CA 1
ATOM 4121 C C . VAL B 2 232 ? 31.396 -12.290 28.210 1.00 41.37 232 VAL B C 1
ATOM 4122 O O . VAL B 2 232 ? 31.594 -12.312 26.992 1.00 47.17 232 VAL B O 1
ATOM 4126 N N . LEU B 2 233 ? 32.374 -12.138 29.094 1.00 44.09 233 LEU B N 1
ATOM 4127 C CA . LEU B 2 233 ? 33.783 -12.183 28.703 1.00 44.77 233 LEU B CA 1
ATOM 4128 C C . LEU B 2 233 ? 34.481 -13.314 29.449 1.00 43.86 233 LEU B C 1
ATOM 4129 O O . LEU B 2 233 ? 34.182 -13.582 30.621 1.00 41.65 233 LEU B O 1
ATOM 4134 N N . VAL B 2 234 ? 35.390 -14.002 28.769 1.00 45.54 234 VAL B N 1
ATOM 4135 C CA . VAL B 2 234 ? 36.216 -15.010 29.429 1.00 46.12 234 VAL B CA 1
ATOM 4136 C C . VAL B 2 234 ? 37.664 -14.736 29.055 1.00 36.72 234 VAL B C 1
ATOM 4137 O O . VAL B 2 234 ? 37.946 -14.284 27.941 1.00 32.75 234 VAL B O 1
ATOM 4141 N N . MET B 2 235 ? 38.581 -15.003 29.986 1.00 38.30 235 MET B N 1
ATOM 4142 C CA . MET B 2 235 ? 39.966 -14.567 29.834 1.00 38.50 235 MET B CA 1
ATOM 4143 C C . MET B 2 235 ? 40.838 -15.287 30.872 1.00 38.07 235 MET B C 1
ATOM 4144 O O . MET B 2 235 ? 40.322 -15.787 31.877 1.00 38.67 235 MET B O 1
ATOM 4149 N N . PRO B 2 236 ? 42.190 -15.330 30.658 1.00 36.95 236 PRO B N 1
ATOM 4150 C CA . PRO B 2 236 ? 43.080 -15.891 31.688 1.00 35.29 236 PRO B CA 1
ATOM 4151 C C . PRO B 2 236 ? 43.181 -14.990 32.908 1.00 39.15 236 PRO B C 1
ATOM 4152 O O . PRO B 2 236 ? 42.494 -13.965 32.963 1.00 40.47 236 PRO B O 1
ATOM 4156 N N . ASN B 2 237 ? 44.062 -15.336 33.864 1.00 39.86 237 ASN B N 1
ATOM 4157 C CA . ASN B 2 237 ? 44.109 -14.707 35.188 1.00 38.81 237 ASN B CA 1
ATOM 4158 C C . ASN B 2 237 ? 44.354 -13.202 35.163 1.00 39.90 237 ASN B C 1
ATOM 4159 O O . ASN B 2 237 ? 43.476 -12.439 35.569 1.00 38.47 237 ASN B O 1
ATOM 4164 N N . LEU B 2 238 ? 45.529 -12.757 34.712 1.00 38.91 238 LEU B N 1
ATOM 4165 C CA . LEU B 2 238 ? 45.862 -11.341 34.855 1.00 37.47 238 LEU B CA 1
ATOM 4166 C C . LEU B 2 238 ? 44.842 -10.447 34.160 1.00 41.16 238 LEU B C 1
ATOM 4167 O O . LEU B 2 238 ? 44.448 -9.406 34.702 1.00 42.01 238 LEU B O 1
ATOM 4172 N N . TYR B 2 239 ? 44.387 -10.835 32.965 1.00 40.14 239 TYR B N 1
ATOM 4173 C CA . TYR B 2 239 ? 43.414 -9.995 32.275 1.00 38.98 239 TYR B CA 1
ATOM 4174 C C . TYR B 2 239 ? 42.088 -9.951 33.024 1.00 38.47 239 TYR B C 1
ATOM 4175 O O . TYR B 2 239 ? 41.371 -8.952 32.958 1.00 36.46 239 TYR B O 1
ATOM 4184 N N . GLY B 2 240 ? 41.751 -11.016 33.743 1.00 38.94 240 GLY B N 1
ATOM 4185 C CA . GLY B 2 240 ? 40.594 -10.965 34.616 1.00 38.25 240 GLY B CA 1
ATOM 4186 C C . GLY B 2 240 ? 40.761 -9.999 35.774 1.00 37.57 240 GLY B C 1
ATOM 4187 O O . GLY B 2 240 ? 39.819 -9.302 36.143 1.00 43.97 240 GLY B O 1
ATOM 4188 N N . ASN B 2 241 ? 41.950 -9.937 36.368 1.00 38.17 241 ASN B N 1
ATOM 4189 C CA . ASN B 2 241 ? 42.161 -8.963 37.436 1.00 39.57 241 ASN B CA 1
ATOM 4190 C C . ASN B 2 241 ? 42.000 -7.536 36.920 1.00 38.32 241 ASN B C 1
ATOM 4191 O O . ASN B 2 241 ? 41.407 -6.691 37.595 1.00 40.89 241 ASN B O 1
ATOM 4196 N N . ILE B 2 242 ? 42.515 -7.244 35.729 1.00 33.41 242 ILE B N 1
ATOM 4197 C CA . ILE B 2 242 ? 42.328 -5.914 35.163 1.00 34.98 242 ILE B CA 1
ATOM 4198 C C . ILE B 2 242 ? 40.850 -5.653 34.871 1.00 38.26 242 ILE B C 1
ATOM 4199 O O . ILE B 2 242 ? 40.265 -4.680 35.362 1.00 40.10 242 ILE B O 1
ATOM 4204 N N . ILE B 2 243 ? 40.219 -6.521 34.072 1.00 38.28 243 ILE B N 1
ATOM 4205 C CA . ILE B 2 243 ? 38.850 -6.262 33.622 1.00 37.00 243 ILE B CA 1
ATOM 4206 C C . ILE B 2 243 ? 37.868 -6.290 34.792 1.00 35.67 243 ILE B C 1
ATOM 4207 O O . ILE B 2 243 ? 36.896 -5.527 34.809 1.00 35.56 243 ILE B O 1
ATOM 4212 N N . ASP B 2 244 ? 38.080 -7.177 35.772 1.00 36.54 244 ASP B N 1
ATOM 4213 C CA . ASP B 2 244 ? 37.247 -7.143 36.977 1.00 41.15 244 ASP B CA 1
ATOM 4214 C C . ASP B 2 244 ? 37.182 -5.732 37.543 1.00 41.60 244 ASP B C 1
ATOM 4215 O O . ASP B 2 244 ? 36.097 -5.199 37.802 1.00 40.15 244 ASP B O 1
ATOM 4220 N N . ASN B 2 245 ? 38.349 -5.100 37.690 1.00 38.58 245 ASN B N 1
ATOM 4221 C CA . ASN B 2 245 ? 38.425 -3.782 38.303 1.00 38.76 245 ASN B CA 1
ATOM 4222 C C . ASN B 2 245 ? 37.890 -2.702 37.375 1.00 40.64 245 ASN B C 1
ATOM 4223 O O . ASN B 2 245 ? 37.122 -1.835 37.802 1.00 44.69 245 ASN B O 1
ATOM 4228 N N . LEU B 2 246 ? 38.310 -2.712 36.112 1.00 39.64 246 LEU B N 1
ATOM 4229 C CA . LEU B 2 246 ? 37.813 -1.718 35.174 1.00 33.98 246 LEU B CA 1
ATOM 4230 C C . LEU B 2 246 ? 36.294 -1.728 35.154 1.00 35.37 246 LEU B C 1
ATOM 4231 O O . LEU B 2 246 ? 35.648 -0.708 35.411 1.00 36.49 246 LEU B O 1
ATOM 4236 N N . ALA B 2 247 ? 35.713 -2.897 34.868 1.00 33.49 247 ALA B N 1
ATOM 4237 C CA . ALA B 2 247 ? 34.267 -3.005 34.739 1.00 33.59 247 ALA B CA 1
ATOM 4238 C C . ALA B 2 247 ? 33.560 -2.673 36.045 1.00 37.76 247 ALA B C 1
ATOM 4239 O O . ALA B 2 247 ? 32.509 -2.028 36.036 1.00 38.48 247 ALA B O 1
ATOM 4241 N N . ALA B 2 248 ? 34.119 -3.095 37.183 1.00 38.42 248 ALA B N 1
ATOM 4242 C CA . ALA B 2 248 ? 33.525 -2.707 38.458 1.00 34.11 248 ALA B CA 1
ATOM 4243 C C . ALA B 2 248 ? 33.456 -1.194 38.588 1.00 36.54 248 ALA B C 1
ATOM 4244 O O . ALA B 2 248 ? 32.425 -0.643 38.995 1.00 38.92 248 ALA B O 1
ATOM 4246 N N . GLY B 2 249 ? 34.530 -0.499 38.233 1.00 33.46 249 GLY B N 1
ATOM 4247 C CA . GLY B 2 249 ? 34.486 0.944 38.305 1.00 39.09 249 GLY B CA 1
ATOM 4248 C C . GLY B 2 249 ? 33.439 1.564 37.409 1.00 41.50 249 GLY B C 1
ATOM 4249 O O . GLY B 2 249 ? 32.984 2.684 37.677 1.00 40.63 249 GLY B O 1
ATOM 4250 N N . LEU B 2 250 ? 33.044 0.873 36.342 1.00 38.56 250 LEU B N 1
ATOM 4251 C CA . LEU B 2 250 ? 32.007 1.440 35.490 1.00 41.07 250 LEU B CA 1
ATOM 4252 C C . LEU B 2 250 ? 30.702 1.588 36.249 1.00 41.30 250 LEU B C 1
ATOM 4253 O O . LEU B 2 250 ? 30.039 2.624 36.146 1.00 44.58 250 LEU B O 1
ATOM 4258 N N . VAL B 2 251 ? 30.336 0.579 37.034 1.00 37.14 251 VAL B N 1
ATOM 4259 C CA . VAL B 2 251 ? 29.026 0.516 37.653 1.00 35.89 251 VAL B CA 1
ATOM 4260 C C . VAL B 2 251 ? 29.055 0.975 39.113 1.00 33.53 251 VAL B C 1
ATOM 4261 O O . VAL B 2 251 ? 28.125 0.690 39.858 1.00 37.40 251 VAL B O 1
ATOM 4265 N N . GLY B 2 252 ? 30.096 1.684 39.539 1.00 38.95 252 GLY B N 1
ATOM 4266 C CA . GLY B 2 252 ? 30.108 2.186 40.907 1.00 41.01 252 GLY B CA 1
ATOM 4267 C C . GLY B 2 252 ? 31.290 1.864 41.815 1.00 45.64 252 GLY B C 1
ATOM 4268 O O . GLY B 2 252 ? 31.451 2.517 42.852 1.00 46.79 252 GLY B O 1
ATOM 4269 N N . GLY B 2 253 ? 32.110 0.868 41.491 1.00 41.23 253 GLY B N 1
ATOM 4270 C CA . GLY B 2 253 ? 33.339 0.648 42.235 1.00 39.86 253 GLY B CA 1
ATOM 4271 C C . GLY B 2 253 ? 33.247 -0.511 43.218 1.00 37.05 253 GLY B C 1
ATOM 4272 O O . GLY B 2 253 ? 32.231 -1.197 43.345 1.00 38.33 253 GLY B O 1
ATOM 4273 N N . ALA B 2 254 ? 34.349 -0.707 43.935 1.00 36.30 254 ALA B N 1
ATOM 4274 C CA . ALA B 2 254 ? 34.513 -1.940 44.688 1.00 37.46 254 ALA B CA 1
ATOM 4275 C C . ALA B 2 254 ? 33.539 -2.058 45.844 1.00 38.93 254 ALA B C 1
ATOM 4276 O O . ALA B 2 254 ? 33.478 -3.121 46.476 1.00 41.63 254 ALA B O 1
ATOM 4278 N N . GLY B 2 255 ? 32.774 -1.009 46.136 1.00 40.30 255 GLY B N 1
ATOM 4279 C CA . GLY B 2 255 ? 31.797 -1.115 47.202 1.00 39.70 255 GLY B CA 1
ATOM 4280 C C . GLY B 2 255 ? 30.546 -1.874 46.828 1.00 36.02 255 GLY B C 1
ATOM 4281 O O . GLY B 2 255 ? 29.861 -2.390 47.722 1.00 33.88 255 GLY B O 1
ATOM 4282 N N . VAL B 2 256 ? 30.253 -1.988 45.533 1.00 36.07 256 VAL B N 1
ATOM 4283 C CA . VAL B 2 256 ? 28.945 -2.454 45.080 1.00 39.72 256 VAL B CA 1
ATOM 4284 C C . VAL B 2 256 ? 28.985 -3.712 44.216 1.00 42.97 256 VAL B C 1
ATOM 4285 O O . VAL B 2 256 ? 27.913 -4.277 43.948 1.00 43.04 256 VAL B O 1
ATOM 4289 N N . VAL B 2 257 ? 30.143 -4.171 43.748 1.00 39.42 257 VAL B N 1
ATOM 4290 C CA . VAL B 2 257 ? 30.213 -5.196 42.708 1.00 33.86 257 VAL B CA 1
ATOM 4291 C C . VAL B 2 257 ? 30.550 -6.539 43.346 1.00 39.51 257 VAL B C 1
ATOM 4292 O O . VAL B 2 257 ? 31.587 -6.652 44.016 1.00 38.57 257 VAL B O 1
ATOM 4296 N N . PRO B 2 258 ? 29.737 -7.572 43.145 1.00 42.35 258 PRO B N 1
ATOM 4297 C CA . PRO B 2 258 ? 29.979 -8.858 43.820 1.00 39.85 258 PRO B CA 1
ATOM 4298 C C . PRO B 2 258 ? 30.718 -9.868 42.965 1.00 41.09 258 PRO B C 1
ATOM 4299 O O . PRO B 2 258 ? 30.831 -9.677 41.751 1.00 44.04 258 PRO B O 1
ATOM 4303 N N . GLY B 2 259 ? 31.200 -10.954 43.580 1.00 38.63 259 GLY B N 1
ATOM 4304 C CA . GLY B 2 259 ? 31.810 -12.042 42.842 1.00 40.84 259 GLY B CA 1
ATOM 4305 C C . GLY B 2 259 ? 31.621 -13.383 43.525 1.00 47.87 259 GLY B C 1
ATOM 4306 O O . GLY B 2 259 ? 31.243 -13.468 44.699 1.00 45.68 259 GLY B O 1
ATOM 4307 N N . GLU B 2 260 ? 31.920 -14.444 42.770 1.00 43.39 260 GLU B N 1
ATOM 4308 C CA . GLU B 2 260 ? 31.753 -15.816 43.229 1.00 41.63 260 GLU B CA 1
ATOM 4309 C C . GLU B 2 260 ? 32.792 -16.679 42.531 1.00 41.32 260 GLU B C 1
ATOM 4310 O O . GLU B 2 260 ? 33.196 -16.398 41.401 1.00 43.96 260 GLU B O 1
ATOM 4316 N N . SER B 2 261 ? 33.230 -17.728 43.199 1.00 41.64 261 SER B N 1
ATOM 4317 C CA . SER B 2 261 ? 34.220 -18.607 42.603 1.00 46.45 261 SER B CA 1
ATOM 4318 C C . SER B 2 261 ? 33.730 -20.036 42.714 1.00 42.45 261 SER B C 1
ATOM 4319 O O . SER B 2 261 ? 33.232 -20.439 43.770 1.00 42.55 261 SER B O 1
ATOM 4322 N N . TYR B 2 262 ? 33.863 -20.788 41.623 1.00 41.28 262 TYR B N 1
ATOM 4323 C CA . TYR B 2 262 ? 33.318 -22.136 41.528 1.00 47.45 262 TYR B CA 1
ATOM 4324 C C . TYR B 2 262 ? 34.413 -23.181 41.370 1.00 47.71 262 TYR B C 1
ATOM 4325 O O . TYR B 2 262 ? 35.475 -22.927 40.780 1.00 45.25 262 TYR B O 1
ATOM 4334 N N . SER B 2 263 ? 34.123 -24.358 41.917 1.00 52.46 263 SER B N 1
ATOM 4335 C CA . SER B 2 263 ? 34.774 -25.630 41.624 1.00 49.96 263 SER B CA 1
ATOM 4336 C C . SER B 2 263 ? 33.709 -26.534 41.011 1.00 53.08 263 SER B C 1
ATOM 4337 O O . SER B 2 263 ? 32.605 -26.083 40.683 1.00 53.32 263 SER B O 1
ATOM 4340 N N . ALA B 2 264 ? 34.027 -27.819 40.861 1.00 56.11 264 ALA B N 1
ATOM 4341 C CA . ALA B 2 264 ? 33.006 -28.742 40.381 1.00 52.14 264 ALA B CA 1
ATOM 4342 C C . ALA B 2 264 ? 31.988 -29.051 41.464 1.00 53.48 264 ALA B C 1
ATOM 4343 O O . ALA B 2 264 ? 30.854 -29.432 41.143 1.00 50.17 264 ALA B O 1
ATOM 4345 N N . GLU B 2 265 ? 32.359 -28.865 42.736 1.00 54.44 265 GLU B N 1
ATOM 4346 C CA . GLU B 2 265 ? 31.458 -29.103 43.855 1.00 59.30 265 GLU B CA 1
ATOM 4347 C C . GLU B 2 265 ? 31.419 -27.975 44.879 1.00 55.09 265 GLU B C 1
ATOM 4348 O O . GLU B 2 265 ? 30.615 -28.052 45.813 1.00 56.51 265 GLU B O 1
ATOM 4354 N N . TYR B 2 266 ? 32.247 -26.942 44.746 1.00 57.65 266 TYR B N 1
ATOM 4355 C CA . TYR B 2 266 ? 32.276 -25.846 45.702 1.00 55.48 266 TYR B CA 1
ATOM 4356 C C . TYR B 2 266 ? 31.872 -24.536 45.039 1.00 49.37 266 TYR B C 1
ATOM 4357 O O . TYR B 2 266 ? 31.992 -24.362 43.823 1.00 45.80 266 TYR B O 1
ATOM 4366 N N . ALA B 2 267 ? 31.378 -23.619 45.868 1.00 53.09 267 ALA B N 1
ATOM 4367 C CA . ALA B 2 267 ? 31.019 -22.266 45.455 1.00 49.22 267 ALA B CA 1
ATOM 4368 C C . ALA B 2 267 ? 31.361 -21.340 46.609 1.00 46.75 267 ALA B C 1
ATOM 4369 O O . ALA B 2 267 ? 30.793 -21.476 47.697 1.00 48.53 267 ALA B O 1
ATOM 4371 N N . VAL B 2 268 ? 32.290 -20.414 46.399 1.00 44.87 268 VAL B N 1
ATOM 4372 C CA . VAL B 2 268 ? 32.634 -19.451 47.438 1.00 49.35 268 VAL B CA 1
ATOM 4373 C C . VAL B 2 268 ? 32.414 -18.047 46.886 1.00 46.43 268 VAL B C 1
ATOM 4374 O O . VAL B 2 268 ? 32.794 -17.746 45.746 1.00 48.78 268 VAL B O 1
ATOM 4378 N N . PHE B 2 269 ? 31.745 -17.215 47.671 1.00 41.26 269 PHE B N 1
ATOM 4379 C CA . PHE B 2 269 ? 31.275 -15.919 47.222 1.00 39.61 269 PHE B CA 1
ATOM 4380 C C . PHE B 2 269 ? 32.107 -14.823 47.861 1.00 46.33 269 PHE B C 1
ATOM 4381 O O . PHE B 2 269 ? 32.543 -14.944 49.010 1.00 49.00 269 PHE B O 1
ATOM 4389 N N . GLU B 2 270 ? 32.334 -13.756 47.105 1.00 41.28 270 GLU B N 1
ATOM 4390 C CA . GLU B 2 270 ? 33.282 -12.737 47.523 1.00 44.50 270 GLU B CA 1
ATOM 4391 C C . GLU B 2 270 ? 32.927 -11.431 46.825 1.00 44.70 270 GLU B C 1
ATOM 4392 O O . GLU B 2 270 ? 31.845 -11.296 46.242 1.00 42.41 270 GLU B O 1
ATOM 4398 N N . THR B 2 271 ? 33.834 -10.457 46.892 1.00 38.88 271 THR B N 1
ATOM 4399 C CA . THR B 2 271 ? 33.617 -9.217 46.169 1.00 37.16 271 THR B CA 1
ATOM 4400 C C . THR B 2 271 ? 34.275 -9.314 44.800 1.00 42.02 271 THR B C 1
ATOM 4401 O O . THR B 2 271 ? 35.199 -10.105 44.586 1.00 54.46 271 THR B O 1
ATOM 4405 N N . GLY B 2 272 ? 33.753 -8.531 43.855 1.00 42.99 272 GLY B N 1
ATOM 4406 C CA . GLY B 2 272 ? 34.161 -8.590 42.459 1.00 35.02 272 GLY B CA 1
ATOM 4407 C C . GLY B 2 272 ? 35.507 -7.959 42.177 1.00 39.21 272 GLY B C 1
ATOM 4408 O O . GLY B 2 272 ? 36.295 -8.525 41.422 1.00 46.03 272 GLY B O 1
ATOM 4409 N N . ALA B 2 273 ? 35.792 -6.791 42.749 1.00 41.49 273 ALA B N 1
ATOM 4410 C CA . ALA B 2 273 ? 37.091 -6.132 42.593 1.00 38.61 273 ALA B CA 1
ATOM 4411 C C . ALA B 2 273 ? 37.765 -6.185 43.954 1.00 42.13 273 ALA B C 1
ATOM 4412 O O . ALA B 2 273 ? 37.478 -5.369 44.833 1.00 44.91 273 ALA B O 1
ATOM 4414 N N . ARG B 2 274 ? 38.643 -7.162 44.141 1.00 41.82 274 ARG B N 1
ATOM 4415 C CA . ARG B 2 274 ? 39.023 -7.524 45.494 1.00 38.65 274 ARG B CA 1
ATOM 4416 C C . ARG B 2 274 ? 40.124 -6.602 45.989 1.00 43.39 274 ARG B C 1
ATOM 4417 O O . ARG B 2 274 ? 41.188 -6.481 45.360 1.00 48.11 274 ARG B O 1
ATOM 4425 N N . HIS B 2 275 ? 39.837 -5.924 47.109 1.00 42.29 275 HIS B N 1
ATOM 4426 C CA . HIS B 2 275 ? 40.681 -4.948 47.753 1.00 40.35 275 HIS B CA 1
ATOM 4427 C C . HIS B 2 275 ? 40.472 -4.920 49.259 1.00 45.27 275 HIS B C 1
ATOM 4428 O O . HIS B 2 275 ? 39.316 -4.936 49.718 1.00 37.51 275 HIS B O 1
ATOM 4435 N N . PRO B 2 276 ? 41.556 -4.828 50.046 1.00 47.05 276 PRO B N 1
ATOM 4436 C CA . PRO B 2 276 ? 41.402 -4.827 51.513 1.00 47.86 276 PRO B CA 1
ATOM 4437 C C . PRO B 2 276 ? 40.859 -3.516 52.073 1.00 48.62 276 PRO B C 1
ATOM 4438 O O . PRO B 2 276 ? 40.156 -3.538 53.096 1.00 48.55 276 PRO B O 1
ATOM 4442 N N . PHE B 2 277 ? 41.138 -2.378 51.435 1.00 47.26 277 PHE B N 1
ATOM 4443 C CA . PHE B 2 277 ? 40.679 -1.080 51.935 1.00 50.21 277 PHE B CA 1
ATOM 4444 C C . PHE B 2 277 ? 41.262 -0.822 53.321 1.00 47.90 277 PHE B C 1
ATOM 4445 O O . PHE B 2 277 ? 40.549 -0.495 54.266 1.00 49.99 277 PHE B O 1
ATOM 4453 N N . ALA B 2 278 ? 42.585 -0.991 53.426 1.00 51.80 278 ALA B N 1
ATOM 4454 C CA . ALA B 2 278 ? 43.277 -0.780 54.694 1.00 53.84 278 ALA B CA 1
ATOM 4455 C C . ALA B 2 278 ? 42.935 0.576 55.306 1.00 55.78 278 ALA B C 1
ATOM 4456 O O . ALA B 2 278 ? 42.658 0.664 56.510 1.00 51.98 278 ALA B O 1
ATOM 4458 N N . GLN B 2 279 ? 42.918 1.636 54.484 1.00 52.11 279 GLN B N 1
ATOM 4459 C CA . GLN B 2 279 ? 42.623 2.979 54.986 1.00 56.32 279 GLN B CA 1
ATOM 4460 C C . GLN B 2 279 ? 41.403 2.988 55.899 1.00 60.12 279 GLN B C 1
ATOM 4461 O O . GLN B 2 279 ? 41.454 3.545 57.000 1.00 69.18 279 GLN B O 1
ATOM 4467 N N . ALA B 2 280 ? 40.315 2.335 55.489 1.00 55.69 280 ALA B N 1
ATOM 4468 C CA . ALA B 2 280 ? 39.008 2.523 56.124 1.00 52.30 280 ALA B CA 1
ATOM 4469 C C . ALA B 2 280 ? 38.750 1.626 57.325 1.00 53.80 280 ALA B C 1
ATOM 4470 O O . ALA B 2 280 ? 37.714 1.793 57.985 1.00 54.94 280 ALA B O 1
ATOM 4472 N N . VAL B 2 281 ? 39.645 0.687 57.637 1.00 53.34 281 VAL B N 1
ATOM 4473 C CA . VAL B 2 281 ? 39.445 -0.209 58.786 1.00 52.94 281 VAL B CA 1
ATOM 4474 C C . VAL B 2 281 ? 39.345 0.602 60.078 1.00 53.19 281 VAL B C 1
ATOM 4475 O O . VAL B 2 281 ? 40.205 1.453 60.366 1.00 53.18 281 VAL B O 1
ATOM 4479 N N . GLY B 2 282 ? 38.306 0.333 60.864 1.00 51.44 282 GLY B N 1
ATOM 4480 C CA . GLY B 2 282 ? 38.128 1.051 62.105 1.00 52.65 282 GLY B CA 1
ATOM 4481 C C . GLY B 2 282 ? 37.447 2.392 61.977 1.00 52.24 282 GLY B C 1
ATOM 4482 O O . GLY B 2 282 ? 37.232 3.051 62.995 1.00 52.81 282 GLY B O 1
ATOM 4483 N N . ARG B 2 283 ? 37.087 2.813 60.771 1.00 49.91 283 ARG B N 1
ATOM 4484 C CA . ARG B 2 283 ? 36.442 4.100 60.583 1.00 53.66 283 ARG B CA 1
ATOM 4485 C C . ARG B 2 283 ? 34.982 3.984 60.186 1.00 54.24 283 ARG B C 1
ATOM 4486 O O . ARG B 2 283 ? 34.338 5.013 59.950 1.00 50.25 283 ARG B O 1
ATOM 4494 N N . ASN B 2 284 ? 34.446 2.767 60.091 1.00 54.57 284 ASN B N 1
ATOM 4495 C CA . ASN B 2 284 ? 33.026 2.572 59.804 1.00 52.99 284 ASN B CA 1
ATOM 4496 C C . ASN B 2 284 ? 32.653 3.398 58.559 1.00 54.17 284 ASN B C 1
ATOM 4497 O O . ASN B 2 284 ? 31.840 4.321 58.596 1.00 54.20 284 ASN B O 1
ATOM 4502 N N . ILE B 2 285 ? 33.332 3.081 57.450 1.00 53.66 285 ILE B N 1
ATOM 4503 C CA . ILE B 2 285 ? 33.298 3.897 56.240 1.00 51.61 285 ILE B CA 1
ATOM 4504 C C . ILE B 2 285 ? 32.945 3.017 55.048 1.00 49.45 285 ILE B C 1
ATOM 4505 O O . ILE B 2 285 ? 32.322 3.468 54.080 1.00 51.47 285 ILE B O 1
ATOM 4510 N N . ALA B 2 286 ? 33.282 1.737 55.146 1.00 48.50 286 ALA B N 1
ATOM 4511 C CA . ALA B 2 286 ? 33.204 0.843 54.002 1.00 48.18 286 ALA B CA 1
ATOM 4512 C C . ALA B 2 286 ? 31.760 0.581 53.604 1.00 48.21 286 ALA B C 1
ATOM 4513 O O . ALA B 2 286 ? 30.867 0.492 54.450 1.00 47.18 286 ALA B O 1
ATOM 4515 N N . ASN B 2 287 ? 31.547 0.434 52.293 1.00 47.21 287 ASN B N 1
ATOM 4516 C CA . ASN B 2 287 ? 30.238 0.085 51.746 1.00 42.31 287 ASN B CA 1
ATOM 4517 C C . ASN B 2 287 ? 30.079 -1.429 51.714 1.00 40.19 287 ASN B C 1
ATOM 4518 O O . ASN B 2 287 ? 30.893 -2.104 51.084 1.00 43.91 287 ASN B O 1
ATOM 4523 N N . PRO B 2 288 ? 29.061 -2.001 52.352 1.00 41.97 288 PRO B N 1
ATOM 4524 C CA . PRO B 2 288 ? 28.882 -3.458 52.319 1.00 39.84 288 PRO B CA 1
ATOM 4525 C C . PRO B 2 288 ? 27.971 -3.961 51.206 1.00 42.13 288 PRO B C 1
ATOM 4526 O O . PRO B 2 288 ? 27.587 -5.139 51.229 1.00 37.32 288 PRO B O 1
ATOM 4530 N N . THR B 2 289 ? 27.652 -3.108 50.227 1.00 39.36 289 THR B N 1
ATOM 4531 C CA . THR B 2 289 ? 26.742 -3.515 49.166 1.00 39.12 289 THR B CA 1
ATOM 4532 C C . THR B 2 289 ? 27.268 -4.735 48.437 1.00 41.45 289 THR B C 1
ATOM 4533 O O . THR B 2 289 ? 26.541 -5.716 48.237 1.00 43.38 289 THR B O 1
ATOM 4537 N N . ALA B 2 290 ? 28.543 -4.699 48.044 1.00 43.97 290 ALA B N 1
ATOM 4538 C CA . ALA B 2 290 ? 29.110 -5.814 47.299 1.00 42.70 290 ALA B CA 1
ATOM 4539 C C . ALA B 2 290 ? 28.982 -7.112 48.086 1.00 44.17 290 ALA B C 1
ATOM 4540 O O . ALA B 2 290 ? 28.516 -8.135 47.555 1.00 40.88 290 ALA B O 1
ATOM 4542 N N . MET B 2 291 ? 29.371 -7.082 49.366 1.00 40.86 291 MET B N 1
ATOM 4543 C CA . MET B 2 291 ? 29.337 -8.297 50.165 1.00 38.20 291 MET B CA 1
ATOM 4544 C C . MET B 2 291 ? 27.906 -8.743 50.410 1.00 41.78 291 MET B C 1
ATOM 4545 O O . MET B 2 291 ? 27.618 -9.947 50.412 1.00 41.11 291 MET B O 1
ATOM 4550 N N . LEU B 2 292 ? 26.988 -7.789 50.579 1.00 45.12 292 LEU B N 1
ATOM 4551 C CA . LEU B 2 292 ? 25.588 -8.148 50.773 1.00 38.79 292 LEU B CA 1
ATOM 4552 C C . LEU B 2 292 ? 25.006 -8.768 49.508 1.00 42.59 292 LEU B C 1
ATOM 4553 O O . LEU B 2 292 ? 24.434 -9.865 49.554 1.00 42.41 292 LEU B O 1
ATOM 4558 N N . LEU B 2 293 ? 25.151 -8.091 48.362 1.00 35.36 293 LEU B N 1
ATOM 4559 C CA . LEU B 2 293 ? 24.666 -8.681 47.127 1.00 33.45 293 LEU B CA 1
ATOM 4560 C C . LEU B 2 293 ? 25.271 -10.059 46.936 1.00 39.39 293 LEU B C 1
ATOM 4561 O O . LEU B 2 293 ? 24.588 -10.997 46.507 1.00 38.16 293 LEU B O 1
ATOM 4566 N N . SER B 2 294 ? 26.548 -10.211 47.289 1.00 41.59 294 SER B N 1
ATOM 4567 C CA . SER B 2 294 ? 27.190 -11.507 47.131 1.00 42.92 294 SER B CA 1
ATOM 4568 C C . SER B 2 294 ? 26.513 -12.546 48.008 1.00 42.54 294 SER B C 1
ATOM 4569 O O . SER B 2 294 ? 26.154 -13.634 47.540 1.00 40.19 294 SER B O 1
ATOM 4572 N N . ALA B 2 295 ? 26.321 -12.209 49.289 1.00 39.95 295 ALA B N 1
ATOM 4573 C CA . ALA B 2 295 ? 25.554 -13.047 50.196 1.00 38.73 295 ALA B CA 1
ATOM 4574 C C . ALA B 2 295 ? 24.174 -13.385 49.637 1.00 42.47 295 ALA B C 1
ATOM 4575 O O . ALA B 2 295 ? 23.667 -14.488 49.863 1.00 39.20 295 ALA B O 1
ATOM 4577 N N . SER B 2 296 ? 23.551 -12.456 48.903 1.00 41.50 296 SER B N 1
ATOM 4578 C CA . SER B 2 296 ? 22.263 -12.757 48.287 1.00 40.06 296 SER B CA 1
ATOM 4579 C C . SER B 2 296 ? 22.411 -13.808 47.190 1.00 44.29 296 SER B C 1
ATOM 4580 O O . SER B 2 296 ? 21.584 -14.728 47.077 1.00 42.88 296 SER B O 1
ATOM 4583 N N . ASN B 2 297 ? 23.464 -13.705 46.380 1.00 43.49 297 ASN B N 1
ATOM 4584 C CA . ASN B 2 297 ? 23.684 -14.737 45.374 1.00 44.01 297 ASN B CA 1
ATOM 4585 C C . ASN B 2 297 ? 24.031 -16.065 46.033 1.00 46.70 297 ASN B C 1
ATOM 4586 O O . ASN B 2 297 ? 23.602 -17.129 45.565 1.00 46.85 297 ASN B O 1
ATOM 4591 N N . MET B 2 298 ? 24.769 -16.016 47.145 1.00 43.18 298 MET B N 1
ATOM 4592 C CA . MET B 2 298 ? 25.018 -17.229 47.908 1.00 43.34 298 MET B CA 1
ATOM 4593 C C . MET B 2 298 ? 23.708 -17.895 48.312 1.00 44.66 298 MET B C 1
ATOM 4594 O O . MET B 2 298 ? 23.547 -19.110 48.160 1.00 47.20 298 MET B O 1
ATOM 4599 N N . LEU B 2 299 ? 22.746 -17.114 48.792 1.00 44.79 299 LEU B N 1
ATOM 4600 C CA . LEU B 2 299 ? 21.473 -17.703 49.179 1.00 45.04 299 LEU B CA 1
ATOM 4601 C C . LEU B 2 299 ? 20.743 -18.293 47.982 1.00 49.03 299 LEU B C 1
ATOM 4602 O O . LEU B 2 299 ? 20.031 -19.295 48.133 1.00 47.23 299 LEU B O 1
ATOM 4607 N N . ARG B 2 300 ? 20.896 -17.691 46.791 1.00 47.73 300 ARG B N 1
ATOM 4608 C CA . ARG B 2 300 ? 20.289 -18.283 45.602 1.00 46.82 300 ARG B CA 1
ATOM 4609 C C . ARG B 2 300 ? 20.897 -19.645 45.324 1.00 51.40 300 ARG B C 1
ATOM 4610 O O . ARG B 2 300 ? 20.179 -20.611 45.033 1.00 49.57 300 ARG B O 1
ATOM 4618 N N . HIS B 2 301 ? 22.223 -19.746 45.455 1.00 49.46 301 HIS B N 1
ATOM 4619 C CA . HIS B 2 301 ? 22.925 -21.008 45.271 1.00 42.42 301 HIS B CA 1
ATOM 4620 C C . HIS B 2 301 ? 22.487 -22.070 46.267 1.00 47.27 301 HIS B C 1
ATOM 4621 O O . HIS B 2 301 ? 22.703 -23.256 46.010 1.00 51.59 301 HIS B O 1
ATOM 4628 N N . LEU B 2 302 ? 21.880 -21.680 47.390 1.00 46.81 302 LEU B N 1
ATOM 4629 C CA . LEU B 2 302 ? 21.456 -22.604 48.437 1.00 50.20 302 LEU B CA 1
ATOM 4630 C C . LEU B 2 302 ? 19.967 -22.953 48.375 1.00 57.12 302 LEU B C 1
ATOM 4631 O O . LEU B 2 302 ? 19.459 -23.606 49.297 1.00 57.43 302 LEU B O 1
ATOM 4636 N N . ASN B 2 303 ? 19.259 -22.516 47.324 1.00 56.53 303 ASN B N 1
ATOM 4637 C CA . ASN B 2 303 ? 17.823 -22.764 47.144 1.00 54.69 303 ASN B CA 1
ATOM 4638 C C . ASN B 2 303 ? 16.988 -22.131 48.242 1.00 52.39 303 ASN B C 1
ATOM 4639 O O . ASN B 2 303 ? 15.942 -22.660 48.628 1.00 58.73 303 ASN B O 1
ATOM 4644 N N . LEU B 2 304 ? 17.458 -21.002 48.756 1.00 52.17 304 LEU B N 1
ATOM 4645 C CA . LEU B 2 304 ? 16.625 -20.115 49.567 1.00 51.43 304 LEU B CA 1
ATOM 4646 C C . LEU B 2 304 ? 16.277 -18.863 48.767 1.00 47.75 304 LEU B C 1
ATOM 4647 O O . LEU B 2 304 ? 16.564 -17.728 49.156 1.00 45.92 304 LEU B O 1
ATOM 4652 N N . GLU B 2 305 ? 15.619 -19.119 47.628 1.00 47.62 305 GLU B N 1
ATOM 4653 C CA . GLU B 2 305 ? 15.335 -18.052 46.679 1.00 47.73 305 GLU B CA 1
ATOM 4654 C C . GLU B 2 305 ? 14.572 -16.917 47.339 1.00 46.11 305 GLU B C 1
ATOM 4655 O O . GLU B 2 305 ? 14.829 -15.746 47.045 1.00 46.20 305 GLU B O 1
ATOM 4661 N N . TYR B 2 306 ? 13.647 -17.237 48.250 1.00 47.01 306 TYR B N 1
ATOM 4662 C CA . TYR B 2 306 ? 12.837 -16.182 48.849 1.00 47.48 306 TYR B CA 1
ATOM 4663 C C . TYR B 2 306 ? 13.696 -15.233 49.668 1.00 48.33 306 TYR B C 1
ATOM 4664 O O . TYR B 2 306 ? 13.536 -14.012 49.586 1.00 53.13 306 TYR B O 1
ATOM 4673 N N . HIS B 2 307 ? 14.599 -15.780 50.481 1.00 47.63 307 HIS B N 1
ATOM 4674 C CA . HIS B 2 307 ? 15.535 -14.946 51.226 1.00 45.94 307 HIS B CA 1
ATOM 4675 C C . HIS B 2 307 ? 16.510 -14.215 50.296 1.00 47.11 307 HIS B C 1
ATOM 4676 O O . HIS B 2 307 ? 16.868 -13.056 50.541 1.00 45.18 307 HIS B O 1
ATOM 4683 N N . SER B 2 308 ? 16.968 -14.877 49.235 1.00 47.48 308 SER B N 1
ATOM 4684 C CA . SER B 2 308 ? 17.909 -14.228 48.333 1.00 45.67 308 SER B CA 1
ATOM 4685 C C . SER B 2 308 ? 17.284 -12.996 47.707 1.00 44.87 308 SER B C 1
ATOM 4686 O O . SER B 2 308 ? 17.841 -11.899 47.786 1.00 49.97 308 SER B O 1
ATOM 4689 N N . SER B 2 309 ? 16.115 -13.148 47.093 1.00 44.77 309 SER B N 1
ATOM 4690 C CA . SER B 2 309 ? 15.517 -12.001 46.427 1.00 49.05 309 SER B CA 1
ATOM 4691 C C . SER B 2 309 ? 15.060 -10.924 47.415 1.00 46.49 309 SER B C 1
ATOM 4692 O O . SER B 2 309 ? 14.963 -9.752 47.037 1.00 43.49 309 SER B O 1
ATOM 4695 N N . MET B 2 310 ? 14.803 -11.278 48.676 1.00 46.96 310 MET B N 1
ATOM 4696 C CA . MET B 2 310 ? 14.394 -10.268 49.649 1.00 47.80 310 MET B CA 1
ATOM 4697 C C . MET B 2 310 ? 15.560 -9.357 50.015 1.00 49.31 310 MET B C 1
ATOM 4698 O O . MET B 2 310 ? 15.456 -8.126 49.921 1.00 47.22 310 MET B O 1
ATOM 4703 N N . ILE B 2 311 ? 16.691 -9.953 50.415 1.00 44.24 311 ILE B N 1
ATOM 4704 C CA . ILE B 2 311 ? 17.865 -9.167 50.781 1.00 45.88 311 ILE B CA 1
ATOM 4705 C C . ILE B 2 311 ? 18.329 -8.303 49.614 1.00 47.61 311 ILE B C 1
ATOM 4706 O O . ILE B 2 311 ? 18.633 -7.114 49.782 1.00 43.65 311 ILE B O 1
ATOM 4711 N N . ALA B 2 312 ? 18.377 -8.882 48.416 1.00 47.22 312 ALA B N 1
ATOM 4712 C CA . ALA B 2 312 ? 18.848 -8.140 47.257 1.00 41.73 312 ALA B CA 1
ATOM 4713 C C . ALA B 2 312 ? 17.910 -7.000 46.931 1.00 45.05 312 ALA B C 1
ATOM 4714 O O . ALA B 2 312 ? 18.363 -5.893 46.603 1.00 44.01 312 ALA B O 1
ATOM 4716 N N . ASP B 2 313 ? 16.599 -7.254 47.018 1.00 42.74 313 ASP B N 1
ATOM 4717 C CA . ASP B 2 313 ? 15.620 -6.200 46.760 1.00 46.43 313 ASP B CA 1
ATOM 4718 C C . ASP B 2 313 ? 15.705 -5.094 47.801 1.00 47.62 313 ASP B C 1
ATOM 4719 O O . ASP B 2 313 ? 15.506 -3.918 47.472 1.00 46.37 313 ASP B O 1
ATOM 4724 N N . ALA B 2 314 ? 16.011 -5.444 49.052 1.00 42.91 314 ALA B N 1
ATOM 4725 C CA . ALA B 2 314 ? 16.100 -4.418 50.083 1.00 43.90 314 ALA B CA 1
ATOM 4726 C C . ALA B 2 314 ? 17.351 -3.569 49.897 1.00 44.78 314 ALA B C 1
ATOM 4727 O O . ALA B 2 314 ? 17.293 -2.340 49.979 1.00 44.62 314 ALA B O 1
ATOM 4729 N N . VAL B 2 315 ? 18.498 -4.214 49.672 1.00 46.13 315 VAL B N 1
ATOM 4730 C CA . VAL B 2 315 ? 19.713 -3.485 49.327 1.00 40.11 315 VAL B CA 1
ATOM 4731 C C . VAL B 2 315 ? 19.431 -2.525 48.183 1.00 39.72 315 VAL B C 1
ATOM 4732 O O . VAL B 2 315 ? 19.716 -1.325 48.272 1.00 45.04 315 VAL B O 1
ATOM 4736 N N . LYS B 2 316 ? 18.846 -3.039 47.095 1.00 39.88 316 LYS B N 1
ATOM 4737 C CA . LYS B 2 316 ? 18.680 -2.229 45.888 1.00 45.64 316 LYS B CA 1
ATOM 4738 C C . LYS B 2 316 ? 17.722 -1.057 46.103 1.00 49.15 316 LYS B C 1
ATOM 4739 O O . LYS B 2 316 ? 17.912 0.019 45.502 1.00 49.02 316 LYS B O 1
ATOM 4745 N N . LYS B 2 317 ? 16.723 -1.225 46.980 1.00 43.19 317 LYS B N 1
ATOM 4746 C CA . LYS B 2 317 ? 15.732 -0.174 47.192 1.00 44.79 317 LYS B CA 1
ATOM 4747 C C . LYS B 2 317 ? 16.272 0.935 48.085 1.00 44.85 317 LYS B C 1
ATOM 4748 O O . LYS B 2 317 ? 15.949 2.114 47.875 1.00 43.47 317 LYS B O 1
ATOM 4754 N N . VAL B 2 318 ? 17.084 0.581 49.090 1.00 39.67 318 VAL B N 1
ATOM 4755 C CA . VAL B 2 318 ? 17.675 1.610 49.947 1.00 43.12 318 VAL B CA 1
ATOM 4756 C C . VAL B 2 318 ? 18.603 2.506 49.141 1.00 47.69 318 VAL B C 1
ATOM 4757 O O . VAL B 2 318 ? 18.716 3.712 49.408 1.00 47.00 318 VAL B O 1
ATOM 4761 N N . ILE B 2 319 ? 19.260 1.944 48.131 1.00 47.87 319 ILE B N 1
ATOM 4762 C CA . ILE B 2 319 ? 20.122 2.749 47.285 1.00 42.35 319 ILE B CA 1
ATOM 4763 C C . ILE B 2 319 ? 19.293 3.610 46.348 1.00 43.53 319 ILE B C 1
ATOM 4764 O O . ILE B 2 319 ? 19.539 4.815 46.219 1.00 43.10 319 ILE B O 1
ATOM 4769 N N . LYS B 2 320 ? 18.290 3.013 45.693 1.00 45.28 320 LYS B N 1
ATOM 4770 C CA . LYS B 2 320 ? 17.462 3.790 44.773 1.00 45.75 320 LYS B CA 1
ATOM 4771 C C . LYS B 2 320 ? 16.826 4.982 45.474 1.00 45.01 320 LYS B C 1
ATOM 4772 O O . LYS B 2 320 ? 16.776 6.084 44.917 1.00 42.49 320 LYS B O 1
ATOM 4778 N N . VAL B 2 321 ? 16.362 4.785 46.709 1.00 42.56 321 VAL B N 1
ATOM 4779 C CA . VAL B 2 321 ? 15.591 5.825 47.374 1.00 45.53 321 VAL B CA 1
ATOM 4780 C C . VAL B 2 321 ? 16.460 7.038 47.655 1.00 49.19 321 VAL B C 1
ATOM 4781 O O . VAL B 2 321 ? 16.035 8.182 47.444 1.00 51.48 321 VAL B O 1
ATOM 4785 N N . GLY B 2 322 ? 17.686 6.812 48.134 1.00 47.17 322 GLY B N 1
ATOM 4786 C CA . GLY B 2 322 ? 18.687 7.851 48.197 1.00 44.65 322 GLY B CA 1
ATOM 4787 C C . GLY B 2 322 ? 18.887 8.473 49.556 1.00 45.54 322 GLY B C 1
ATOM 4788 O O . GLY B 2 322 ? 19.791 9.299 49.702 1.00 41.97 322 GLY B O 1
ATOM 4789 N N . LYS B 2 323 ? 18.088 8.097 50.557 1.00 47.62 323 LYS B N 1
ATOM 4790 C CA . LYS B 2 323 ? 18.239 8.694 51.880 1.00 47.39 323 LYS B CA 1
ATOM 4791 C C . LYS B 2 323 ? 19.580 8.333 52.489 1.00 48.86 323 LYS B C 1
ATOM 4792 O O . LYS B 2 323 ? 20.378 9.214 52.826 1.00 56.00 323 LYS B O 1
ATOM 4798 N N . VAL B 2 324 ? 19.857 7.042 52.631 1.00 48.25 324 VAL B N 1
ATOM 4799 C CA . VAL B 2 324 ? 21.055 6.581 53.326 1.00 50.17 324 VAL B CA 1
ATOM 4800 C C . VAL B 2 324 ? 22.039 5.999 52.316 1.00 51.97 324 VAL B C 1
ATOM 4801 O O . VAL B 2 324 ? 21.721 5.037 51.600 1.00 46.59 324 VAL B O 1
ATOM 4805 N N . ARG B 2 325 ? 23.238 6.580 52.265 1.00 53.83 325 ARG B N 1
ATOM 4806 C CA . ARG B 2 325 ? 24.244 6.205 51.284 1.00 47.95 325 ARG B CA 1
ATOM 4807 C C . ARG B 2 325 ? 25.629 6.488 51.839 1.00 54.97 325 ARG B C 1
ATOM 4808 O O . ARG B 2 325 ? 25.855 7.532 52.460 1.00 57.46 325 ARG B O 1
ATOM 4816 N N . THR B 2 326 ? 26.556 5.564 51.587 1.00 52.61 326 THR B N 1
ATOM 4817 C CA . THR B 2 326 ? 27.933 5.688 52.050 1.00 53.84 326 THR B CA 1
ATOM 4818 C C . THR B 2 326 ? 28.718 6.688 51.188 1.00 48.62 326 THR B C 1
ATOM 4819 O O . THR B 2 326 ? 28.228 7.197 50.175 1.00 51.35 326 THR B O 1
ATOM 4823 N N . SER B 2 327 ? 29.960 6.964 51.603 1.00 51.55 327 SER B N 1
ATOM 4824 C CA . SER B 2 327 ? 30.776 7.980 50.925 1.00 52.75 327 SER B CA 1
ATOM 4825 C C . SER B 2 327 ? 30.988 7.652 49.447 1.00 51.05 327 SER B C 1
ATOM 4826 O O . SER B 2 327 ? 30.878 8.533 48.584 1.00 48.86 327 SER B O 1
ATOM 4829 N N . ASP B 2 328 ? 31.308 6.394 49.135 1.00 46.84 328 ASP B N 1
ATOM 4830 C CA . ASP B 2 328 ? 31.572 6.018 47.748 1.00 47.29 328 ASP B CA 1
ATOM 4831 C C . ASP B 2 328 ? 30.383 6.289 46.835 1.00 49.58 328 ASP B C 1
ATOM 4832 O O . ASP B 2 328 ? 30.566 6.376 45.614 1.00 46.99 328 ASP B O 1
ATOM 4837 N N . MET B 2 329 ? 29.177 6.429 47.393 1.00 48.44 329 MET B N 1
ATOM 4838 C CA . MET B 2 329 ? 27.961 6.628 46.612 1.00 51.00 329 MET B CA 1
ATOM 4839 C C . MET B 2 329 ? 27.368 8.023 46.795 1.00 56.18 329 MET B C 1
ATOM 4840 O O . MET B 2 329 ? 26.156 8.209 46.650 1.00 59.24 329 MET B O 1
ATOM 4845 N N . GLY B 2 330 ? 28.201 9.006 47.123 1.00 51.25 330 GLY B N 1
ATOM 4846 C CA . GLY B 2 330 ? 27.752 10.379 47.199 1.00 59.84 330 GLY B CA 1
ATOM 4847 C C . GLY B 2 330 ? 27.131 10.811 48.512 1.00 66.45 330 GLY B C 1
ATOM 4848 O O . GLY B 2 330 ? 26.807 12.000 48.659 1.00 68.40 330 GLY B O 1
ATOM 4849 N N . GLY B 2 331 ? 26.963 9.902 49.477 1.00 63.59 331 GLY B N 1
ATOM 4850 C CA . GLY B 2 331 ? 26.314 10.214 50.732 1.00 59.14 331 GLY B CA 1
ATOM 4851 C C . GLY B 2 331 ? 27.288 10.409 51.883 1.00 59.26 331 GLY B C 1
ATOM 4852 O O . GLY B 2 331 ? 28.507 10.495 51.712 1.00 59.34 331 GLY B O 1
ATOM 4853 N N . TYR B 2 332 ? 26.717 10.465 53.089 1.00 62.65 332 TYR B N 1
ATOM 4854 C CA . TYR B 2 332 ? 27.439 10.816 54.307 1.00 64.21 332 TYR B CA 1
ATOM 4855 C C . TYR B 2 332 ? 27.369 9.721 55.353 1.00 60.38 332 TYR B C 1
ATOM 4856 O O . TYR B 2 332 ? 27.961 9.865 56.430 1.00 59.37 332 TYR B O 1
ATOM 4865 N N . ALA B 2 333 ? 26.680 8.627 55.053 1.00 58.78 333 ALA B N 1
ATOM 4866 C CA . ALA B 2 333 ? 26.310 7.624 56.034 1.00 55.78 333 ALA B CA 1
ATOM 4867 C C . ALA B 2 333 ? 27.477 6.716 56.401 1.00 52.55 333 ALA B C 1
ATOM 4868 O O . ALA B 2 333 ? 28.358 6.431 55.584 1.00 52.16 333 ALA B O 1
ATOM 4870 N N . THR B 2 334 ? 27.462 6.235 57.640 1.00 48.80 334 THR B N 1
ATOM 4871 C CA . THR B 2 334 ? 28.443 5.236 58.017 1.00 50.76 334 THR B CA 1
ATOM 4872 C C . THR B 2 334 ? 28.002 3.843 57.569 1.00 57.00 334 THR B C 1
ATOM 4873 O O . THR B 2 334 ? 26.830 3.586 57.264 1.00 54.03 334 THR B O 1
ATOM 4877 N N . CYS B 2 335 ? 28.980 2.937 57.532 1.00 55.60 335 CYS B N 1
ATOM 4878 C CA . CYS B 2 335 ? 28.707 1.551 57.186 1.00 51.04 335 CYS B CA 1
ATOM 4879 C C . CYS B 2 335 ? 27.638 0.962 58.088 1.00 56.56 335 CYS B C 1
ATOM 4880 O O . CYS B 2 335 ? 26.802 0.169 57.633 1.00 53.49 335 CYS B O 1
ATOM 4883 N N . HIS B 2 336 ? 27.632 1.357 59.361 1.00 59.32 336 HIS B N 1
ATOM 4884 C CA . HIS B 2 336 ? 26.631 0.830 60.273 1.00 56.35 336 HIS B CA 1
ATOM 4885 C C . HIS B 2 336 ? 25.267 1.457 60.021 1.00 55.80 336 HIS B C 1
ATOM 4886 O O . HIS B 2 336 ? 24.247 0.762 60.058 1.00 54.16 336 HIS B O 1
ATOM 4893 N N . ASP B 2 337 ? 25.225 2.768 59.770 1.00 59.04 337 ASP B N 1
ATOM 4894 C CA . ASP B 2 337 ? 23.968 3.415 59.398 1.00 58.11 337 ASP B CA 1
ATOM 4895 C C . ASP B 2 337 ? 23.342 2.734 58.189 1.00 55.30 337 ASP B C 1
ATOM 4896 O O . ASP B 2 337 ? 22.160 2.373 58.201 1.00 52.63 337 ASP B O 1
ATOM 4901 N N . PHE B 2 338 ? 24.135 2.552 57.129 1.00 57.32 338 PHE B N 1
ATOM 4902 C CA . PHE B 2 338 ? 23.629 1.934 55.909 1.00 53.33 338 PHE B CA 1
ATOM 4903 C C . PHE B 2 338 ? 23.156 0.507 56.173 1.00 50.87 338 PHE B C 1
ATOM 4904 O O . PHE B 2 338 ? 22.084 0.103 55.703 1.00 49.73 338 PHE B O 1
ATOM 4912 N N . THR B 2 339 ? 23.916 -0.255 56.957 1.00 48.55 339 THR B N 1
ATOM 4913 C CA . THR B 2 339 ? 23.527 -1.632 57.238 1.00 46.32 339 THR B CA 1
ATOM 4914 C C . THR B 2 339 ? 22.171 -1.696 57.927 1.00 51.21 339 THR B C 1
ATOM 4915 O O . THR B 2 339 ? 21.298 -2.470 57.525 1.00 53.46 339 THR B O 1
ATOM 4919 N N . GLU B 2 340 ? 21.965 -0.881 58.964 1.00 56.99 340 GLU B N 1
ATOM 4920 C CA . GLU B 2 340 ? 20.699 -0.956 59.686 1.00 54.52 340 GLU B CA 1
ATOM 4921 C C . GLU B 2 340 ? 19.527 -0.485 58.831 1.00 55.99 340 GLU B C 1
ATOM 4922 O O . GLU B 2 340 ? 18.406 -0.983 58.999 1.00 57.14 340 GLU B O 1
ATOM 4928 N N . GLU B 2 341 ? 19.754 0.455 57.907 1.00 53.42 341 GLU B N 1
ATOM 4929 C CA . GLU B 2 341 ? 18.680 0.835 56.993 1.00 52.90 341 GLU B CA 1
ATOM 4930 C C . GLU B 2 341 ? 18.216 -0.362 56.168 1.00 52.15 341 GLU B C 1
ATOM 4931 O O . GLU B 2 341 ? 17.021 -0.501 55.879 1.00 54.25 341 GLU B O 1
ATOM 4937 N N . ILE B 2 342 ? 19.151 -1.244 55.796 1.00 49.48 342 ILE B N 1
ATOM 4938 C CA . ILE B 2 342 ? 18.801 -2.490 55.120 1.00 49.28 342 ILE B CA 1
ATOM 4939 C C . ILE B 2 342 ? 18.017 -3.394 56.057 1.00 51.40 342 ILE B C 1
ATOM 4940 O O . ILE B 2 342 ? 16.974 -3.947 55.684 1.00 52.62 342 ILE B O 1
ATOM 4945 N N . CYS B 2 343 ? 18.513 -3.563 57.288 1.00 52.84 343 CYS B N 1
ATOM 4946 C CA . CYS B 2 343 ? 17.872 -4.466 58.244 1.00 53.91 343 CYS B CA 1
ATOM 4947 C C . CYS B 2 343 ? 16.430 -4.061 58.519 1.00 53.75 343 CYS B C 1
ATOM 4948 O O . CYS B 2 343 ? 15.534 -4.910 58.548 1.00 59.43 343 CYS B O 1
ATOM 4951 N N . ARG B 2 344 ? 16.181 -2.773 58.750 1.00 52.55 344 ARG B N 1
ATOM 4952 C CA . ARG B 2 344 ? 14.806 -2.385 59.025 1.00 58.87 344 ARG B CA 1
ATOM 4953 C C . ARG B 2 344 ? 13.935 -2.579 57.795 1.00 62.87 344 ARG B C 1
ATOM 4954 O O . ARG B 2 344 ? 12.761 -2.938 57.923 1.00 66.62 344 ARG B O 1
ATOM 4962 N N . ARG B 2 345 ? 14.499 -2.409 56.599 1.00 59.75 345 ARG B N 1
ATOM 4963 C CA . ARG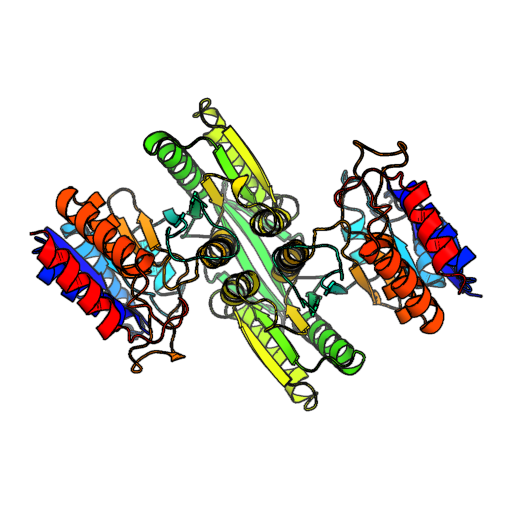 B 2 345 ? 13.717 -2.650 55.394 1.00 61.74 345 ARG B CA 1
ATOM 4964 C C . ARG B 2 345 ? 13.428 -4.140 55.201 1.00 59.69 345 ARG B C 1
ATOM 4965 O O . ARG B 2 345 ? 12.329 -4.505 54.770 1.00 61.36 345 ARG B O 1
ATOM 4973 N N . VAL B 2 346 ? 14.382 -5.026 55.512 1.00 57.21 346 VAL B N 1
ATOM 4974 C CA . VAL B 2 346 ? 14.077 -6.447 55.355 1.00 57.91 346 VAL B CA 1
ATOM 4975 C C . VAL B 2 346 ? 13.065 -6.882 56.401 1.00 61.12 346 VAL B C 1
ATOM 4976 O O . VAL B 2 346 ? 12.102 -7.586 56.084 1.00 67.60 346 VAL B O 1
ATOM 4980 N N . LYS B 2 347 ? 13.233 -6.438 57.649 1.00 62.89 347 LYS B N 1
ATOM 4981 C CA . LYS B 2 347 ? 12.254 -6.776 58.676 1.00 66.15 347 LYS B CA 1
ATOM 4982 C C . LYS B 2 347 ? 10.862 -6.281 58.291 1.00 67.63 347 LYS B C 1
ATOM 4983 O O . LYS B 2 347 ? 9.861 -6.930 58.617 1.00 73.12 347 LYS B O 1
ATOM 4989 N N . ASP B 2 348 ? 10.784 -5.174 57.546 1.00 65.49 348 ASP B N 1
ATOM 4990 C CA . ASP B 2 348 ? 9.557 -4.632 56.966 1.00 68.80 348 ASP B CA 1
ATOM 4991 C C . ASP B 2 348 ? 9.026 -5.454 55.855 1.00 72.25 348 ASP B C 1
ATOM 4992 O O . ASP B 2 348 ? 8.150 -4.989 55.126 1.00 77.04 348 ASP B O 1
ATOM 4997 N N . LEU B 2 349 ? 9.523 -6.651 55.638 1.00 72.67 349 LEU B N 1
ATOM 4998 C CA . LEU B 2 349 ? 8.962 -7.521 54.621 1.00 68.92 349 LEU B CA 1
ATOM 4999 C C . LEU B 2 349 ? 8.458 -8.827 55.202 1.00 75.07 349 LEU B C 1
ATOM 5000 O O . LEU B 2 349 ? 7.412 -9.325 54.776 1.00 82.83 349 LEU B O 1
ATOM 5005 N N . ASP B 2 350 ? 9.147 -9.367 56.199 1.00 76.17 350 ASP B N 1
ATOM 5006 C CA . ASP B 2 350 ? 8.636 -10.499 56.958 1.00 81.42 350 ASP B CA 1
ATOM 5007 C C . ASP B 2 350 ? 7.589 -10.056 57.996 1.00 78.15 350 ASP B C 1
ATOM 5008 O O . ASP B 2 350 ? 6.624 -9.346 57.680 1.00 68.48 350 ASP B O 1
#